Protein 5YJS (pdb70)

Structure (mmCIF, N/CA/C/O backbone):
data_5YJS
#
_entry.id   5YJS
#
_cell.length_a   148.030
_cell.length_b   148.030
_cell.length_c   148.030
_cell.angle_alpha   90.00
_cell.angle_beta   90.00
_cell.angle_gamma   90.00
#
_symmetry.space_group_name_H-M   'P 21 3'
#
loop_
_entity.id
_entity.type
_entity.pdbx_description
1 polymer 'vicilin-like antimicrobial peptides 2-2'
2 non-polymer 'CHLORIDE ION'
3 non-polymer 'SODIUM ION'
4 non-polymer '2-HYDROXYBENZOIC ACID'
5 non-polymer 'COPPER (I) ION'
6 non-polymer 'TETRAETHYLENE GLYCOL'
7 water water
#
loop_
_atom_site.group_PDB
_atom_site.id
_atom_site.type_symbol
_atom_site.label_atom_id
_atom_site.label_alt_id
_atom_site.label_comp_id
_atom_site.label_asym_id
_atom_site.label_entity_id
_atom_site.label_seq_id
_atom_site.pdbx_PDB_ins_code
_atom_site.Cartn_x
_atom_site.Cartn_y
_atom_site.Cartn_z
_atom_site.occupancy
_atom_site.B_iso_or_equiv
_atom_site.auth_seq_id
_atom_site.auth_comp_id
_atom_site.auth_asym_id
_atom_site.auth_atom_id
_atom_site.pdbx_PDB_model_num
ATOM 1 N N . ASN A 1 1 ? -43.543 -12.512 -38.823 1.00 49.40 146 ASN A N 1
ATOM 2 C CA . ASN A 1 1 ? -42.591 -11.840 -37.865 1.00 48.43 146 ASN A CA 1
ATOM 3 C C . ASN A 1 1 ? -42.319 -12.577 -36.547 1.00 40.41 146 ASN A C 1
ATOM 4 O O . ASN A 1 1 ? -42.986 -12.300 -35.537 1.00 39.55 146 ASN A O 1
ATOM 9 N N . PRO A 1 2 ? -41.287 -13.439 -36.506 1.00 37.78 147 PRO A N 1
ATOM 10 C CA . PRO A 1 2 ? -40.981 -14.189 -35.238 1.00 34.18 147 PRO A CA 1
ATOM 11 C C . PRO A 1 2 ? -40.457 -13.353 -34.074 1.00 29.76 147 PRO A C 1
ATOM 12 O O . PRO A 1 2 ? -40.445 -13.824 -32.950 1.00 27.69 147 PRO A O 1
ATOM 16 N N . TYR A 1 3 ? -40.096 -12.100 -34.327 1.00 27.30 148 TYR A N 1
ATOM 17 C CA . TYR A 1 3 ? -39.488 -11.276 -33.324 1.00 26.07 148 TYR A CA 1
ATOM 18 C C . TYR A 1 3 ? -40.462 -10.624 -32.337 1.00 25.14 148 TYR A C 1
ATOM 19 O O . TYR A 1 3 ? -40.085 -10.336 -31.217 1.00 21.91 148 TYR A O 1
ATOM 28 N N . LEU A 1 4 ? -41.705 -10.438 -32.757 1.00 24.30 149 LEU A N 1
ATOM 29 C CA . LEU A 1 4 ? -42.712 -9.721 -32.019 1.00 26.50 149 LEU A CA 1
ATOM 30 C C . LEU A 1 4 ? -43.608 -10.716 -31.282 1.00 27.52 149 LEU A C 1
ATOM 31 O O . LEU A 1 4 ? -44.136 -11.597 -31.923 1.00 24.51 149 LEU A O 1
ATOM 36 N N . PHE A 1 5 ? -43.722 -10.609 -29.955 1.00 26.76 150 PHE A N 1
ATOM 37 C CA . PHE A 1 5 ? -44.554 -11.516 -29.148 1.00 26.03 150 PHE A CA 1
ATOM 38 C C . PHE A 1 5 ? -45.623 -10.631 -28.510 1.00 29.13 150 PHE A C 1
ATOM 39 O O . PHE A 1 5 ? -45.391 -9.988 -27.484 1.00 26.88 150 PHE A O 1
ATOM 47 N N . GLU A 1 6 ? -46.785 -10.559 -29.126 1.00 28.30 151 GLU A N 1
ATOM 48 C CA . GLU A 1 6 ? -47.886 -9.741 -28.619 1.00 33.95 151 GLU A CA 1
ATOM 49 C C . GLU A 1 6 ? -48.299 -10.248 -27.271 1.00 32.52 151 GLU A C 1
ATOM 50 O O . GLU A 1 6 ? -48.188 -11.470 -27.008 1.00 29.47 151 GLU A O 1
ATOM 56 N N . SER A 1 7 ? -48.796 -9.325 -26.434 1.00 28.79 152 SER A N 1
ATOM 57 C CA . SER A 1 7 ? -49.205 -9.694 -25.062 1.00 36.55 152 SER A CA 1
ATOM 58 C C . SER A 1 7 ? -50.241 -10.829 -25.061 1.00 35.24 152 SER A C 1
ATOM 59 O O . SER A 1 7 ? -50.148 -11.714 -24.262 1.00 35.66 152 SER A O 1
ATOM 62 N N . ALA A 1 8 ? -51.167 -10.805 -26.004 1.00 39.37 153 ALA A N 1
ATOM 63 C CA . ALA A 1 8 ? -52.094 -11.919 -26.292 1.00 45.96 153 ALA A CA 1
ATOM 64 C C . ALA A 1 8 ? -51.416 -13.328 -26.506 1.00 50.85 153 ALA A C 1
ATOM 65 O O . ALA A 1 8 ? -51.933 -14.315 -26.064 1.00 52.03 153 ALA A O 1
ATOM 67 N N . GLY A 1 9 ? -50.253 -13.409 -27.145 1.00 58.67 154 GLY A N 1
ATOM 68 C CA . GLY A 1 9 ? -49.483 -14.672 -27.283 1.00 54.80 154 GLY A CA 1
ATOM 69 C C . GLY A 1 9 ? -48.809 -15.209 -26.010 1.00 53.30 154 GLY A C 1
ATOM 70 O O . GLY A 1 9 ? -48.217 -16.292 -26.035 1.00 48.20 154 GLY A O 1
ATOM 71 N N . PHE A 1 10 ? -48.853 -14.469 -24.901 1.00 45.41 155 PHE A N 1
ATOM 72 C CA . PHE A 1 10 ? -48.278 -14.967 -23.646 1.00 44.73 155 PHE A CA 1
ATOM 73 C C . PHE A 1 10 ? -49.173 -16.082 -23.010 1.00 45.48 155 PHE A C 1
ATOM 74 O O . PHE A 1 10 ? -50.386 -16.035 -23.089 1.00 43.88 155 PHE A O 1
ATOM 82 N N . ALA A 1 11 ? -48.568 -17.065 -22.358 1.00 46.72 156 ALA A N 1
ATOM 83 C CA . ALA A 1 11 ? -49.330 -18.149 -21.705 1.00 49.07 156 ALA A CA 1
ATOM 84 C C . ALA A 1 11 ? -49.610 -17.769 -20.241 1.00 44.47 156 ALA A C 1
ATOM 85 O O . ALA A 1 11 ? -48.844 -17.062 -19.667 1.00 46.58 156 ALA A O 1
ATOM 87 N N . SER A 1 12 ? -50.680 -18.261 -19.627 1.00 46.46 157 SER A N 1
ATOM 88 C CA . SER A 1 12 ? -51.090 -17.792 -18.292 1.00 49.27 157 SER A CA 1
ATOM 89 C C . SER A 1 12 ? -50.934 -18.940 -17.304 1.00 45.79 157 SER A C 1
ATOM 90 O O . SER A 1 12 ? -51.829 -19.753 -17.179 1.00 44.49 157 SER A O 1
ATOM 93 N N . ALA A 1 13 ? -49.782 -19.047 -16.636 1.00 43.78 158 ALA A N 1
ATOM 94 C CA . ALA A 1 13 ? -49.595 -20.157 -15.712 1.00 42.49 158 ALA A CA 1
ATOM 95 C C . ALA A 1 13 ? -50.665 -20.229 -14.553 1.00 49.56 158 ALA A C 1
ATOM 96 O O . ALA A 1 13 ? -51.078 -21.338 -14.136 1.00 50.00 158 ALA A O 1
ATOM 98 N N . PHE A 1 14 ? -51.097 -19.061 -14.040 1.00 42.71 159 PHE A N 1
ATOM 99 C CA . PHE A 1 14 ? -52.178 -18.979 -13.033 1.00 36.69 159 PHE A CA 1
ATOM 100 C C . PHE A 1 14 ? -52.938 -17.672 -13.180 1.00 38.14 159 PHE A C 1
ATOM 101 O O . PHE A 1 14 ? -52.415 -16.638 -13.677 1.00 31.75 159 PHE A O 1
ATOM 109 N N . ARG A 1 15 ? -54.193 -17.727 -12.770 1.00 35.88 160 ARG A N 1
ATOM 110 C CA . ARG A 1 15 ? -55.000 -16.553 -12.681 1.00 38.42 160 ARG A CA 1
ATOM 111 C C . ARG A 1 15 ? -56.000 -16.669 -11.494 1.00 37.61 160 ARG A C 1
ATOM 112 O O . ARG A 1 15 ? -56.656 -17.663 -11.351 1.00 32.90 160 ARG A O 1
ATOM 120 N N . THR A 1 16 ? -56.063 -15.661 -10.634 1.00 35.13 161 THR A N 1
ATOM 121 C CA . THR A 1 16 ? -57.056 -15.608 -9.558 1.00 33.22 161 THR A CA 1
ATOM 122 C C . THR A 1 16 ? -57.768 -14.289 -9.693 1.00 32.77 161 THR A C 1
ATOM 123 O O . THR A 1 16 ? -57.406 -13.467 -10.548 1.00 28.12 161 THR A O 1
ATOM 127 N N . GLY A 1 17 ? -58.794 -14.080 -8.867 1.00 32.00 162 GLY A N 1
ATOM 128 C CA . GLY A 1 17 ? -59.407 -12.771 -8.788 1.00 30.73 162 GLY A CA 1
ATOM 129 C C . GLY A 1 17 ? -58.466 -11.670 -8.276 1.00 29.42 162 GLY A C 1
ATOM 130 O O . GLY A 1 17 ? -58.790 -10.524 -8.443 1.00 31.09 162 GLY A O 1
ATOM 131 N N . GLU A 1 18 ? -57.340 -12.019 -7.632 1.00 25.71 163 GLU A N 1
ATOM 132 C CA . GLU A 1 18 ? -56.405 -11.072 -7.069 1.00 25.99 163 GLU A CA 1
ATOM 133 C C . GLU A 1 18 ? -55.075 -10.888 -7.807 1.00 27.17 163 GLU A C 1
ATOM 134 O O . GLU A 1 18 ? -54.290 -9.966 -7.482 1.00 25.73 163 GLU A O 1
ATOM 140 N N . GLY A 1 19 ? -54.827 -11.698 -8.826 1.00 28.48 164 GLY A N 1
ATOM 141 C CA . GLY A 1 19 ? -53.606 -11.563 -9.602 1.00 31.97 164 GLY A CA 1
ATOM 142 C C . GLY A 1 19 ? -53.431 -12.628 -10.688 1.00 29.90 164 GLY A C 1
ATOM 143 O O . GLY A 1 19 ? -54.263 -13.534 -10.815 1.00 25.62 164 GLY A O 1
ATOM 144 N N . HIS A 1 20 ? -52.397 -12.451 -11.505 1.00 25.26 165 HIS A N 1
ATOM 145 C CA . HIS A 1 20 ? -52.087 -13.415 -12.549 1.00 30.30 165 HIS A CA 1
ATOM 146 C C . HIS A 1 20 ? -50.671 -13.319 -13.067 1.00 28.48 165 HIS A C 1
ATOM 147 O O . HIS A 1 20 ? -50.007 -12.298 -12.964 1.00 29.69 165 HIS A O 1
ATOM 154 N N . LEU A 1 21 ? -50.217 -14.421 -13.614 1.00 26.03 166 LEU A N 1
ATOM 155 C CA . LEU A 1 21 ? -48.940 -14.513 -14.221 1.00 26.94 166 LEU A CA 1
ATOM 156 C C . LEU A 1 21 ? -49.130 -14.878 -15.673 1.00 26.88 166 LEU A C 1
ATOM 157 O O . LEU A 1 21 ? -49.902 -15.807 -16.009 1.00 26.55 166 LEU A O 1
ATOM 162 N N . LYS A 1 22 ? -48.441 -14.151 -16.542 1.00 27.12 167 LYS A N 1
ATOM 163 C CA . LYS A 1 22 ? -48.414 -14.436 -17.981 1.00 28.45 167 LYS A CA 1
ATOM 164 C C . LYS A 1 22 ? -46.902 -14.697 -18.274 1.00 29.38 167 LYS A C 1
ATOM 165 O O . LYS A 1 22 ? -46.012 -13.983 -17.772 1.00 23.64 167 LYS A O 1
ATOM 171 N N . ILE A 1 23 ? -46.595 -15.687 -19.080 1.00 25.86 168 ILE A N 1
ATOM 172 C CA . ILE A 1 23 ? -45.193 -15.959 -19.404 1.00 28.37 168 ILE A CA 1
ATOM 173 C C . ILE A 1 23 ? -45.065 -16.293 -20.885 1.00 28.98 168 ILE A C 1
ATOM 174 O O . ILE A 1 23 ? -45.952 -16.899 -21.463 1.00 29.70 168 ILE A O 1
ATOM 179 N N . LEU A 1 24 ? -43.998 -15.819 -21.499 1.00 28.12 169 LEU A N 1
ATOM 180 C CA . LEU A 1 24 ? -43.765 -16.143 -22.866 1.00 32.20 169 LEU A CA 1
ATOM 181 C C . LEU A 1 24 ? -43.344 -17.576 -23.074 1.00 27.12 169 LEU A C 1
ATOM 182 O O . LEU A 1 24 ? -42.582 -18.093 -22.288 1.00 26.15 169 LEU A O 1
ATOM 187 N N . GLU A 1 25 ? -43.778 -18.191 -24.171 1.00 28.40 170 GLU A N 1
ATOM 188 C CA . GLU A 1 25 ? -43.210 -19.493 -24.647 1.00 29.13 170 GLU A CA 1
ATOM 189 C C . GLU A 1 25 ? -41.690 -19.397 -24.721 1.00 25.45 170 GLU A C 1
ATOM 190 O O . GLU A 1 25 ? -41.150 -18.302 -24.997 1.00 26.64 170 GLU A O 1
ATOM 196 N N . LYS A 1 26 ? -41.029 -20.505 -24.429 1.00 25.43 171 LYS A N 1
ATOM 197 C CA . LYS A 1 26 ? -39.630 -20.710 -24.686 1.00 31.51 171 LYS A CA 1
ATOM 198 C C . LYS A 1 26 ? -39.353 -20.196 -26.096 1.00 30.97 171 LYS A C 1
ATOM 199 O O . LYS A 1 26 ? -40.069 -20.538 -27.015 1.00 28.27 171 LYS A O 1
ATOM 205 N N . PHE A 1 27 ? -38.329 -19.369 -26.254 1.00 28.23 172 PHE A N 1
ATOM 206 C CA . PHE A 1 27 ? -38.163 -18.676 -27.532 1.00 27.64 172 PHE A CA 1
ATOM 207 C C . PHE A 1 27 ? -37.855 -19.662 -28.670 1.00 26.43 172 PHE A C 1
ATOM 208 O O . PHE A 1 27 ? -38.313 -19.456 -29.782 1.00 29.66 172 PHE A O 1
ATOM 216 N N . THR A 1 28 ? -37.143 -20.750 -28.364 1.00 27.48 173 THR A N 1
ATOM 217 C CA . THR A 1 28 ? -36.866 -21.798 -29.349 1.00 30.98 173 THR A CA 1
ATOM 218 C C . THR A 1 28 ? -38.077 -22.556 -29.881 1.00 33.96 173 THR A C 1
ATOM 219 O O . THR A 1 28 ? -37.969 -23.184 -30.918 1.00 31.70 173 THR A O 1
ATOM 223 N N . GLN A 1 29 ? -39.227 -22.496 -29.205 1.00 37.52 174 GLN A N 1
ATOM 224 C CA . GLN A 1 29 ? -40.459 -23.056 -29.777 1.00 39.98 174 GLN A CA 1
ATOM 225 C C . GLN A 1 29 ? -40.991 -22.193 -30.914 1.00 41.72 174 GLN A C 1
ATOM 226 O O . GLN A 1 29 ? -41.551 -22.735 -31.843 1.00 39.53 174 GLN A O 1
ATOM 232 N N . ARG A 1 30 ? -40.824 -20.865 -30.837 1.00 42.06 175 ARG A N 1
ATOM 233 C CA . ARG A 1 30 ? -41.165 -19.970 -31.940 1.00 41.55 175 ARG A CA 1
ATOM 234 C C . ARG A 1 30 ? -40.239 -20.183 -33.154 1.00 44.35 175 ARG A C 1
ATOM 235 O O . ARG A 1 30 ? -40.692 -20.406 -34.249 1.00 46.49 175 ARG A O 1
ATOM 243 N N . SER A 1 31 ? -38.935 -20.123 -32.947 1.00 46.49 176 SER A N 1
ATOM 244 C CA . SER A 1 31 ? -37.982 -20.241 -34.052 1.00 47.94 176 SER A CA 1
ATOM 245 C C . SER A 1 31 ? -36.603 -20.709 -33.577 1.00 45.84 176 SER A C 1
ATOM 246 O O . SER A 1 31 ? -36.127 -20.333 -32.488 1.00 39.19 176 SER A O 1
ATOM 249 N N . GLU A 1 32 ? -35.946 -21.495 -34.430 1.00 44.98 177 GLU A N 1
ATOM 250 C CA . GLU A 1 32 ? -34.553 -21.885 -34.227 1.00 44.25 177 GLU A CA 1
ATOM 251 C C . GLU A 1 32 ? -33.598 -20.678 -34.321 1.00 37.81 177 GLU A C 1
ATOM 252 O O . GLU A 1 32 ? -32.451 -20.752 -33.827 1.00 34.55 177 GLU A O 1
ATOM 258 N N . LEU A 1 33 ? -34.072 -19.561 -34.881 1.00 33.38 178 LEU A N 1
ATOM 259 C CA . LEU A 1 33 ? -33.317 -18.292 -34.810 1.00 39.92 178 LEU A CA 1
ATOM 260 C C . LEU A 1 33 ? -33.004 -17.842 -33.375 1.00 35.56 178 LEU A C 1
ATOM 261 O O . LEU A 1 33 ? -32.058 -17.118 -33.168 1.00 32.26 178 LEU A O 1
ATOM 266 N N . PHE A 1 34 ? -33.822 -18.274 -32.412 1.00 28.96 179 PHE A N 1
ATOM 267 C CA . PHE A 1 34 ? -33.689 -17.859 -31.042 1.00 27.39 179 PHE A CA 1
ATOM 268 C C . PHE A 1 34 ? -32.870 -18.770 -30.165 1.00 26.12 179 PHE A C 1
ATOM 269 O O . PHE A 1 34 ? -32.839 -18.583 -28.935 1.00 25.14 179 PHE A O 1
ATOM 277 N N . ARG A 1 35 ? -32.090 -19.665 -30.757 1.00 27.11 180 ARG A N 1
ATOM 278 C CA . ARG A 1 35 ? -31.195 -20.493 -29.964 1.00 30.22 180 ARG A CA 1
ATOM 279 C C . ARG A 1 35 ? -30.296 -19.679 -29.041 1.00 30.56 180 ARG A C 1
ATOM 280 O O . ARG A 1 35 ? -29.991 -20.100 -27.934 1.00 28.19 180 ARG A O 1
ATOM 288 N N . GLY A 1 36 ? -29.890 -18.492 -29.473 1.00 28.52 181 GLY A N 1
ATOM 289 C CA . GLY A 1 36 ? -29.110 -17.612 -28.627 1.00 29.84 181 GLY A CA 1
ATOM 290 C C . GLY A 1 36 ? -29.744 -17.165 -27.312 1.00 28.84 181 GLY A C 1
ATOM 291 O O . GLY A 1 36 ? -29.012 -16.761 -26.400 1.00 29.05 181 GLY A O 1
ATOM 292 N N . ILE A 1 37 ? -31.077 -17.155 -27.241 1.00 25.46 182 ILE A N 1
ATOM 293 C CA . ILE A 1 37 ? -31.779 -16.656 -26.071 1.00 28.38 182 ILE A CA 1
ATOM 294 C C . ILE A 1 37 ? -32.517 -17.769 -25.355 1.00 28.44 182 ILE A C 1
ATOM 295 O O . ILE A 1 37 ? -33.444 -17.485 -24.586 1.00 26.89 182 ILE A O 1
ATOM 300 N N . GLU A 1 38 ? -32.161 -19.028 -25.650 1.00 24.26 183 GLU A N 1
ATOM 301 C CA . GLU A 1 38 ? -32.895 -20.159 -25.119 1.00 28.30 183 GLU A CA 1
ATOM 302 C C . GLU A 1 38 ? -32.957 -20.172 -23.567 1.00 25.88 183 GLU A C 1
ATOM 303 O O . GLU A 1 38 ? -33.949 -20.594 -23.018 1.00 27.33 183 GLU A O 1
ATOM 309 N N . LYS A 1 39 ? -31.942 -19.660 -22.905 1.00 25.02 184 LYS A N 1
ATOM 310 C CA . LYS A 1 39 ? -31.921 -19.668 -21.416 1.00 27.96 184 LYS A CA 1
ATOM 311 C C . LYS A 1 39 ? -32.882 -18.667 -20.748 1.00 24.77 184 LYS A C 1
ATOM 312 O O . LYS A 1 39 ? -32.942 -18.623 -19.530 1.00 22.74 184 LYS A O 1
ATOM 318 N N . TYR A 1 40 ? -33.572 -17.827 -21.532 1.00 21.83 185 TYR A N 1
ATOM 319 C CA . TYR A 1 40 ? -34.219 -16.649 -20.981 1.00 21.45 185 TYR A CA 1
ATOM 320 C C . TYR A 1 40 ? -35.681 -16.822 -21.131 1.00 20.88 185 TYR A C 1
ATOM 321 O O . TYR A 1 40 ? -36.122 -17.338 -22.193 1.00 20.65 185 TYR A O 1
ATOM 330 N N . ARG A 1 41 ? -36.439 -16.380 -20.118 1.00 18.85 186 ARG A N 1
ATOM 331 C CA . ARG A 1 41 ? -37.889 -16.208 -20.310 1.00 20.93 186 ARG A CA 1
ATOM 332 C C . ARG A 1 41 ? -38.279 -14.790 -19.841 1.00 22.59 186 ARG A C 1
ATOM 333 O O . ARG A 1 41 ? -37.559 -14.165 -19.036 1.00 20.37 186 ARG A O 1
ATOM 341 N N . VAL A 1 42 ? -39.446 -14.331 -20.317 1.00 22.22 187 VAL A N 1
ATOM 342 C CA . VAL A 1 42 ? -40.017 -13.059 -19.935 1.00 24.41 187 VAL A CA 1
ATOM 343 C C . VAL A 1 42 ? -41.427 -13.328 -19.456 1.00 22.98 187 VAL A C 1
ATOM 344 O O . VAL A 1 42 ? -42.141 -14.116 -20.033 1.00 19.72 187 VAL A O 1
ATOM 348 N N . ALA A 1 43 ? -41.774 -12.697 -18.337 1.00 23.45 188 ALA A N 1
ATOM 349 C CA . ALA A 1 43 ? -43.089 -12.827 -17.752 1.00 22.74 188 ALA A CA 1
ATOM 350 C C . ALA A 1 43 ? -43.610 -11.478 -17.291 1.00 21.68 188 ALA A C 1
ATOM 351 O O . ALA A 1 43 ? -42.857 -10.514 -17.125 1.00 20.54 188 ALA A O 1
ATOM 353 N N . VAL A 1 44 ? -44.909 -11.440 -17.060 1.00 20.90 189 VAL A N 1
ATOM 354 C CA . VAL A 1 44 ? -45.578 -10.314 -16.435 1.00 21.94 189 VAL A CA 1
ATOM 355 C C . VAL A 1 44 ? -46.367 -10.864 -15.267 1.00 21.98 189 VAL A C 1
ATOM 356 O O . VAL A 1 44 ? -47.193 -11.739 -15.447 1.00 23.22 189 VAL A O 1
ATOM 360 N N . LEU A 1 45 ? -46.168 -10.292 -14.082 1.00 24.75 190 LEU A N 1
ATOM 361 C CA . LEU A 1 45 ? -46.955 -10.552 -12.905 1.00 25.56 190 LEU A CA 1
ATOM 362 C C . LEU A 1 45 ? -47.779 -9.314 -12.572 1.00 25.41 190 LEU A C 1
ATOM 363 O O . LEU A 1 45 ? -47.212 -8.208 -12.448 1.00 23.27 190 LEU A O 1
ATOM 368 N N . GLU A 1 46 ? -49.093 -9.509 -12.370 1.00 24.16 191 GLU A N 1
ATOM 369 C CA . GLU A 1 46 ? -50.006 -8.437 -11.948 1.00 25.92 191 GLU A CA 1
ATOM 370 C C . GLU A 1 46 ? -50.687 -8.797 -10.590 1.00 24.40 191 GLU A C 1
ATOM 371 O O . GLU A 1 46 ? -51.188 -9.918 -10.428 1.00 22.40 191 GLU A O 1
ATOM 377 N N . PHE A 1 47 ? -50.718 -7.851 -9.675 1.00 20.37 192 PHE A N 1
ATOM 378 C CA . PHE A 1 47 ? -51.387 -7.987 -8.375 1.00 22.72 192 PHE A CA 1
ATOM 379 C C . PHE A 1 47 ? -52.484 -6.913 -8.230 1.00 22.62 192 PHE A C 1
ATOM 380 O O . PHE A 1 47 ? -52.205 -5.732 -8.395 1.00 23.77 192 PHE A O 1
ATOM 388 N N . GLU A 1 48 ? -53.701 -7.326 -7.933 1.00 22.17 193 GLU A N 1
ATOM 389 C CA . GLU A 1 48 ? -54.781 -6.393 -7.561 1.00 24.58 193 GLU A CA 1
ATOM 390 C C . GLU A 1 48 ? -54.464 -5.691 -6.250 1.00 22.93 193 GLU A C 1
ATOM 391 O O . GLU A 1 48 ? -53.611 -6.145 -5.509 1.00 19.39 193 GLU A O 1
ATOM 397 N N . PRO A 1 49 ? -55.144 -4.556 -5.970 1.00 23.88 194 PRO A N 1
ATOM 398 C CA . PRO A 1 49 ? -54.963 -3.825 -4.692 1.00 23.09 194 PRO A CA 1
ATOM 399 C C . PRO A 1 49 ? -55.109 -4.768 -3.532 1.00 22.40 194 PRO A C 1
ATOM 400 O O . PRO A 1 49 ? -55.932 -5.720 -3.604 1.00 20.16 194 PRO A O 1
ATOM 404 N N . GLN A 1 50 ? -54.324 -4.533 -2.491 1.00 20.07 195 GLN A N 1
ATOM 405 C CA . GLN A 1 50 ? -54.425 -5.300 -1.246 1.00 23.74 195 GLN A CA 1
ATOM 406 C C . GLN A 1 50 ? -54.358 -6.845 -1.414 1.00 23.26 195 GLN A C 1
ATOM 407 O O . GLN A 1 50 ? -55.282 -7.576 -1.085 1.00 23.08 195 GLN A O 1
ATOM 413 N N . SER A 1 51 ? -53.274 -7.287 -2.010 1.00 22.90 196 SER A N 1
ATOM 414 C CA . SER A 1 51 ? -53.059 -8.682 -2.416 1.00 23.18 196 SER A CA 1
ATOM 415 C C . SER A 1 51 ? -51.710 -9.171 -1.926 1.00 20.82 196 SER A C 1
ATOM 416 O O . SER A 1 51 ? -50.824 -8.376 -1.674 1.00 20.35 196 SER A O 1
ATOM 419 N N . PHE A 1 52 ? -51.541 -10.488 -1.864 1.00 19.32 197 PHE A N 1
ATOM 420 C CA . PHE A 1 52 ? -50.367 -11.094 -1.345 1.00 18.98 197 PHE A CA 1
ATOM 421 C C . PHE A 1 52 ? -50.161 -12.338 -2.191 1.00 19.86 197 PHE A C 1
ATOM 422 O O . PHE A 1 52 ? -51.109 -13.031 -2.487 1.00 19.07 197 PHE A O 1
ATOM 430 N N . MET A 1 53 ? -48.914 -12.610 -2.539 1.00 19.33 198 MET A N 1
ATOM 431 C CA . MET A 1 53 ? -48.537 -13.827 -3.199 1.00 19.58 198 MET A CA 1
ATOM 432 C C . MET A 1 53 ? -48.093 -14.886 -2.184 1.00 18.39 198 MET A C 1
ATOM 433 O O . MET A 1 53 ? -47.289 -14.662 -1.290 1.00 19.08 198 MET A O 1
ATOM 438 N N . VAL A 1 54 ? -48.575 -16.085 -2.379 1.00 18.19 199 VAL A N 1
ATOM 439 C CA . VAL A 1 54 ? -48.180 -17.185 -1.535 1.00 17.63 199 VAL A CA 1
ATOM 440 C C . VAL A 1 54 ? -46.640 -17.384 -1.704 1.00 19.11 199 VAL A C 1
ATOM 441 O O . VAL A 1 54 ? -46.149 -17.396 -2.818 1.00 20.07 199 VAL A O 1
ATOM 445 N N . PRO A 1 55 ? -45.892 -17.493 -0.625 1.00 18.07 200 PRO A N 1
ATOM 446 C CA . PRO A 1 55 ? -44.451 -17.702 -0.727 1.00 19.42 200 PRO A CA 1
ATOM 447 C C . PRO A 1 55 ? -44.062 -18.859 -1.649 1.00 20.68 200 PRO A C 1
ATOM 448 O O . PRO A 1 55 ? -44.607 -19.994 -1.555 1.00 19.58 200 PRO A O 1
ATOM 452 N N . ASN A 1 56 ? -43.088 -18.573 -2.505 1.00 20.35 201 ASN A N 1
ATOM 453 C CA . ASN A 1 56 ? -42.575 -19.563 -3.405 1.00 20.78 201 ASN A CA 1
ATOM 454 C C . ASN A 1 56 ? -41.163 -19.121 -3.821 1.00 20.49 201 ASN A C 1
ATOM 455 O O . ASN A 1 56 ? -40.790 -17.935 -3.665 1.00 18.83 201 ASN A O 1
ATOM 460 N N . HIS A 1 57 ? -40.419 -20.076 -4.368 1.00 17.66 202 HIS A N 1
ATOM 461 C CA . HIS A 1 57 ? -39.173 -19.780 -5.030 1.00 19.80 202 HIS A CA 1
ATOM 462 C C . HIS A 1 57 ? -39.238 -20.142 -6.513 1.00 20.06 202 HIS A C 1
ATOM 463 O O . HIS A 1 57 ? -39.940 -21.069 -6.916 1.00 18.48 202 HIS A O 1
ATOM 470 N N . CYS A 1 58 ? -38.436 -19.435 -7.293 1.00 22.02 203 CYS A N 1
ATOM 471 C CA . CYS A 1 58 ? -38.251 -19.725 -8.737 1.00 21.21 203 CYS A CA 1
ATOM 472 C C . CYS A 1 58 ? -36.892 -20.445 -8.878 1.00 20.96 203 CYS A C 1
ATOM 473 O O . CYS A 1 58 ? -35.935 -20.048 -8.240 1.00 21.88 203 CYS A O 1
ATOM 476 N N . ASP A 1 59 ? -36.810 -21.491 -9.686 1.00 17.61 204 ASP A N 1
ATOM 477 C CA . ASP A 1 59 ? -35.539 -22.151 -9.877 1.00 19.35 204 ASP A CA 1
ATOM 478 C C . ASP A 1 59 ? -34.534 -21.353 -10.735 1.00 19.67 204 ASP A C 1
ATOM 479 O O . ASP A 1 59 ? -33.336 -21.662 -10.686 1.00 23.81 204 ASP A O 1
ATOM 484 N N . GLY A 1 60 ? -35.014 -20.371 -11.491 1.00 18.88 205 GLY A N 1
ATOM 485 C CA . GLY A 1 60 ? -34.224 -19.465 -12.297 1.00 19.34 205 GLY A CA 1
ATOM 486 C C . GLY A 1 60 ? -33.797 -18.221 -11.570 1.00 21.34 205 GLY A C 1
ATOM 487 O O . GLY A 1 60 ? -34.376 -17.898 -10.529 1.00 20.36 205 GLY A O 1
ATOM 488 N N . GLU A 1 61 ? -32.766 -17.528 -12.091 1.00 20.63 206 GLU A N 1
ATOM 489 C CA . GLU A 1 61 ? -32.431 -16.186 -11.618 1.00 21.06 206 GLU A CA 1
ATOM 490 C C . GLU A 1 61 ? -33.512 -15.249 -12.140 1.00 19.51 206 GLU A C 1
ATOM 491 O O . GLU A 1 61 ? -33.923 -15.408 -13.293 1.00 17.16 206 GLU A O 1
ATOM 497 N N . VAL A 1 62 ? -33.904 -14.255 -11.343 1.00 15.81 207 VAL A N 1
ATOM 498 C CA . VAL A 1 62 ? -34.978 -13.377 -11.732 1.00 17.37 207 VAL A CA 1
ATOM 499 C C . VAL A 1 62 ? -34.579 -11.898 -11.579 1.00 17.26 207 VAL A C 1
ATOM 500 O O . VAL A 1 62 ? -33.877 -11.484 -10.606 1.00 17.03 207 VAL A O 1
ATOM 504 N N . ILE A 1 63 ? -35.049 -11.098 -12.521 1.00 18.72 208 ILE A N 1
ATOM 505 C CA . ILE A 1 63 ? -34.971 -9.634 -12.383 1.00 20.48 208 ILE A CA 1
ATOM 506 C C . ILE A 1 63 ? -36.388 -9.132 -12.555 1.00 18.66 208 ILE A C 1
ATOM 507 O O . ILE A 1 63 ? -36.967 -9.342 -13.632 1.00 16.62 208 ILE A O 1
ATOM 512 N N . TYR A 1 64 ? -36.873 -8.386 -11.567 1.00 17.91 209 TYR A N 1
ATOM 513 C CA . TYR A 1 64 ? -38.195 -7.762 -11.607 1.00 19.85 209 TYR A CA 1
ATOM 514 C C . TYR A 1 64 ? -38.047 -6.258 -11.948 1.00 20.39 209 TYR A C 1
ATOM 515 O O . TYR A 1 64 ? -37.212 -5.558 -11.371 1.00 22.98 209 TYR A O 1
ATOM 524 N N . VAL A 1 65 ? -38.928 -5.765 -12.795 1.00 20.77 210 VAL A N 1
ATOM 525 C CA . VAL A 1 65 ? -39.014 -4.324 -13.113 1.00 21.64 210 VAL A CA 1
ATOM 526 C C . VAL A 1 65 ? -40.428 -3.899 -12.849 1.00 19.81 210 VAL A C 1
ATOM 527 O O . VAL A 1 65 ? -41.348 -4.461 -13.400 1.00 19.14 210 VAL A O 1
ATOM 531 N N . VAL A 1 66 ? -40.606 -2.886 -12.015 1.00 23.56 211 VAL A N 1
ATOM 532 C CA . VAL A 1 66 ? -41.959 -2.446 -11.705 1.00 22.08 211 VAL A CA 1
ATOM 533 C C . VAL A 1 66 ? -42.423 -1.541 -12.826 1.00 22.53 211 VAL A C 1
ATOM 534 O O . VAL A 1 66 ? -41.915 -0.434 -12.982 1.00 22.76 211 VAL A O 1
ATOM 538 N N . ALA A 1 67 ? -43.440 -1.992 -13.529 1.00 23.41 212 ALA A N 1
ATOM 539 C CA . ALA A 1 67 ? -44.027 -1.295 -14.664 1.00 23.74 212 ALA A CA 1
ATOM 540 C C . ALA A 1 67 ? -45.095 -0.311 -14.209 1.00 28.05 212 ALA A C 1
ATOM 541 O O . ALA A 1 67 ? -45.214 0.705 -14.823 1.00 27.94 212 ALA A O 1
ATOM 543 N N . LYS A 1 68 ? -45.870 -0.667 -13.167 1.00 28.81 213 LYS A N 1
ATOM 544 C CA . LYS A 1 68 ? -47.022 0.110 -12.657 1.00 31.96 213 LYS A CA 1
ATOM 545 C C . LYS A 1 68 ? -47.211 -0.203 -11.161 1.00 26.13 213 LYS A C 1
ATOM 546 O O . LYS A 1 68 ? -47.077 -1.362 -10.723 1.00 22.34 213 LYS A O 1
ATOM 552 N N . GLY A 1 69 ? -47.525 0.817 -10.386 1.00 25.12 214 GLY A N 1
ATOM 553 C CA . GLY A 1 69 ? -47.860 0.696 -8.972 1.00 22.96 214 GLY A CA 1
ATOM 554 C C . GLY A 1 69 ? -46.687 0.690 -8.051 1.00 24.96 214 GLY A C 1
ATOM 555 O O . GLY A 1 69 ? -45.607 1.200 -8.389 1.00 30.24 214 GLY A O 1
ATOM 556 N N . ALA A 1 70 ? -46.916 0.101 -6.884 1.00 22.19 215 ALA A N 1
ATOM 557 C CA . ALA A 1 70 ? -46.103 0.237 -5.693 1.00 25.20 215 ALA A CA 1
ATOM 558 C C . ALA A 1 70 ? -46.301 -1.113 -4.866 1.00 22.36 215 ALA A C 1
ATOM 559 O O . ALA A 1 70 ? -47.362 -1.742 -4.907 1.00 27.08 215 ALA A O 1
ATOM 561 N N . GLY A 1 71 ? -45.348 -1.509 -4.067 1.00 22.23 216 GLY A N 1
ATOM 562 C CA . GLY A 1 71 ? -45.537 -2.671 -3.264 1.00 21.61 216 GLY A CA 1
ATOM 563 C C . GLY A 1 71 ? -44.381 -3.034 -2.429 1.00 22.34 216 GLY A C 1
ATOM 564 O O . GLY A 1 71 ? -43.528 -2.210 -2.170 1.00 22.10 216 GLY A O 1
ATOM 565 N N . ILE A 1 72 ? -44.374 -4.286 -1.963 1.00 20.11 217 ILE A N 1
ATOM 566 C CA . ILE A 1 72 ? -43.286 -4.771 -1.120 1.00 20.91 217 ILE A CA 1
ATOM 567 C C . ILE A 1 72 ? -42.903 -6.123 -1.634 1.00 20.05 217 ILE A C 1
ATOM 568 O O . ILE A 1 72 ? -43.768 -6.870 -2.149 1.00 20.69 217 ILE A O 1
ATOM 573 N N . ILE A 1 73 ? -41.618 -6.439 -1.526 1.00 19.57 218 ILE A N 1
ATOM 574 C CA . ILE A 1 73 ? -41.140 -7.804 -1.783 1.00 19.01 218 ILE A CA 1
ATOM 575 C C . ILE A 1 73 ? -40.437 -8.206 -0.490 1.00 18.83 218 ILE A C 1
ATOM 576 O O . ILE A 1 73 ? -39.732 -7.408 0.116 1.00 19.72 218 ILE A O 1
ATOM 581 N N . SER A 1 74 ? -40.607 -9.444 -0.109 1.00 17.63 219 SER A N 1
ATOM 582 C CA . SER A 1 74 ? -39.923 -10.017 1.012 1.00 18.63 219 SER A CA 1
ATOM 583 C C . SER A 1 74 ? -39.234 -11.233 0.525 1.00 17.62 219 SER A C 1
ATOM 584 O O . SER A 1 74 ? -39.738 -11.952 -0.361 1.00 18.36 219 SER A O 1
ATOM 587 N N . ILE A 1 75 ? -38.100 -11.482 1.149 1.00 18.34 220 ILE A N 1
ATOM 588 C CA . ILE A 1 75 ? -37.224 -12.604 0.851 1.00 19.60 220 ILE A CA 1
ATOM 589 C C . ILE A 1 75 ? -36.888 -13.359 2.101 1.00 18.97 220 ILE A C 1
ATOM 590 O O . ILE A 1 75 ? -36.485 -12.749 3.077 1.00 19.63 220 ILE A O 1
ATOM 595 N N . ALA A 1 76 ? -37.104 -14.672 2.080 1.00 18.92 221 ALA A N 1
ATOM 596 C CA . ALA A 1 76 ? -36.834 -15.530 3.250 1.00 21.06 221 ALA A CA 1
ATOM 597 C C . ALA A 1 76 ? -35.747 -16.551 2.888 1.00 22.97 221 ALA A C 1
ATOM 598 O O . ALA A 1 76 ? -35.954 -17.415 2.084 1.00 23.45 221 ALA A O 1
ATOM 600 N N . GLU A 1 77 ? -34.568 -16.421 3.484 1.00 23.43 222 GLU A N 1
ATOM 601 C CA . GLU A 1 77 ? -33.486 -17.315 3.272 1.00 22.36 222 GLU A CA 1
ATOM 602 C C . GLU A 1 77 ? -33.272 -18.055 4.573 1.00 23.96 222 GLU A C 1
ATOM 603 O O . GLU A 1 77 ? -33.901 -17.761 5.588 1.00 22.52 222 GLU A O 1
ATOM 609 N N . GLN A 1 78 ? -32.352 -19.026 4.520 1.00 23.78 223 GLN A N 1
ATOM 610 C CA . GLN A 1 78 ? -32.027 -19.867 5.602 1.00 24.58 223 GLN A CA 1
ATOM 611 C C . GLN A 1 78 ? -31.486 -18.982 6.714 1.00 25.95 223 GLN A C 1
ATOM 612 O O . GLN A 1 78 ? -31.777 -19.228 7.848 1.00 23.91 223 GLN A O 1
ATOM 618 N N . LYS A 1 79 ? -30.696 -17.981 6.370 1.00 26.06 224 LYS A N 1
ATOM 619 C CA . LYS A 1 79 ? -29.891 -17.220 7.357 1.00 30.55 224 LYS A CA 1
ATOM 620 C C . LYS A 1 79 ? -30.211 -15.687 7.247 1.00 27.15 224 LYS A C 1
ATOM 621 O O . LYS A 1 79 ? -29.427 -14.923 7.688 1.00 29.07 224 LYS A O 1
ATOM 627 N N . ALA A 1 80 ? -31.274 -15.248 6.556 1.00 24.05 225 ALA A N 1
ATOM 628 C CA . ALA A 1 80 ? -31.549 -13.828 6.465 1.00 22.84 225 ALA A CA 1
ATOM 629 C C . ALA A 1 80 ? -33.012 -13.573 6.043 1.00 22.02 225 ALA A C 1
ATOM 630 O O . ALA A 1 80 ? -33.658 -14.448 5.463 1.00 20.46 225 ALA A O 1
ATOM 632 N N . LYS A 1 81 ? -33.506 -12.401 6.396 1.00 20.19 226 LYS A N 1
ATOM 633 C CA . LYS A 1 81 ? -34.849 -11.925 6.020 1.00 20.24 226 LYS A CA 1
ATOM 634 C C . LYS A 1 81 ? -34.673 -10.561 5.474 1.00 20.27 226 LYS A C 1
ATOM 635 O O . LYS A 1 81 ? -33.869 -9.819 6.001 1.00 19.49 226 LYS A O 1
ATOM 641 N N . TYR A 1 82 ? -35.404 -10.237 4.414 1.00 20.57 227 TYR A N 1
ATOM 642 C CA . TYR A 1 82 ? -35.377 -8.949 3.802 1.00 20.71 227 TYR A CA 1
ATOM 643 C C . TYR A 1 82 ? -36.796 -8.494 3.497 1.00 21.22 227 TYR A C 1
ATOM 644 O O . TYR A 1 82 ? -37.663 -9.308 3.157 1.00 17.88 227 TYR A O 1
ATOM 653 N N . TYR A 1 83 ? -36.968 -7.171 3.534 1.00 19.75 228 TYR A N 1
ATOM 654 C CA . TYR A 1 83 ? -38.097 -6.500 2.965 1.00 20.95 228 TYR A CA 1
ATOM 655 C C . TYR A 1 83 ? -37.560 -5.361 2.144 1.00 21.20 228 TYR A C 1
ATOM 656 O O . TYR A 1 83 ? -36.698 -4.622 2.606 1.00 19.66 228 TYR A O 1
ATOM 665 N N . PHE A 1 84 ? -38.122 -5.167 0.961 1.00 21.58 229 PHE A N 1
ATOM 666 C CA . PHE A 1 84 ? -37.817 -3.983 0.193 1.00 22.26 229 PHE A CA 1
ATOM 667 C C . PHE A 1 84 ? -39.109 -3.390 -0.373 1.00 23.13 229 PHE A C 1
ATOM 668 O O . PHE A 1 84 ? -40.014 -4.098 -0.824 1.00 24.63 229 PHE A O 1
ATOM 676 N N . VAL A 1 85 ? -39.092 -2.083 -0.465 1.00 21.86 230 VAL A N 1
ATOM 677 C CA . VAL A 1 85 ? -40.154 -1.305 -1.051 1.00 25.60 230 VAL A CA 1
ATOM 678 C C . VAL A 1 85 ? -39.974 -1.234 -2.568 1.00 24.53 230 VAL A C 1
ATOM 679 O O . VAL A 1 85 ? -38.883 -1.078 -3.047 1.00 25.39 230 VAL A O 1
ATOM 683 N N . LEU A 1 86 ? -41.039 -1.358 -3.336 1.00 25.18 231 LEU A N 1
ATOM 684 C CA . LEU A 1 86 ? -40.948 -1.324 -4.819 1.00 28.26 231 LEU A CA 1
ATOM 685 C C . LEU A 1 86 ? -41.803 -0.204 -5.349 1.00 26.17 231 LEU A C 1
ATOM 686 O O . LEU A 1 86 ? -42.954 -0.042 -4.943 1.00 25.42 231 LEU A O 1
ATOM 691 N N . LYS A 1 87 ? -41.215 0.599 -6.207 1.00 27.60 232 LYS A N 1
ATOM 692 C CA . LYS A 1 87 ? -41.846 1.752 -6.778 1.00 29.68 232 LYS A CA 1
ATOM 693 C C . LYS A 1 87 ? -41.692 1.552 -8.268 1.00 27.30 232 LYS A C 1
ATOM 694 O O . LYS A 1 87 ? -40.836 0.781 -8.741 1.00 21.12 232 LYS A O 1
ATOM 700 N N . LYS A 1 88 ? -42.432 2.352 -9.007 1.00 25.97 233 LYS A N 1
ATOM 701 C CA . LYS A 1 88 ? -42.391 2.326 -10.447 1.00 28.33 233 LYS A CA 1
ATOM 702 C C . LYS A 1 88 ? -40.969 2.574 -10.981 1.00 26.89 233 LYS A C 1
ATOM 703 O O . LYS A 1 88 ? -40.268 3.409 -10.454 1.00 24.30 233 LYS A O 1
ATOM 709 N N . ALA A 1 89 ? -40.592 1.778 -11.984 1.00 26.19 234 ALA A N 1
ATOM 710 C CA . ALA A 1 89 ? -39.257 1.714 -12.577 1.00 24.33 234 ALA A CA 1
ATOM 711 C C . ALA A 1 89 ? -38.138 1.263 -11.676 1.00 26.13 234 ALA A C 1
ATOM 712 O O . ALA A 1 89 ? -37.000 1.421 -12.068 1.00 25.34 234 ALA A O 1
ATOM 714 N N . ASP A 1 90 ? -38.421 0.723 -10.482 1.00 24.48 235 ASP A N 1
ATOM 715 C CA . ASP A 1 90 ? -37.394 0.098 -9.632 1.00 26.45 235 ASP A CA 1
ATOM 716 C C . ASP A 1 90 ? -37.108 -1.302 -10.296 1.00 22.12 235 ASP A C 1
ATOM 717 O O . ASP A 1 90 ? -37.983 -1.939 -10.945 1.00 20.80 235 ASP A O 1
ATOM 722 N N . VAL A 1 91 ? -35.890 -1.776 -10.121 1.00 20.60 236 VAL A N 1
ATOM 723 C CA . VAL A 1 91 ? -35.432 -3.016 -10.650 1.00 20.75 236 VAL A CA 1
ATOM 724 C C . VAL A 1 91 ? -34.868 -3.790 -9.479 1.00 19.61 236 VAL A C 1
ATOM 725 O O . VAL A 1 91 ? -34.151 -3.246 -8.720 1.00 18.33 236 VAL A O 1
ATOM 729 N N . LYS A 1 92 ? -35.171 -5.075 -9.393 1.00 20.90 237 LYS A N 1
ATOM 730 C CA . LYS A 1 92 ? -34.763 -5.911 -8.254 1.00 20.94 237 LYS A CA 1
ATOM 731 C C . LYS A 1 92 ? -34.329 -7.295 -8.746 1.00 19.80 237 LYS A C 1
ATOM 732 O O . LYS A 1 92 ? -35.098 -7.994 -9.398 1.00 19.86 237 LYS A O 1
ATOM 738 N N . ARG A 1 93 ? -33.093 -7.653 -8.462 1.00 20.91 238 ARG A N 1
ATOM 739 C CA . ARG A 1 93 ? -32.570 -9.003 -8.720 1.00 21.14 238 ARG A CA 1
ATOM 740 C C . ARG A 1 93 ? -32.886 -9.921 -7.533 1.00 18.94 238 ARG A C 1
ATOM 741 O O . ARG A 1 93 ? -32.642 -9.562 -6.432 1.00 20.69 238 ARG A O 1
ATOM 749 N N . VAL A 1 94 ? -33.434 -11.089 -7.810 1.00 18.86 239 VAL A N 1
ATOM 750 C CA . VAL A 1 94 ? -33.662 -12.118 -6.833 1.00 19.56 239 VAL A CA 1
ATOM 751 C C . VAL A 1 94 ? -32.841 -13.326 -7.263 1.00 19.21 239 VAL A C 1
ATOM 752 O O . VAL A 1 94 ? -32.976 -13.817 -8.416 1.00 16.38 239 VAL A O 1
ATOM 756 N N . PRO A 1 95 ? -31.947 -13.767 -6.379 1.00 21.12 240 PRO A N 1
ATOM 757 C CA . PRO A 1 95 ? -31.136 -14.919 -6.622 1.00 21.72 240 PRO A CA 1
ATOM 758 C C . PRO A 1 95 ? -31.988 -16.170 -6.830 1.00 20.36 240 PRO A C 1
ATOM 759 O O . PRO A 1 95 ? -33.025 -16.345 -6.202 1.00 19.61 240 PRO A O 1
ATOM 763 N N . ALA A 1 96 ? -31.542 -17.025 -7.714 1.00 19.37 241 ALA A N 1
ATOM 764 C CA . ALA A 1 96 ? -32.191 -18.312 -7.939 1.00 20.72 241 ALA A CA 1
ATOM 765 C C . ALA A 1 96 ? -32.449 -19.033 -6.600 1.00 19.09 241 ALA A C 1
ATOM 766 O O . ALA A 1 96 ? -31.597 -19.049 -5.717 1.00 18.00 241 ALA A O 1
ATOM 768 N N . GLY A 1 97 ? -33.623 -19.621 -6.491 1.00 18.29 242 GLY A N 1
ATOM 769 C CA . GLY A 1 97 ? -33.988 -20.444 -5.351 1.00 18.53 242 GLY A CA 1
ATOM 770 C C . GLY A 1 97 ? -34.368 -19.680 -4.099 1.00 17.61 242 GLY A C 1
ATOM 771 O O . GLY A 1 97 ? -34.631 -20.277 -3.075 1.00 20.45 242 GLY A O 1
ATOM 772 N N . ALA A 1 98 ? -34.410 -18.361 -4.156 1.00 17.31 243 ALA A N 1
ATOM 773 C CA . ALA A 1 98 ? -34.758 -17.574 -2.990 1.00 18.28 243 ALA A CA 1
ATOM 774 C C . ALA A 1 98 ? -36.258 -17.603 -2.818 1.00 18.96 243 ALA A C 1
ATOM 775 O O . ALA A 1 98 ? -37.017 -17.313 -3.753 1.00 18.57 243 ALA A O 1
ATOM 777 N N . THR A 1 99 ? -36.690 -17.923 -1.604 1.00 19.01 244 THR A N 1
ATOM 778 C CA . THR A 1 99 ? -38.118 -17.885 -1.265 1.00 18.42 244 THR A CA 1
ATOM 779 C C . THR A 1 99 ? -38.571 -16.423 -1.151 1.00 18.68 244 THR A C 1
ATOM 780 O O . THR A 1 99 ? -37.964 -15.653 -0.405 1.00 18.31 244 THR A O 1
ATOM 784 N N . ILE A 1 100 ? -39.640 -16.046 -1.860 1.00 17.39 245 ILE A N 1
ATOM 785 C CA . ILE A 1 100 ? -40.084 -14.660 -1.839 1.00 18.07 245 ILE A CA 1
ATOM 786 C C . ILE A 1 100 ? -41.590 -14.613 -1.750 1.00 17.75 245 ILE A C 1
ATOM 787 O O . ILE A 1 100 ? -42.264 -15.618 -2.019 1.00 15.43 245 ILE A O 1
ATOM 792 N N . TYR A 1 101 ? -42.112 -13.432 -1.389 1.00 17.23 246 TYR A N 1
ATOM 793 C CA . TYR A 1 101 ? -43.494 -13.085 -1.691 1.00 18.02 246 TYR A CA 1
ATOM 794 C C . TYR A 1 101 ? -43.590 -11.629 -2.004 1.00 20.04 246 TYR A C 1
ATOM 795 O O . TYR A 1 101 ? -42.691 -10.904 -1.703 1.00 20.27 246 TYR A O 1
ATOM 804 N N . PHE A 1 102 ? -44.728 -11.209 -2.538 1.00 20.84 247 PHE A N 1
ATOM 805 C CA . PHE A 1 102 ? -45.006 -9.805 -2.779 1.00 20.70 247 PHE A CA 1
ATOM 806 C C . PHE A 1 102 ? -46.314 -9.425 -2.077 1.00 20.94 247 PHE A C 1
ATOM 807 O O . PHE A 1 102 ? -47.220 -10.259 -1.950 1.00 17.52 247 PHE A O 1
ATOM 815 N N . VAL A 1 103 ? -46.426 -8.140 -1.773 1.00 19.52 248 VAL A N 1
ATOM 816 C CA . VAL A 1 103 ? -47.635 -7.555 -1.295 1.00 20.47 248 VAL A CA 1
ATOM 817 C C . VAL A 1 103 ? -47.885 -6.301 -2.078 1.00 20.30 248 VAL A C 1
ATOM 818 O O . VAL A 1 103 ? -46.956 -5.476 -2.264 1.00 20.92 248 VAL A O 1
ATOM 822 N N . ASN A 1 104 ? -49.119 -6.168 -2.578 1.00 19.26 249 ASN A N 1
ATOM 823 C CA . ASN A 1 104 ? -49.555 -4.922 -3.183 1.00 19.87 249 ASN A CA 1
ATOM 824 C C . ASN A 1 104 ? -50.358 -4.242 -2.084 1.00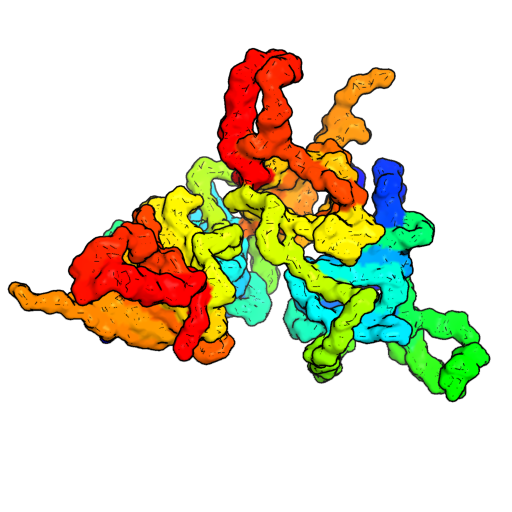 21.04 249 ASN A C 1
ATOM 825 O O . ASN A 1 104 ? -51.491 -4.630 -1.793 1.00 19.22 249 ASN A O 1
ATOM 830 N N . ARG A 1 105 ? -49.774 -3.237 -1.503 1.00 21.70 250 ARG A N 1
ATOM 831 C CA . ARG A 1 105 ? -50.415 -2.586 -0.374 1.00 26.77 250 ARG A CA 1
ATOM 832 C C . ARG A 1 105 ? -51.380 -1.431 -0.703 1.00 25.57 250 ARG A C 1
ATOM 833 O O . ARG A 1 105 ? -52.101 -0.967 0.189 1.00 26.66 250 ARG A O 1
ATOM 841 N N . ASP A 1 106 ? -51.453 -1.058 -1.975 1.00 23.66 251 ASP A N 1
ATOM 842 C CA . ASP A 1 106 ? -52.277 0.029 -2.424 1.00 25.19 251 ASP A CA 1
ATOM 843 C C . ASP A 1 106 ? -53.735 -0.395 -2.443 1.00 26.34 251 ASP A C 1
ATOM 844 O O . ASP A 1 106 ? -54.049 -1.544 -2.825 1.00 31.40 251 ASP A O 1
ATOM 849 N N . ALA A 1 107 ? -54.617 0.535 -2.133 1.00 24.34 252 ALA A N 1
ATOM 850 C CA . ALA A 1 107 ? -56.063 0.272 -2.152 1.00 27.02 252 ALA A CA 1
ATOM 851 C C . ALA A 1 107 ? -56.688 0.449 -3.519 1.00 25.85 252 ALA A C 1
ATOM 852 O O . ALA A 1 107 ? -57.712 -0.137 -3.807 1.00 33.04 252 ALA A O 1
ATOM 854 N N . ASN A 1 108 ? -56.041 1.173 -4.428 1.00 27.92 253 ASN A N 1
ATOM 855 C CA . ASN A 1 108 ? -56.619 1.443 -5.747 1.00 30.43 253 ASN A CA 1
ATOM 856 C C . ASN A 1 108 ? -55.891 0.944 -6.981 1.00 29.49 253 ASN A C 1
ATOM 857 O O . ASN A 1 108 ? -56.516 0.640 -7.969 1.00 31.47 253 ASN A O 1
ATOM 862 N N . GLN A 1 109 ? -54.574 0.921 -6.958 1.00 26.82 254 GLN A N 1
ATOM 863 C CA . GLN A 1 109 ? -53.800 0.672 -8.182 1.00 26.82 254 GLN A CA 1
ATOM 864 C C . GLN A 1 109 ? -53.210 -0.777 -8.180 1.00 25.72 254 GLN A C 1
ATOM 865 O O . GLN A 1 109 ? -52.720 -1.294 -7.140 1.00 24.74 254 GLN A O 1
ATOM 871 N N . LYS A 1 110 ? -53.260 -1.425 -9.324 1.00 25.78 255 LYS A N 1
ATOM 872 C CA . LYS A 1 110 ? -52.584 -2.689 -9.576 1.00 30.39 255 LYS A CA 1
ATOM 873 C C . LYS A 1 110 ? -51.090 -2.506 -9.510 1.00 27.09 255 LYS A C 1
ATOM 874 O O . LYS A 1 110 ? -50.574 -1.441 -9.811 1.00 28.63 255 LYS A O 1
ATOM 880 N N . LEU A 1 111 ? -50.397 -3.555 -9.100 1.00 24.81 256 LEU A N 1
ATOM 881 C CA . LEU A 1 111 ? -48.934 -3.621 -9.142 1.00 21.89 256 LEU A CA 1
ATOM 882 C C . LEU A 1 111 ? -48.623 -4.575 -10.278 1.00 22.65 256 LEU A C 1
ATOM 883 O O . LEU A 1 111 ? -49.087 -5.748 -10.266 1.00 20.64 256 LEU A O 1
ATOM 888 N N . VAL A 1 112 ? -47.851 -4.090 -11.243 1.00 20.26 257 VAL A N 1
ATOM 889 C CA . VAL A 1 112 ? -47.525 -4.870 -12.432 1.00 21.22 257 VAL A CA 1
ATOM 890 C C . VAL A 1 112 ? -45.986 -4.903 -12.525 1.00 22.06 257 VAL A C 1
ATOM 891 O O . VAL A 1 112 ? -45.328 -3.850 -12.536 1.00 17.74 257 VAL A O 1
ATOM 895 N N . VAL A 1 113 ? -45.421 -6.113 -12.543 1.00 21.77 258 VAL A N 1
ATOM 896 C CA . VAL A 1 113 ? -43.981 -6.269 -12.624 1.00 23.64 258 VAL A CA 1
ATOM 897 C C . VAL A 1 113 ? -43.680 -7.119 -13.860 1.00 24.55 258 VAL A C 1
ATOM 898 O O . VAL A 1 113 ? -44.373 -8.112 -14.172 1.00 23.92 258 VAL A O 1
ATOM 902 N N . TYR A 1 114 ? -42.692 -6.664 -14.583 1.00 21.28 259 TYR A N 1
ATOM 903 C CA . TYR A 1 114 ? -42.161 -7.391 -15.717 1.00 22.58 259 TYR A CA 1
ATOM 904 C C . TYR A 1 114 ? -40.960 -8.149 -15.203 1.00 21.34 259 TYR A C 1
ATOM 905 O O . TYR A 1 114 ? -40.236 -7.616 -14.397 1.00 20.94 259 TYR A O 1
ATOM 914 N N . VAL A 1 115 ? -40.753 -9.380 -15.693 1.00 22.12 260 VAL A N 1
ATOM 915 C CA . VAL A 1 115 ? -39.787 -10.289 -15.126 1.00 21.93 260 VAL A CA 1
ATOM 916 C C . VAL A 1 115 ? -38.905 -10.903 -16.215 1.00 19.57 260 VAL A C 1
ATOM 917 O O . VAL A 1 115 ? -39.414 -11.481 -17.149 1.00 18.08 260 VAL A O 1
ATOM 921 N N . LEU A 1 116 ? -37.597 -10.844 -16.018 1.00 18.53 261 LEU A N 1
ATOM 922 C CA . LEU A 1 116 ? -36.676 -11.660 -16.775 1.00 20.54 261 LEU A CA 1
ATOM 923 C C . LEU A 1 116 ? -36.312 -12.898 -15.944 1.00 20.56 261 LEU A C 1
ATOM 924 O O . LEU A 1 116 ? -35.926 -12.781 -14.789 1.00 21.24 261 LEU A O 1
ATOM 929 N N . VAL A 1 117 ? -36.342 -14.060 -16.562 1.00 21.91 262 VAL A N 1
ATOM 930 C CA . VAL A 1 117 ? -35.917 -15.311 -15.891 1.00 21.08 262 VAL A CA 1
ATOM 931 C C . VAL A 1 117 ? -34.733 -15.865 -16.672 1.00 22.29 262 VAL A C 1
ATOM 932 O O . VAL A 1 117 ? -34.790 -15.983 -17.922 1.00 19.73 262 VAL A O 1
ATOM 936 N N . LYS A 1 118 ? -33.642 -16.142 -15.980 1.00 20.25 263 LYS A N 1
ATOM 937 C CA . LYS A 1 118 ? -32.517 -16.853 -16.635 1.00 21.22 263 LYS A CA 1
ATOM 938 C C . LYS A 1 118 ? -32.335 -18.240 -15.981 1.00 21.31 263 LYS A C 1
ATOM 939 O O . LYS A 1 118 ? -32.088 -18.341 -14.782 1.00 19.27 263 LYS A O 1
ATOM 945 N N . SER A 1 119 ? -32.495 -19.299 -16.753 1.00 20.32 264 SER A N 1
ATOM 946 C CA . SER A 1 119 ? -32.316 -20.618 -16.257 1.00 23.72 264 SER A CA 1
ATOM 947 C C . SER A 1 119 ? -30.885 -20.900 -15.882 1.00 26.47 264 SER A C 1
ATOM 948 O O . SER A 1 119 ? -29.957 -20.255 -16.351 1.00 25.00 264 SER A O 1
ATOM 951 N N . THR A 1 120 ? -30.732 -21.835 -14.971 1.00 27.30 265 THR A N 1
ATOM 952 C CA . THR A 1 120 ? -29.444 -22.308 -14.517 1.00 28.89 265 THR A CA 1
ATOM 953 C C . THR A 1 120 ? -29.204 -23.795 -15.057 1.00 28.12 265 THR A C 1
ATOM 954 O O . THR A 1 120 ? -28.105 -24.175 -15.400 1.00 27.39 265 THR A O 1
ATOM 958 N N . ASN A 1 121 ? -30.247 -24.631 -15.045 1.00 25.84 266 ASN A N 1
ATOM 959 C CA . ASN A 1 121 ? -30.135 -25.996 -15.445 1.00 29.47 266 ASN A CA 1
ATOM 960 C C . ASN A 1 121 ? -30.515 -26.181 -16.940 1.00 28.90 266 ASN A C 1
ATOM 961 O O . ASN A 1 121 ? -29.793 -25.631 -17.797 1.00 30.51 266 ASN A O 1
ATOM 966 N N . ALA A 1 122 ? -31.582 -26.913 -17.236 1.00 27.47 267 ALA A N 1
ATOM 967 C CA . ALA A 1 122 ? -32.045 -27.066 -18.620 1.00 32.56 267 ALA A CA 1
ATOM 968 C C . ALA A 1 122 ? -32.410 -25.693 -19.234 1.00 31.13 267 ALA A C 1
ATOM 969 O O . ALA A 1 122 ? -33.204 -24.953 -18.673 1.00 26.08 267 ALA A O 1
ATOM 971 N N . PRO A 1 123 ? -31.896 -25.410 -20.418 1.00 32.02 268 PRO A N 1
ATOM 972 C CA . PRO A 1 123 ? -32.160 -24.087 -20.944 1.00 32.20 268 PRO A CA 1
ATOM 973 C C . PRO A 1 123 ? -33.654 -23.730 -21.072 1.00 29.71 268 PRO A C 1
ATOM 974 O O . PRO A 1 123 ? -34.447 -24.483 -21.621 1.00 27.38 268 PRO A O 1
ATOM 978 N N . GLY A 1 124 ? -34.002 -22.566 -20.511 1.00 28.83 269 GLY A N 1
ATOM 979 C CA . GLY A 1 124 ? -35.306 -21.969 -20.625 1.00 29.06 269 GLY A CA 1
ATOM 980 C C . GLY A 1 124 ? -36.422 -22.494 -19.752 1.00 31.00 269 GLY A C 1
ATOM 981 O O . GLY A 1 124 ? -37.543 -22.015 -19.855 1.00 35.30 269 GLY A O 1
ATOM 982 N N . GLU A 1 125 ? -36.153 -23.498 -18.946 1.00 33.50 270 GLU A N 1
ATOM 983 C CA . GLU A 1 125 ? -37.220 -24.090 -18.169 1.00 39.11 270 GLU A CA 1
ATOM 984 C C . GLU A 1 125 ? -37.234 -23.194 -16.940 1.00 35.07 270 GLU A C 1
ATOM 985 O O . GLU A 1 125 ? -36.167 -22.733 -16.518 1.00 35.38 270 GLU A O 1
ATOM 991 N N . ALA A 1 126 ? -38.441 -22.882 -16.465 1.00 29.34 271 ALA A N 1
ATOM 992 C CA . ALA A 1 126 ? -38.687 -21.995 -15.299 1.00 29.67 271 ALA A CA 1
ATOM 993 C C . ALA A 1 126 ? -39.892 -22.570 -14.527 1.00 31.50 271 ALA A C 1
ATOM 994 O O . ALA A 1 126 ? -40.869 -22.997 -15.131 1.00 33.07 271 ALA A O 1
ATOM 996 N N . GLN A 1 127 ? -39.761 -22.704 -13.211 1.00 30.02 272 GLN A N 1
ATOM 997 C CA . GLN A 1 127 ? -40.809 -23.267 -12.372 1.00 28.89 272 GLN A CA 1
ATOM 998 C C . GLN A 1 127 ? -40.858 -22.526 -11.054 1.00 25.34 272 GLN A C 1
ATOM 999 O O . GLN A 1 127 ? -39.846 -22.097 -10.549 1.00 24.33 272 GLN A O 1
ATOM 1005 N N . GLU A 1 128 ? -42.069 -22.322 -10.545 1.00 26.36 273 GLU A N 1
ATOM 1006 C CA . GLU A 1 128 ? -42.335 -21.878 -9.180 1.00 25.09 273 GLU A CA 1
ATOM 1007 C C . GLU A 1 128 ? -42.506 -23.075 -8.233 1.00 23.36 273 GLU A C 1
ATOM 1008 O O . GLU A 1 128 ? -43.197 -24.064 -8.592 1.00 24.32 273 GLU A O 1
ATOM 1014 N N . TYR A 1 129 ? -41.931 -22.969 -7.026 1.00 18.91 274 TYR A N 1
ATOM 1015 C CA . TYR A 1 129 ? -42.037 -23.988 -6.018 1.00 19.94 274 TYR A CA 1
ATOM 1016 C C . TYR A 1 129 ? -42.749 -23.373 -4.804 1.00 20.57 274 TYR A C 1
ATOM 1017 O O . TYR A 1 129 ? -42.173 -22.556 -4.134 1.00 17.37 274 TYR A O 1
ATOM 1026 N N . PHE A 1 130 ? -44.050 -23.680 -4.633 1.00 20.44 275 PHE A N 1
ATOM 1027 C CA . PHE A 1 130 ? -44.855 -23.090 -3.558 1.00 20.74 275 PHE A CA 1
ATOM 1028 C C . PHE A 1 130 ? -44.564 -23.789 -2.261 1.00 20.83 275 PHE A C 1
ATOM 1029 O O . PHE A 1 130 ? -44.904 -24.941 -2.103 1.00 18.64 275 PHE A O 1
ATOM 1037 N N . SER A 1 131 ? -43.808 -23.121 -1.392 1.00 22.67 276 SER A N 1
ATOM 1038 C CA . SER A 1 131 ? -43.613 -23.609 -0.022 1.00 22.67 276 SER A CA 1
ATOM 1039 C C . SER A 1 131 ? -44.907 -23.356 0.782 1.00 20.65 276 SER A C 1
ATOM 1040 O O . SER A 1 131 ? -45.381 -24.209 1.527 1.00 22.74 276 SER A O 1
ATOM 1043 N N . GLY A 1 132 ? -45.429 -22.170 0.629 1.00 19.69 277 GLY A N 1
ATOM 1044 C CA . GLY A 1 132 ? -46.779 -21.831 1.125 1.00 22.30 277 GLY A CA 1
ATOM 1045 C C . GLY A 1 132 ? -47.871 -22.582 0.417 1.00 22.88 277 GLY A C 1
ATOM 1046 O O . GLY A 1 132 ? -47.630 -23.322 -0.581 1.00 22.46 277 GLY A O 1
ATOM 1047 N N . GLY A 1 133 ? -49.087 -22.354 0.906 1.00 23.35 278 GLY A N 1
ATOM 1048 C CA . GLY A 1 133 ? -50.275 -22.838 0.240 1.00 22.05 278 GLY A CA 1
ATOM 1049 C C . GLY A 1 133 ? -50.750 -24.124 0.915 1.00 24.13 278 GLY A C 1
ATOM 1050 O O . GLY A 1 133 ? -50.551 -24.367 2.118 1.00 25.44 278 GLY A O 1
ATOM 1051 N N . GLY A 1 134 ? -51.408 -24.939 0.139 1.00 23.55 279 GLY A N 1
ATOM 1052 C CA . GLY A 1 134 ? -51.994 -26.122 0.656 1.00 26.39 279 GLY A CA 1
ATOM 1053 C C . GLY A 1 134 ? -52.580 -26.934 -0.476 1.00 28.32 279 GLY A C 1
ATOM 1054 O O . GLY A 1 134 ? -51.862 -27.717 -1.075 1.00 29.15 279 GLY A O 1
ATOM 1055 N N . GLN A 1 135 ? -53.857 -26.721 -0.783 1.00 29.24 280 GLN A N 1
ATOM 1056 C CA . GLN A 1 135 ? -54.511 -27.413 -1.900 1.00 31.86 280 GLN A CA 1
ATOM 1057 C C . GLN A 1 135 ? -54.326 -26.603 -3.146 1.00 27.95 280 GLN A C 1
ATOM 1058 O O . GLN A 1 135 ? -54.113 -27.135 -4.187 1.00 26.35 280 GLN A O 1
ATOM 1064 N N . ASN A 1 136 ? -54.486 -25.294 -3.046 1.00 27.36 281 ASN A N 1
ATOM 1065 C CA . ASN A 1 136 ? -54.318 -24.409 -4.187 1.00 26.05 281 ASN A CA 1
ATOM 1066 C C . ASN A 1 136 ? -53.817 -23.029 -3.714 1.00 25.82 281 ASN A C 1
ATOM 1067 O O . ASN A 1 136 ? -54.583 -22.294 -3.049 1.00 22.06 281 ASN A O 1
ATOM 1072 N N . PRO A 1 137 ? -52.553 -22.682 -4.026 1.00 23.94 282 PRO A N 1
ATOM 1073 C CA . PRO A 1 137 ? -51.661 -23.543 -4.802 1.00 23.70 282 PRO A CA 1
ATOM 1074 C C . PRO A 1 137 ? -51.283 -24.707 -3.981 1.00 23.56 282 PRO A C 1
ATOM 1075 O O . PRO A 1 137 ? -51.307 -24.678 -2.698 1.00 23.71 282 PRO A O 1
ATOM 1079 N N . GLU A 1 138 ? -50.993 -25.762 -4.693 1.00 22.54 283 GLU A N 1
ATOM 1080 C CA . GLU A 1 138 ? -50.530 -26.967 -4.057 1.00 23.30 283 GLU A CA 1
ATOM 1081 C C . GLU A 1 138 ? -49.194 -26.690 -3.378 1.00 24.76 283 GLU A C 1
ATOM 1082 O O . GLU A 1 138 ? -48.289 -26.290 -4.054 1.00 23.61 283 GLU A O 1
ATOM 1088 N N . SER A 1 139 ? -49.076 -26.863 -2.051 1.00 23.22 284 SER A N 1
ATOM 1089 C CA . SER A 1 139 ? -47.760 -26.779 -1.412 1.00 22.04 284 SER A CA 1
ATOM 1090 C C . SER A 1 139 ? -46.913 -28.017 -1.693 1.00 22.97 284 SER A C 1
ATOM 1091 O O . SER A 1 139 ? -47.394 -29.154 -1.577 1.00 19.44 284 SER A O 1
ATOM 1094 N N . PHE A 1 140 ? -45.614 -27.816 -1.951 1.00 22.30 285 PHE A N 1
ATOM 1095 C CA . PHE A 1 140 ? -44.745 -28.979 -2.162 1.00 19.71 285 PHE A CA 1
ATOM 1096 C C . PHE A 1 140 ? -44.544 -29.831 -0.918 1.00 20.94 285 PHE A C 1
ATOM 1097 O O . PHE A 1 140 ? -44.083 -30.961 -1.033 1.00 21.10 285 PHE A O 1
ATOM 1105 N N . TYR A 1 141 ? -44.850 -29.319 0.277 1.00 20.18 286 TYR A N 1
ATOM 1106 C CA . TYR A 1 141 ? -44.746 -30.150 1.463 1.00 19.29 286 TYR A CA 1
ATOM 1107 C C . TYR A 1 141 ? -45.656 -31.394 1.327 1.00 19.80 286 TYR A C 1
ATOM 1108 O O . TYR A 1 141 ? -45.341 -32.424 1.896 1.00 20.96 286 TYR A O 1
ATOM 1117 N N . ARG A 1 142 ? -46.733 -31.328 0.536 1.00 20.92 287 ARG A N 1
ATOM 1118 C CA . ARG A 1 142 ? -47.653 -32.472 0.395 1.00 22.77 287 ARG A CA 1
ATOM 1119 C C . ARG A 1 142 ? -47.067 -33.628 -0.402 1.00 25.92 287 ARG A C 1
ATOM 1120 O O . ARG A 1 142 ? -47.640 -34.707 -0.424 1.00 23.71 287 ARG A O 1
ATOM 1128 N N . ALA A 1 143 ? -45.912 -33.402 -1.022 1.00 23.09 288 ALA A N 1
ATOM 1129 C CA . ALA A 1 143 ? -45.177 -34.402 -1.722 1.00 23.26 288 ALA A CA 1
ATOM 1130 C C . ALA A 1 143 ? -44.487 -35.361 -0.833 1.00 23.54 288 ALA A C 1
ATOM 1131 O O . ALA A 1 143 ? -44.163 -36.423 -1.275 1.00 24.52 288 ALA A O 1
ATOM 1133 N N . PHE A 1 144 ? -44.221 -34.977 0.385 1.00 21.46 289 PHE A N 1
ATOM 1134 C CA . PHE A 1 144 ? -43.590 -35.811 1.360 1.00 22.57 289 PHE A CA 1
ATOM 1135 C C . PHE A 1 144 ? -44.615 -36.651 2.092 1.00 26.30 289 PHE A C 1
ATOM 1136 O O . PHE A 1 144 ? -45.721 -36.202 2.384 1.00 27.96 289 PHE A O 1
ATOM 1144 N N . SER A 1 145 ? -44.203 -37.861 2.428 1.00 25.74 290 SER A N 1
ATOM 1145 C CA . SER A 1 145 ? -44.995 -38.739 3.228 1.00 26.96 290 SER A CA 1
ATOM 1146 C C . SER A 1 145 ? -45.256 -38.227 4.635 1.00 24.56 290 SER A C 1
ATOM 1147 O O . SER A 1 145 ? -44.403 -37.600 5.284 1.00 23.25 290 SER A O 1
ATOM 1150 N N . SER A 1 146 ? -46.403 -38.638 5.145 1.00 24.80 291 SER A N 1
ATOM 1151 C CA . SER A 1 146 ? -46.863 -38.270 6.490 1.00 26.32 291 SER A CA 1
ATOM 1152 C C . SER A 1 146 ? -45.866 -38.681 7.550 1.00 25.64 291 SER A C 1
ATOM 1153 O O 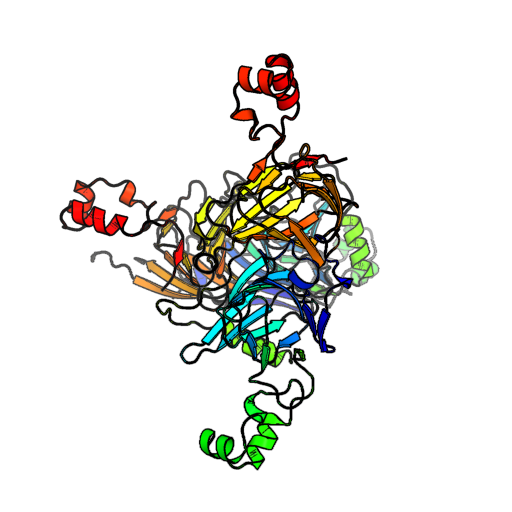. SER A 1 146 ? -45.506 -37.891 8.413 1.00 26.44 291 SER A O 1
ATOM 1156 N N . ASP A 1 147 ? -45.329 -39.885 7.466 1.00 23.51 292 ASP A N 1
ATOM 1157 C CA . ASP A 1 147 ? -44.323 -40.324 8.438 1.00 26.07 292 ASP A CA 1
ATOM 1158 C C . ASP A 1 147 ? -43.112 -39.387 8.434 1.00 25.00 292 ASP A C 1
ATOM 1159 O O . ASP A 1 147 ? -42.617 -39.003 9.474 1.00 22.74 292 ASP A O 1
ATOM 1164 N N . ILE A 1 148 ? -42.748 -38.885 7.277 1.00 25.17 293 ILE A N 1
ATOM 1165 C CA . ILE A 1 148 ? -41.640 -37.941 7.176 1.00 25.18 293 ILE A CA 1
ATOM 1166 C C . ILE A 1 148 ? -41.981 -36.597 7.732 1.00 22.09 293 ILE A C 1
ATOM 1167 O O . ILE A 1 148 ? -41.191 -35.991 8.499 1.00 21.18 293 ILE A O 1
ATOM 1172 N N . LEU A 1 149 ? -43.128 -36.087 7.348 1.00 22.50 294 LEU A N 1
ATOM 1173 C CA . LEU A 1 149 ? -43.516 -34.732 7.846 1.00 24.36 294 LEU A CA 1
ATOM 1174 C C . LEU A 1 149 ? -43.655 -34.720 9.379 1.00 23.68 294 LEU A C 1
ATOM 1175 O O . LEU A 1 149 ? -43.116 -33.813 10.077 1.00 22.60 294 LEU A O 1
ATOM 1180 N N . GLU A 1 150 ? -44.224 -35.801 9.911 1.00 23.64 295 GLU A N 1
ATOM 1181 C CA . GLU A 1 150 ? -44.396 -35.924 11.377 1.00 25.94 295 GLU A CA 1
ATOM 1182 C C . GLU A 1 150 ? -43.093 -35.883 12.139 1.00 26.82 295 GLU A C 1
ATOM 1183 O O . GLU A 1 150 ? -42.953 -35.212 13.205 1.00 24.69 295 GLU A O 1
ATOM 1189 N N . LYS A 1 151 ? -42.125 -36.628 11.641 1.00 27.25 296 LYS A N 1
ATOM 1190 C CA . LYS A 1 151 ? -40.796 -36.580 12.264 1.00 28.48 296 LYS A CA 1
ATOM 1191 C C . LYS A 1 151 ? -40.112 -35.240 12.033 1.00 24.16 296 LYS A C 1
ATOM 1192 O O . LYS A 1 151 ? -39.461 -34.711 12.897 1.00 24.62 296 LYS A O 1
ATOM 1198 N N . ALA A 1 152 ? -40.268 -34.695 10.847 1.00 21.89 297 ALA A N 1
ATOM 1199 C CA . ALA A 1 152 ? -39.603 -33.458 10.531 1.00 23.24 297 ALA A CA 1
ATOM 1200 C C . ALA A 1 152 ? -40.126 -32.342 11.414 1.00 23.69 297 ALA A C 1
ATOM 1201 O O . ALA A 1 152 ? -39.332 -31.526 11.968 1.00 23.48 297 ALA A O 1
ATOM 1203 N N . PHE A 1 153 ? -41.453 -32.323 11.582 1.00 24.15 298 PHE A N 1
ATOM 1204 C CA . PHE A 1 153 ? -42.093 -31.201 12.321 1.00 26.03 298 PHE A CA 1
ATOM 1205 C C . PHE A 1 153 ? -42.261 -31.489 13.774 1.00 26.03 298 PHE A C 1
ATOM 1206 O O . PHE A 1 153 ? -42.609 -30.579 14.532 1.00 22.33 298 PHE A O 1
ATOM 1214 N N . ASN A 1 154 ? -42.017 -32.749 14.162 1.00 28.26 299 ASN A N 1
ATOM 1215 C CA . ASN A 1 154 ? -42.247 -33.242 15.550 1.00 29.43 299 ASN A CA 1
ATOM 1216 C C . ASN A 1 154 ? -43.701 -32.981 16.014 1.00 29.48 299 ASN A C 1
ATOM 1217 O O . ASN A 1 154 ? -43.940 -32.403 17.082 1.00 29.56 299 ASN A O 1
ATOM 1222 N N . THR A 1 155 ? -44.633 -33.352 15.149 1.00 27.32 300 THR A N 1
ATOM 1223 C CA . THR A 1 155 ? -46.053 -33.012 15.311 1.00 33.83 300 THR A CA 1
ATOM 1224 C C . THR A 1 155 ? -46.862 -34.112 14.782 1.00 29.16 300 THR A C 1
ATOM 1225 O O . THR A 1 155 ? -46.438 -34.853 13.914 1.00 36.74 300 THR A O 1
ATOM 1229 N N . ALA A 1 156 ? -48.075 -34.197 15.236 1.00 30.49 301 ALA A N 1
ATOM 1230 C CA . ALA A 1 156 ? -48.950 -35.268 14.805 1.00 30.11 301 ALA A CA 1
ATOM 1231 C C . ALA A 1 156 ? -49.592 -34.942 13.435 1.00 27.30 301 ALA A C 1
ATOM 1232 O O . ALA A 1 156 ? -49.748 -33.761 13.043 1.00 26.07 301 ALA A O 1
ATOM 1234 N N . ALA A 1 157 ? -49.948 -35.975 12.691 1.00 27.49 302 ALA A N 1
ATOM 1235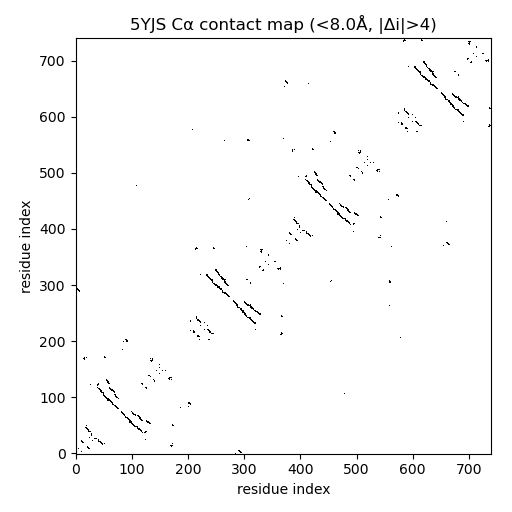 C CA . ALA A 1 157 ? -50.460 -35.891 11.330 1.00 32.48 302 ALA A CA 1
ATOM 1236 C C . ALA A 1 157 ? -51.665 -34.970 11.206 1.00 32.16 302 ALA A C 1
ATOM 1237 O O . ALA A 1 157 ? -51.831 -34.336 10.179 1.00 26.54 302 ALA A O 1
ATOM 1239 N N . ASP A 1 158 ? -52.521 -34.937 12.209 1.00 29.46 303 ASP A N 1
ATOM 1240 C CA . ASP A 1 158 ? -53.741 -34.130 12.102 1.00 32.14 303 ASP A CA 1
ATOM 1241 C C . ASP A 1 158 ? -53.469 -32.602 12.108 1.00 26.33 303 ASP A C 1
ATOM 1242 O O . ASP A 1 158 ? -54.207 -31.861 11.483 1.00 24.96 303 ASP A O 1
ATOM 1247 N N . ARG A 1 159 ? -52.425 -32.175 12.771 1.00 24.10 304 ARG A N 1
ATOM 1248 C CA . ARG A 1 159 ? -52.062 -30.759 12.735 1.00 26.07 304 ARG A CA 1
ATOM 1249 C C . ARG A 1 159 ? -51.513 -30.420 11.359 1.00 24.57 304 ARG A C 1
ATOM 1250 O O . ARG A 1 159 ? -51.810 -29.357 10.830 1.00 26.87 304 ARG A O 1
ATOM 1258 N N . LEU A 1 160 ? -50.783 -31.356 10.752 1.00 25.43 305 LEU A N 1
ATOM 1259 C CA . LEU A 1 160 ? -50.212 -31.127 9.427 1.00 28.38 305 LEU A CA 1
ATOM 1260 C C . LEU A 1 160 ? -51.243 -31.146 8.314 1.00 26.94 305 LEU A C 1
ATOM 1261 O O . LEU A 1 160 ? -51.199 -30.310 7.408 1.00 25.45 305 LEU A O 1
ATOM 1266 N N . GLU A 1 161 ? -52.214 -32.041 8.401 1.00 28.07 306 GLU A N 1
ATOM 1267 C CA . GLU A 1 161 ? -53.351 -32.049 7.461 1.00 33.04 306 GLU A CA 1
ATOM 1268 C C . GLU A 1 161 ? -54.130 -30.712 7.484 1.00 27.47 306 GLU A C 1
ATOM 1269 O O . GLU A 1 161 ? -54.549 -30.204 6.445 1.00 25.42 306 GLU A O 1
ATOM 1275 N N . ARG A 1 162 ? -54.283 -30.139 8.664 1.00 23.65 307 ARG A N 1
ATOM 1276 C CA . ARG A 1 162 ? -54.931 -28.849 8.782 1.00 24.19 307 ARG A CA 1
ATOM 1277 C C . ARG A 1 162 ? -54.010 -27.799 8.190 1.00 23.49 307 ARG A C 1
ATOM 1278 O O . ARG A 1 162 ? -54.469 -27.033 7.325 1.00 22.72 307 ARG A O 1
ATOM 1286 N N . LEU A 1 163 ? -52.727 -27.817 8.583 1.00 22.48 308 LEU A N 1
ATOM 1287 C CA . LEU A 1 163 ? -51.736 -26.801 8.101 1.00 23.26 308 LEU A CA 1
ATOM 1288 C C . LEU A 1 163 ? -51.686 -26.693 6.549 1.00 23.36 308 LEU A C 1
ATOM 1289 O O . LEU A 1 163 ? -51.797 -25.600 5.974 1.00 23.12 308 LEU A O 1
ATOM 1294 N N . PHE A 1 164 ? -51.615 -27.838 5.892 1.00 24.32 309 PHE A N 1
ATOM 1295 C CA . PHE A 1 164 ? -51.501 -27.900 4.433 1.00 24.83 309 PHE A CA 1
ATOM 1296 C C . PHE A 1 164 ? -52.782 -28.108 3.699 1.00 26.53 309 PHE A C 1
ATOM 1297 O O . PHE A 1 164 ? -52.739 -28.358 2.519 1.00 29.32 309 PHE A O 1
ATOM 1305 N N . GLY A 1 165 ? -53.932 -27.970 4.349 1.00 29.22 310 GLY A N 1
ATOM 1306 C CA . GLY A 1 165 ? -55.204 -28.332 3.729 1.00 26.24 310 GLY A CA 1
ATOM 1307 C C . GLY A 1 165 ? -56.237 -27.247 3.656 1.00 27.57 310 GLY A C 1
ATOM 1308 O O . GLY A 1 165 ? -57.324 -27.502 3.178 1.00 28.88 310 GLY A O 1
ATOM 1309 N N . GLN A 1 166 ? -55.939 -26.029 4.107 1.00 25.92 311 GLN A N 1
ATOM 1310 C CA . GLN A 1 166 ? -56.937 -24.980 4.085 1.00 24.37 311 GLN A CA 1
ATOM 1311 C C . GLN A 1 166 ? -56.784 -23.913 3.035 1.00 26.99 311 GLN A C 1
ATOM 1312 O O . GLN A 1 166 ? -57.762 -23.195 2.788 1.00 24.16 311 GLN A O 1
ATOM 1318 N N . GLN A 1 167 ? -55.578 -23.718 2.482 1.00 21.81 312 GLN A N 1
ATOM 1319 C CA . GLN A 1 167 ? -55.418 -22.738 1.434 1.00 21.50 312 GLN A CA 1
ATOM 1320 C C . GLN A 1 167 ? -55.942 -23.287 0.104 1.00 21.89 312 GLN A C 1
ATOM 1321 O O . GLN A 1 167 ? -55.428 -24.280 -0.405 1.00 23.45 312 GLN A O 1
ATOM 1327 N N . LYS A 1 168 ? -56.915 -22.586 -0.451 1.00 21.91 313 LYS A N 1
ATOM 1328 C CA . LYS A 1 168 ? -57.587 -22.965 -1.694 1.00 27.49 313 LYS A CA 1
ATOM 1329 C C . LYS A 1 168 ? -57.764 -21.780 -2.659 1.00 24.74 313 LYS A C 1
ATOM 1330 O O . LYS A 1 168 ? -58.288 -21.954 -3.719 1.00 27.01 313 LYS A O 1
ATOM 1336 N N . GLN A 1 169 ? -57.368 -20.581 -2.289 1.00 24.95 314 GLN A N 1
ATOM 1337 C CA . GLN A 1 169 ? -57.688 -19.387 -3.087 1.00 27.90 314 GLN A CA 1
ATOM 1338 C C . GLN 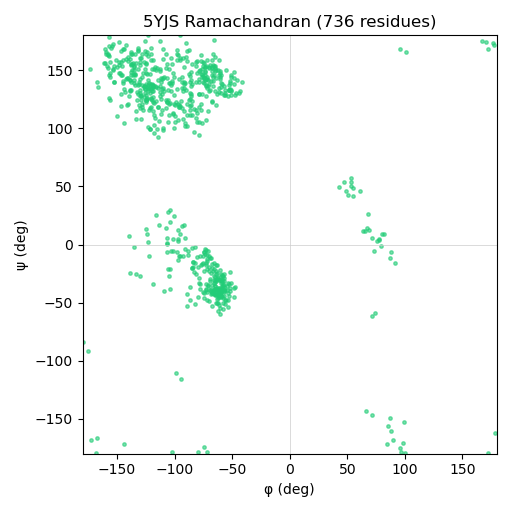A 1 169 ? -56.700 -19.107 -4.239 1.00 28.38 314 GLN A C 1
ATOM 1339 O O . GLN A 1 169 ? -56.864 -18.126 -4.947 1.00 25.94 314 GLN A O 1
ATOM 1345 N N . GLY A 1 170 ? -55.632 -19.896 -4.381 1.00 26.08 315 GLY A N 1
ATOM 1346 C CA . GLY A 1 170 ? -54.711 -19.735 -5.487 1.00 24.85 315 GLY A CA 1
ATOM 1347 C C . GLY A 1 170 ? -53.508 -18.906 -5.092 1.00 23.42 315 GLY A C 1
ATOM 1348 O O . GLY A 1 170 ? -53.402 -18.465 -3.953 1.00 22.08 315 GLY A O 1
ATOM 1349 N N . PRO A 1 171 ? -52.606 -18.668 -6.039 1.00 22.67 316 PRO A N 1
ATOM 1350 C CA . PRO A 1 171 ? -51.302 -18.079 -5.726 1.00 22.44 316 PRO A CA 1
ATOM 1351 C C . PRO A 1 171 ? -51.287 -16.638 -5.316 1.00 20.90 316 PRO A C 1
ATOM 1352 O O . PRO A 1 171 ? -50.324 -16.211 -4.706 1.00 19.59 316 PRO A O 1
ATOM 1356 N N . VAL A 1 172 ? -52.299 -15.873 -5.685 1.00 21.77 317 VAL A N 1
ATOM 1357 C CA . VAL A 1 172 ? -52.368 -14.481 -5.259 1.00 23.03 317 VAL A CA 1
ATOM 1358 C C . VAL A 1 172 ? -53.695 -14.326 -4.555 1.00 24.13 317 VAL A C 1
ATOM 1359 O O . VAL A 1 172 ? -54.741 -14.583 -5.160 1.00 24.67 317 VAL A O 1
ATOM 1363 N N . ILE A 1 173 ? -53.657 -13.837 -3.319 1.00 23.30 318 ILE A N 1
ATOM 1364 C CA . ILE A 1 173 ? -54.865 -13.773 -2.496 1.00 23.48 318 ILE A CA 1
ATOM 1365 C C . ILE A 1 173 ? -55.059 -12.414 -1.838 1.00 25.03 318 ILE A C 1
ATOM 1366 O O . ILE A 1 173 ? -54.121 -11.608 -1.793 1.00 20.95 318 ILE A O 1
ATOM 1371 N N . LYS A 1 174 ? -56.265 -12.169 -1.294 1.00 24.41 319 LYS A N 1
ATOM 1372 C CA . LYS A 1 174 ? -56.578 -10.941 -0.651 1.00 25.93 319 LYS A CA 1
ATOM 1373 C C . LYS A 1 174 ? -55.886 -10.936 0.669 1.00 25.42 319 LYS A C 1
ATOM 1374 O O . LYS A 1 174 ? -55.848 -11.964 1.328 1.00 26.92 319 LYS A O 1
ATOM 1380 N N . ALA A 1 175 ? -55.405 -9.773 1.065 1.00 21.67 320 ALA A N 1
ATOM 1381 C CA . ALA A 1 175 ? -54.962 -9.525 2.441 1.00 24.38 320 ALA A CA 1
ATOM 1382 C C . ALA A 1 175 ? -55.779 -8.360 3.009 1.00 26.15 320 ALA A C 1
ATOM 1383 O O . ALA A 1 175 ? -56.126 -7.397 2.298 1.00 25.73 320 ALA A O 1
ATOM 1385 N N . SER A 1 176 ? -56.044 -8.406 4.302 1.00 24.54 321 SER A N 1
ATOM 1386 C CA . SER A 1 176 ? -56.872 -7.350 4.902 1.00 26.00 321 SER A CA 1
ATOM 1387 C C . SER A 1 176 ? -55.965 -6.127 5.041 1.00 25.50 321 SER A C 1
ATOM 1388 O O . SER A 1 176 ? -54.709 -6.212 5.070 1.00 21.19 321 SER A O 1
ATOM 1391 N N . GLU A 1 177 ? -56.615 -5.006 5.236 1.00 25.55 322 GLU A N 1
ATOM 1392 C CA . GLU A 1 177 ? -55.921 -3.784 5.496 1.00 30.28 322 GLU A CA 1
ATOM 1393 C C . GLU A 1 177 ? -55.018 -3.889 6.721 1.00 28.88 322 GLU A C 1
ATOM 1394 O O . GLU A 1 177 ? -53.899 -3.299 6.762 1.00 28.38 322 GLU A O 1
ATOM 1400 N N . GLU A 1 178 ? -55.509 -4.582 7.726 1.00 26.24 323 GLU A N 1
ATOM 1401 C CA . GLU A 1 178 ? -54.755 -4.752 8.940 1.00 27.15 323 GLU A CA 1
ATOM 1402 C C . GLU A 1 178 ? -53.498 -5.648 8.765 1.00 27.46 323 GLU A C 1
ATOM 1403 O O . GLU A 1 178 ? -52.422 -5.361 9.352 1.00 23.97 323 GLU A O 1
ATOM 1409 N N . GLN A 1 179 ? -53.664 -6.752 8.017 1.00 26.08 324 GLN A N 1
ATOM 1410 C CA . GLN A 1 179 ? -52.535 -7.651 7.698 1.00 25.91 324 GLN A CA 1
ATOM 1411 C C . GLN A 1 179 ? -51.520 -6.865 6.977 1.00 22.73 324 GLN A C 1
ATOM 1412 O O . GLN A 1 179 ? -50.368 -6.952 7.308 1.00 21.78 324 GLN A O 1
ATOM 1418 N N . ILE A 1 180 ? -51.962 -5.999 6.075 1.00 23.68 325 ILE A N 1
ATOM 1419 C CA . ILE A 1 180 ? -51.034 -5.183 5.305 1.00 24.69 325 ILE A CA 1
ATOM 1420 C C . ILE A 1 180 ? -50.303 -4.163 6.148 1.00 27.12 325 ILE A C 1
ATOM 1421 O O . ILE A 1 180 ? -49.081 -3.941 6.012 1.00 26.12 325 ILE A O 1
ATOM 1426 N N . ARG A 1 181 ? -51.024 -3.540 7.054 1.00 27.08 326 ARG A N 1
ATOM 1427 C CA . ARG A 1 181 ? -50.416 -2.556 7.946 1.00 29.39 326 ARG A CA 1
ATOM 1428 C C . ARG A 1 181 ? -49.309 -3.235 8.769 1.00 28.27 326 ARG A C 1
ATOM 1429 O O . ARG A 1 181 ? -48.249 -2.654 8.981 1.00 26.23 326 ARG A O 1
ATOM 1437 N N . ALA A 1 182 ? -49.561 -4.457 9.247 1.00 26.09 327 ALA A N 1
ATOM 1438 C CA . ALA A 1 182 ? -48.570 -5.146 10.063 1.00 25.79 327 ALA A CA 1
ATOM 1439 C C . ALA A 1 182 ? -47.373 -5.522 9.201 1.00 26.95 327 ALA A C 1
ATOM 1440 O O . ALA A 1 182 ? -46.251 -5.377 9.634 1.00 29.10 327 ALA A O 1
ATOM 1442 N N . ILE A 1 183 ? -47.588 -5.966 7.970 1.00 24.51 328 ILE A N 1
ATOM 1443 C CA . ILE A 1 183 ? -46.435 -6.255 7.122 1.00 23.89 328 ILE A CA 1
ATOM 1444 C C . ILE A 1 183 ? -45.654 -4.962 6.809 1.00 26.60 328 ILE A C 1
ATOM 1445 O O . ILE A 1 183 ? -44.409 -4.949 6.776 1.00 24.97 328 ILE A O 1
ATOM 1450 N N . SER A 1 184 ? -46.380 -3.885 6.513 1.00 28.07 329 SER A N 1
ATOM 1451 C CA . SER A 1 184 ? -45.723 -2.560 6.350 1.00 30.92 329 SER A CA 1
ATOM 1452 C C . SER A 1 184 ? -44.872 -2.178 7.541 1.00 33.18 329 SER A C 1
ATOM 1453 O O . SER A 1 184 ? -43.733 -1.696 7.371 1.00 31.96 329 SER A O 1
ATOM 1456 N N . GLN A 1 185 ? -45.366 -2.437 8.752 1.00 31.14 330 GLN A N 1
ATOM 1457 C CA . GLN A 1 185 ? -44.527 -2.131 9.923 1.00 34.80 330 GLN A CA 1
ATOM 1458 C C . GLN A 1 185 ? -43.224 -2.986 9.936 1.00 36.44 330 GLN A C 1
ATOM 1459 O O . GLN A 1 185 ? -42.132 -2.448 10.198 1.00 32.17 330 GLN A O 1
ATOM 1465 N N . TYR A 1 186 ? -43.342 -4.309 9.702 1.00 31.70 331 TYR A N 1
ATOM 1466 C CA . TYR A 1 186 ? -42.146 -5.195 9.732 1.00 33.52 331 TYR A CA 1
ATOM 1467 C C . TYR A 1 186 ? -41.156 -4.695 8.658 1.00 29.69 331 TYR A C 1
ATOM 1468 O O . TYR A 1 186 ? -39.974 -4.573 8.910 1.00 30.87 331 TYR A O 1
ATOM 1477 N N . ALA A 1 187 ? -41.670 -4.317 7.505 1.00 29.28 332 ALA A N 1
ATOM 1478 C CA . ALA A 1 187 ? -40.858 -3.820 6.413 1.00 31.02 332 ALA A CA 1
ATOM 1479 C C . ALA A 1 187 ? -40.156 -2.521 6.682 1.00 35.84 332 ALA A C 1
ATOM 1480 O O . ALA A 1 187 ? -39.101 -2.296 6.118 1.00 32.80 332 ALA A O 1
ATOM 1482 N N . SER A 1 188 ? -40.736 -1.642 7.506 1.00 40.25 333 SER A N 1
ATOM 1483 C CA . SER A 1 188 ? -40.095 -0.325 7.809 1.00 43.03 333 SER A CA 1
ATOM 1484 C C . SER A 1 188 ? -39.029 -0.434 8.903 1.00 45.81 333 SER A C 1
ATOM 1485 O O . SER A 1 188 ? -38.411 0.542 9.231 1.00 46.03 333 SER A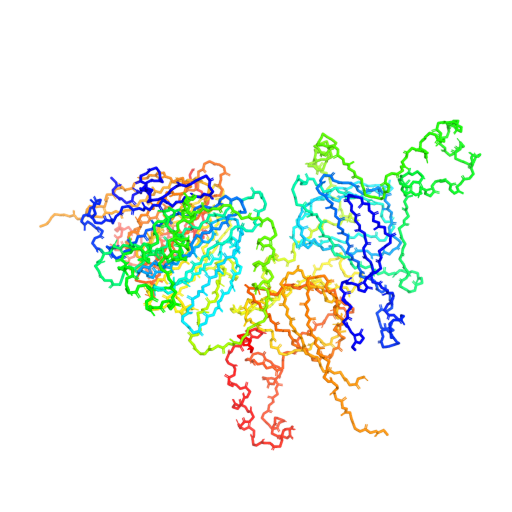 O 1
ATOM 1488 N N . GLU A 1 189 ? -38.828 -1.616 9.480 1.00 50.41 334 GLU A N 1
ATOM 1489 C CA . GLU A 1 189 ? -37.880 -1.800 10.571 1.00 56.30 334 GLU A CA 1
ATOM 1490 C C . GLU A 1 189 ? -36.428 -1.686 10.101 1.00 62.07 334 GLU A C 1
ATOM 1491 O O . GLU A 1 189 ? -36.098 -2.288 9.075 1.00 53.09 334 GLU A O 1
ATOM 1497 N N . PRO A 1 190 ? -35.553 -0.970 10.863 1.00 73.64 335 PRO A N 1
ATOM 1498 C CA . PRO A 1 190 ? -34.112 -0.975 10.511 1.00 72.45 335 PRO A CA 1
ATOM 1499 C C . PRO A 1 190 ? -33.460 -2.354 10.709 1.00 66.97 335 PRO A C 1
ATOM 1500 O O . PRO A 1 190 ? -33.804 -3.082 11.656 1.00 63.89 335 PRO A O 1
ATOM 1504 N N . THR A 1 191 ? -32.573 -2.704 9.775 1.00 69.86 336 THR A N 1
ATOM 1505 C CA . THR A 1 191 ? -31.753 -3.940 9.828 1.00 80.82 336 THR A CA 1
ATOM 1506 C C . THR A 1 191 ? -30.252 -3.579 9.750 1.00 78.57 336 THR A C 1
ATOM 1507 O O . THR A 1 191 ? -29.916 -2.457 9.346 1.00 69.15 336 THR A O 1
ATOM 1511 N N . ALA A 1 192 ? -29.375 -4.519 10.151 1.00 86.02 337 ALA A N 1
ATOM 1512 C CA . ALA A 1 192 ? -27.904 -4.419 9.923 1.00 89.75 337 ALA A CA 1
ATOM 1513 C C . ALA A 1 192 ? -27.566 -4.840 8.478 1.00 89.06 337 ALA A C 1
ATOM 1514 O O . ALA A 1 192 ? -27.746 -6.003 8.102 1.00 73.07 337 ALA A O 1
ATOM 1516 N N . ALA A 1 193 ? -27.109 -3.884 7.665 1.00 94.90 338 ALA A N 1
ATOM 1517 C CA . ALA A 1 193 ? -26.662 -4.181 6.304 1.00 91.68 338 ALA A CA 1
ATOM 1518 C C . ALA A 1 193 ? -25.222 -4.825 6.353 1.00 93.05 338 ALA A C 1
ATOM 1519 O O . ALA A 1 193 ? -24.277 -4.203 6.829 1.00 85.28 338 ALA A O 1
ATOM 1521 N N . THR A 1 194 ? -25.099 -6.089 5.917 1.00 92.30 339 THR A N 1
ATOM 1522 C CA . THR A 1 194 ? -23.817 -6.844 5.814 1.00 90.31 339 THR A CA 1
ATOM 1523 C C . THR A 1 194 ? -23.217 -6.822 4.379 1.00 90.01 339 THR A C 1
ATOM 1524 O O . THR A 1 194 ? -23.914 -6.487 3.413 1.00 86.31 339 THR A O 1
ATOM 1528 N N . GLY A 1 195 ? -21.926 -7.152 4.250 1.00 79.25 340 GLY A N 1
ATOM 1529 C CA . GLY A 1 195 ? -21.336 -7.544 2.956 1.00 65.99 340 GLY A CA 1
ATOM 1530 C C . GLY A 1 195 ? -21.770 -8.980 2.624 1.00 58.33 340 GLY A C 1
ATOM 1531 O O . GLY A 1 195 ? -21.911 -9.822 3.531 1.00 57.37 340 GLY A O 1
ATOM 1532 N N . GLY A 1 196 ? -21.999 -9.252 1.331 1.00 45.50 341 GLY A N 1
ATOM 1533 C CA . GLY A 1 196 ? -22.580 -10.539 0.838 1.00 46.58 341 GLY A CA 1
ATOM 1534 C C . GLY A 1 196 ? -24.129 -10.561 0.803 1.00 39.06 341 GLY A C 1
ATOM 1535 O O . GLY A 1 196 ? -24.756 -11.547 0.362 1.00 35.78 341 GLY A O 1
ATOM 1536 N N . GLU A 1 197 ? -24.763 -9.512 1.328 1.00 31.59 342 GLU A N 1
ATOM 1537 C CA . GLU A 1 197 ? -26.260 -9.552 1.481 1.00 36.33 342 GLU A CA 1
ATOM 1538 C C . GLU A 1 197 ? -26.971 -9.374 0.129 1.00 31.87 342 GLU A C 1
ATOM 1539 O O . GLU A 1 197 ? -26.380 -8.875 -0.789 1.00 29.73 342 GLU A O 1
ATOM 1545 N N . ILE A 1 198 ? -28.206 -9.837 -0.020 1.00 30.20 343 ILE A N 1
ATOM 1546 C CA . ILE A 1 198 ? -28.947 -9.491 -1.224 1.00 28.23 343 ILE A CA 1
ATOM 1547 C C . ILE A 1 198 ? -29.121 -7.960 -1.276 1.00 25.98 343 ILE A C 1
ATOM 1548 O O . ILE A 1 198 ? -29.423 -7.324 -0.297 1.00 25.96 343 ILE A O 1
ATOM 1553 N N . ARG A 1 199 ? -28.881 -7.374 -2.418 1.00 25.08 344 ARG A N 1
ATOM 1554 C CA . ARG A 1 199 ? -29.002 -5.938 -2.552 1.00 27.29 344 ARG A CA 1
ATOM 1555 C C . ARG A 1 199 ? -30.425 -5.542 -2.895 1.00 27.31 344 ARG A C 1
ATOM 1556 O O . ARG A 1 199 ? -31.123 -6.257 -3.654 1.00 27.36 344 ARG A O 1
ATOM 1564 N N . GLY A 1 200 ? -30.836 -4.376 -2.400 1.00 25.98 345 GLY A N 1
ATOM 1565 C CA . GLY A 1 200 ? -32.157 -3.824 -2.721 1.00 25.98 345 GLY A CA 1
ATOM 1566 C C . GLY A 1 200 ? -32.311 -3.299 -4.172 1.00 27.01 345 GLY A C 1
ATOM 1567 O O . GLY A 1 200 ? -31.411 -3.443 -5.033 1.00 26.11 345 GLY A O 1
ATOM 1568 N N . PRO A 1 201 ? -33.484 -2.782 -4.463 1.00 24.06 346 PRO A N 1
ATOM 1569 C CA . PRO A 1 201 ? -33.841 -2.304 -5.745 1.00 25.93 346 PRO A CA 1
ATOM 1570 C C . PRO A 1 201 ? -33.169 -0.987 -6.067 1.00 26.06 346 PRO A C 1
ATOM 1571 O O . PRO A 1 201 ? -32.899 -0.229 -5.175 1.00 24.45 346 PRO A O 1
ATOM 1575 N N . PHE A 1 202 ? -32.967 -0.732 -7.348 1.00 23.84 347 PHE A N 1
ATOM 1576 C CA . PHE A 1 202 ? -32.431 0.540 -7.842 1.00 25.54 347 PHE A CA 1
ATOM 1577 C C . PHE A 1 202 ? -33.427 1.069 -8.836 1.00 23.67 347 PHE A C 1
ATOM 1578 O O . PHE A 1 202 ? -34.114 0.317 -9.528 1.00 21.73 347 PHE A O 1
ATOM 1586 N N . ASN A 1 203 ? -33.535 2.373 -8.877 1.00 26.21 348 ASN A N 1
ATOM 1587 C CA . ASN A 1 203 ? -34.440 3.057 -9.791 1.00 27.11 348 ASN A CA 1
ATOM 1588 C C . ASN A 1 203 ? -33.672 3.214 -11.154 1.00 26.70 348 ASN A C 1
ATOM 1589 O O . ASN A 1 203 ? -32.607 3.804 -11.249 1.00 24.73 348 ASN A O 1
ATOM 1594 N N . LEU A 1 204 ? -34.257 2.705 -12.188 1.00 24.13 349 LEU A N 1
ATOM 1595 C CA . LEU A 1 204 ? -33.689 2.825 -13.522 1.00 29.61 349 LEU A CA 1
ATOM 1596 C C . LEU A 1 204 ? -33.651 4.284 -14.055 1.00 29.82 349 LEU A C 1
ATOM 1597 O O . LEU A 1 204 ? -32.758 4.618 -14.835 1.00 29.94 349 LEU A O 1
ATOM 1602 N N . LEU A 1 205 ? -34.559 5.145 -13.583 1.00 29.47 350 LEU A N 1
ATOM 1603 C CA . LEU A 1 205 ? -34.602 6.567 -13.996 1.00 33.54 350 LEU A CA 1
ATOM 1604 C C . LEU A 1 205 ? -33.803 7.494 -13.082 1.00 37.80 350 LEU A C 1
ATOM 1605 O O . LEU A 1 205 ? -33.984 8.701 -13.137 1.00 40.65 350 LEU A O 1
ATOM 1610 N N . LYS A 1 206 ? -32.917 6.930 -12.267 1.00 40.61 351 LYS A N 1
ATOM 1611 C CA . LYS A 1 206 ? -32.058 7.690 -11.374 1.00 44.42 351 LYS A CA 1
ATOM 1612 C C . LYS A 1 206 ? -30.964 8.347 -12.176 1.00 43.00 351 LYS A C 1
ATOM 1613 O O . LYS A 1 206 ? -30.427 7.747 -13.109 1.00 40.77 351 LYS A O 1
ATOM 1619 N N . GLY A 1 207 ? -30.589 9.561 -11.779 1.00 41.90 352 GLY A N 1
ATOM 1620 C CA . GLY A 1 207 ? -29.393 10.217 -12.335 1.00 36.70 352 GLY A CA 1
ATOM 1621 C C . GLY A 1 207 ? -29.565 10.544 -13.810 1.00 34.41 352 GLY A C 1
ATOM 1622 O O . GLY A 1 207 ? -30.631 10.863 -14.251 1.00 34.91 352 GLY A O 1
ATOM 1623 N N . ALA A 1 208 ? -28.506 10.416 -14.570 1.00 32.41 353 ALA A N 1
ATOM 1624 C CA . ALA A 1 208 ? -28.432 10.986 -15.870 1.00 31.74 353 ALA A CA 1
ATOM 1625 C C . ALA A 1 208 ? -28.622 9.850 -16.846 1.00 30.16 353 ALA A C 1
ATOM 1626 O O . ALA A 1 208 ? -28.105 8.752 -16.645 1.00 28.53 353 ALA A O 1
ATOM 1628 N N . PRO A 1 209 ? -29.388 10.081 -17.916 1.00 26.59 354 PRO A N 1
ATOM 1629 C CA . PRO A 1 209 ? -29.495 9.019 -18.899 1.00 24.30 354 PRO A CA 1
ATOM 1630 C C . PRO A 1 209 ? -28.160 8.855 -19.559 1.00 25.53 354 PRO A C 1
ATOM 1631 O O . PRO A 1 209 ? -27.373 9.740 -19.507 1.00 23.66 354 PRO A O 1
ATOM 1635 N N . LEU A 1 210 ? -27.912 7.703 -20.147 1.00 27.27 355 LEU A N 1
ATOM 1636 C CA . LEU A 1 210 ? -26.688 7.490 -20.882 1.00 28.94 355 LEU A CA 1
ATOM 1637 C C . LEU A 1 210 ? -26.640 8.476 -22.097 1.00 30.85 355 LEU A C 1
ATOM 1638 O O . LEU A 1 210 ? -25.587 8.997 -22.434 1.00 27.76 355 LEU A O 1
ATOM 1643 N N . PHE A 1 211 ? -27.773 8.662 -22.793 1.00 30.04 356 PHE A N 1
ATOM 1644 C CA . PHE A 1 211 ? -27.873 9.767 -23.747 1.00 30.65 356 PHE A CA 1
ATOM 1645 C C . PHE A 1 211 ? -29.324 10.243 -23.882 1.00 28.77 356 PHE A C 1
ATOM 1646 O O . PHE A 1 211 ? -30.290 9.510 -23.584 1.00 27.10 356 PHE A O 1
ATOM 1654 N N . GLU A 1 212 ? -29.445 11.467 -24.357 1.00 24.14 357 GLU A N 1
ATOM 1655 C CA . GLU A 1 212 ? -30.737 12.100 -24.580 1.00 24.03 357 GLU A CA 1
ATOM 1656 C C . GLU A 1 212 ? -30.667 13.280 -25.558 1.00 22.96 357 GLU A C 1
ATOM 1657 O O . GLU A 1 212 ? -29.584 13.784 -25.865 1.00 21.12 357 GLU A O 1
ATOM 1663 N N . SER A 1 213 ? -31.854 13.718 -25.974 1.00 24.14 358 SER A N 1
ATOM 1664 C CA . SER A 1 213 ? -32.090 14.990 -26.650 1.00 25.71 358 SER A CA 1
ATOM 1665 C C . SER A 1 213 ? -33.451 15.496 -26.152 1.00 28.75 358 SER A C 1
ATOM 1666 O O . SER A 1 213 ? -34.029 14.915 -25.191 1.00 25.46 358 SER A O 1
ATOM 1669 N N . ARG A 1 214 ? -33.959 16.559 -26.766 1.00 29.16 359 ARG A N 1
ATOM 1670 C CA . ARG A 1 214 ? -35.322 17.027 -26.471 1.00 35.25 359 ARG A CA 1
ATOM 1671 C C . ARG A 1 214 ? -36.404 16.018 -26.775 1.00 31.05 359 ARG A C 1
ATOM 1672 O O . ARG A 1 214 ? -37.481 16.101 -26.214 1.00 33.59 359 ARG A O 1
ATOM 1680 N N . PHE A 1 215 ? -36.130 15.063 -27.638 1.00 30.69 360 PHE A N 1
ATOM 1681 C CA . PHE A 1 215 ? -37.145 14.090 -28.067 1.00 29.01 360 PHE A CA 1
ATOM 1682 C C . PHE A 1 215 ? -37.082 12.710 -27.409 1.00 26.74 360 PHE A C 1
ATOM 1683 O O . PHE A 1 215 ? -37.871 11.830 -27.783 1.00 25.26 360 PHE A O 1
ATOM 1691 N N . GLY A 1 216 ? -36.180 12.530 -26.431 1.00 26.28 361 GLY A N 1
ATOM 1692 C CA . GLY A 1 216 ? -36.079 11.270 -25.716 1.00 24.46 361 GLY A CA 1
ATOM 1693 C C . GLY A 1 216 ? -34.879 11.052 -24.869 1.00 23.30 361 GLY A C 1
ATOM 1694 O O . GLY A 1 216 ? -33.958 11.884 -24.818 1.00 22.36 361 GLY A O 1
ATOM 1695 N N . GLN A 1 217 ? -34.902 9.913 -24.165 1.00 22.00 362 GLN A N 1
ATOM 1696 C CA . GLN A 1 217 ? -33.857 9.543 -23.249 1.00 21.67 362 GLN A CA 1
ATOM 1697 C C . GLN A 1 217 ? -33.676 8.041 -23.271 1.00 22.24 362 GLN A C 1
ATOM 1698 O O . GLN A 1 217 ? -34.634 7.298 -23.454 1.00 20.77 362 GLN A O 1
ATOM 1704 N N . PHE A 1 218 ? -32.425 7.631 -23.089 1.00 22.73 363 PHE A N 1
ATOM 1705 C CA . PHE A 1 218 ? -32.062 6.276 -22.849 1.00 21.52 363 PHE A CA 1
ATOM 1706 C C . PHE A 1 218 ? -31.325 6.213 -21.537 1.00 20.70 363 PHE A C 1
ATOM 1707 O O . PHE A 1 218 ? -30.205 6.760 -21.383 1.00 22.67 363 PHE A O 1
ATOM 1715 N N . PHE A 1 219 ? -31.939 5.518 -20.588 1.00 19.82 364 PHE A N 1
ATOM 1716 C CA . PHE A 1 219 ? -31.253 5.165 -19.359 1.00 21.81 364 PHE A CA 1
ATOM 1717 C C . PHE A 1 219 ? -30.823 3.709 -19.392 1.00 20.55 364 PHE A C 1
ATOM 1718 O O . PHE A 1 219 ? -31.447 2.873 -20.036 1.00 19.31 364 PHE A O 1
ATOM 1726 N N . GLU A 1 220 ? -29.796 3.395 -18.618 1.00 23.46 365 GLU A N 1
ATOM 1727 C CA . GLU A 1 220 ? -29.341 1.998 -18.514 1.00 22.07 365 GLU A CA 1
ATOM 1728 C C . GLU A 1 220 ? -28.596 1.728 -17.210 1.00 22.51 365 GLU A C 1
ATOM 1729 O O . GLU A 1 220 ? -27.911 2.583 -16.692 1.00 23.22 365 GLU A O 1
ATOM 1735 N N . ALA A 1 221 ? -28.803 0.520 -16.689 1.00 23.04 366 ALA A N 1
ATOM 1736 C CA . ALA A 1 221 ? -28.059 -0.034 -15.561 1.00 20.73 366 ALA A CA 1
ATOM 1737 C C . ALA A 1 221 ? -27.258 -1.172 -16.233 1.00 19.94 366 ALA A C 1
ATOM 1738 O O . ALA A 1 221 ? -27.839 -2.154 -16.697 1.00 17.18 366 ALA A O 1
ATOM 1740 N N . SER A 1 222 ? -25.943 -1.001 -16.289 1.00 19.85 367 SER A N 1
ATOM 1741 C CA . SER A 1 222 ? -25.069 -1.949 -16.934 1.00 23.22 367 SER A CA 1
ATOM 1742 C C . SER A 1 222 ? -24.486 -2.953 -15.911 1.00 23.56 367 SER A C 1
ATOM 1743 O O . SER A 1 222 ? -24.392 -2.656 -14.744 1.00 20.56 367 SER A O 1
ATOM 1746 N N . PRO A 1 223 ? -24.034 -4.098 -16.368 1.00 23.52 368 PRO A N 1
ATOM 1747 C CA . PRO A 1 223 ? -23.366 -5.046 -15.467 1.00 25.83 368 PRO A CA 1
ATOM 1748 C C . PRO A 1 223 ? -22.013 -4.570 -14.948 1.00 28.12 368 PRO A C 1
ATOM 1749 O O . PRO A 1 223 ? -21.635 -4.960 -13.866 1.00 26.79 368 PRO A O 1
ATOM 1753 N N . GLU A 1 224 ? -21.335 -3.681 -15.664 1.00 25.77 369 GLU A N 1
ATOM 1754 C CA . GLU A 1 224 ? -20.145 -3.098 -15.134 1.00 27.00 369 GLU A CA 1
ATOM 1755 C C . GLU A 1 224 ? -20.510 -2.299 -13.868 1.00 25.94 369 GLU A C 1
ATOM 1756 O O . GLU A 1 224 ? -19.784 -2.303 -12.918 1.00 24.56 369 GLU A O 1
ATOM 1762 N N . LEU A 1 225 ? -21.638 -1.620 -13.834 1.00 24.54 370 LEU A N 1
ATOM 1763 C CA . LEU A 1 225 ? -21.886 -0.710 -12.707 1.00 25.19 370 LEU A CA 1
ATOM 1764 C C . LEU A 1 225 ? -22.741 -1.329 -11.600 1.00 24.05 370 LEU A C 1
ATOM 1765 O O . LEU A 1 225 ? -22.757 -0.789 -10.541 1.00 26.18 370 LEU A O 1
ATOM 1770 N N . PHE A 1 226 ? -23.395 -2.468 -11.828 1.00 21.95 371 PHE A N 1
ATOM 1771 C CA . PHE A 1 226 ? -24.375 -3.032 -10.881 1.00 22.82 371 PHE A CA 1
ATOM 1772 C C . PHE A 1 226 ? -24.021 -4.479 -10.634 1.00 23.00 371 PHE A C 1
ATOM 1773 O O . PHE A 1 226 ? -24.232 -5.339 -11.486 1.00 22.91 371 PHE A O 1
ATOM 1781 N N . ALA A 1 227 ? -23.508 -4.774 -9.450 1.00 22.77 372 ALA A N 1
ATOM 1782 C CA . ALA A 1 227 ? -23.084 -6.125 -9.105 1.00 22.71 372 ALA A CA 1
ATOM 1783 C C . ALA A 1 227 ? -24.203 -7.117 -9.216 1.00 22.19 372 ALA A C 1
ATOM 1784 O O . ALA A 1 227 ? -23.979 -8.289 -9.512 1.00 27.71 372 ALA A O 1
ATOM 1786 N N . GLN A 1 228 ? -25.436 -6.692 -8.951 1.00 24.08 373 GLN A N 1
ATOM 1787 C CA . GLN A 1 228 ? -26.566 -7.634 -9.019 1.00 23.58 373 GLN A CA 1
ATOM 1788 C C . GLN A 1 228 ? -26.989 -8.010 -10.441 1.00 22.37 373 GLN A C 1
ATOM 1789 O O . GLN A 1 228 ? -27.932 -8.833 -10.629 1.00 23.40 373 GLN A O 1
ATOM 1795 N N . LEU A 1 229 ? -26.395 -7.347 -11.439 1.00 19.44 374 LEU A N 1
ATOM 1796 C CA . LEU A 1 229 ? -26.556 -7.699 -12.845 1.00 19.36 374 LEU A CA 1
ATOM 1797 C C . LEU A 1 229 ? -25.340 -8.403 -13.429 1.00 20.21 374 LEU A C 1
ATOM 1798 O O . LEU A 1 229 ? -25.459 -9.157 -14.437 1.00 19.55 374 LEU A O 1
ATOM 1803 N N . ARG A 1 230 ? -24.168 -8.112 -12.842 1.00 23.20 375 ARG A N 1
ATOM 1804 C CA . ARG A 1 230 ? -22.859 -8.526 -13.391 1.00 23.76 375 ARG A CA 1
ATOM 1805 C C . ARG A 1 230 ? -22.700 -10.030 -13.631 1.00 22.69 375 ARG A C 1
ATOM 1806 O O . ARG A 1 230 ? -22.289 -10.453 -14.710 1.00 22.07 375 ARG A O 1
ATOM 1814 N N . ASP A 1 231 ? -23.003 -10.835 -12.632 1.00 22.38 376 ASP A N 1
ATOM 1815 C CA . ASP A 1 231 ? -22.906 -12.296 -12.801 1.00 23.62 376 ASP A CA 1
ATOM 1816 C C . ASP A 1 231 ? -23.878 -12.819 -13.839 1.00 23.95 376 ASP A C 1
ATOM 1817 O O . ASP A 1 231 ? -23.615 -13.875 -14.372 1.00 27.48 376 ASP A O 1
ATOM 1822 N N . LEU A 1 232 ? -24.986 -12.134 -14.179 1.00 21.35 377 LEU A N 1
ATOM 1823 C CA . LEU A 1 232 ? -25.856 -12.631 -15.262 1.00 20.47 377 LEU A CA 1
ATOM 1824 C C . LEU A 1 232 ? -25.433 -12.040 -16.618 1.00 21.12 377 LEU A C 1
ATOM 1825 O O . LEU A 1 232 ? -25.975 -12.418 -17.629 1.00 18.99 377 LEU A O 1
ATOM 1830 N N . ASP A 1 233 ? -24.455 -11.143 -16.626 1.00 21.63 378 ASP A N 1
ATOM 1831 C CA . ASP A 1 233 ? -24.082 -10.376 -17.822 1.00 24.59 378 ASP A CA 1
ATOM 1832 C C . ASP A 1 233 ? -25.323 -9.714 -18.482 1.00 22.60 378 ASP A C 1
ATOM 1833 O O . ASP A 1 233 ? -25.505 -9.745 -19.704 1.00 23.40 378 ASP A O 1
ATOM 1838 N N . VAL A 1 234 ? -26.180 -9.153 -17.652 1.00 20.39 379 VAL A N 1
ATOM 1839 C CA . VAL A 1 234 ? -27.417 -8.496 -18.099 1.00 19.08 379 VAL A CA 1
ATOM 1840 C C . VAL A 1 234 ? -27.323 -6.998 -17.882 1.00 18.92 379 VAL A C 1
ATOM 1841 O O . VAL A 1 234 ? -26.705 -6.540 -16.923 1.00 20.02 379 VAL A O 1
ATOM 1845 N N . ALA A 1 235 ? -27.882 -6.242 -18.820 1.00 17.39 380 ALA A N 1
ATOM 1846 C CA . ALA A 1 235 ? -28.157 -4.858 -18.611 1.00 18.21 380 ALA A CA 1
ATOM 1847 C C . ALA A 1 235 ? -29.656 -4.656 -18.676 1.00 16.94 380 ALA A C 1
ATOM 1848 O O . ALA A 1 235 ? -30.368 -5.393 -19.353 1.00 19.03 380 ALA A O 1
ATOM 1850 N N . VAL A 1 236 ? -30.105 -3.647 -17.930 1.00 16.82 381 VAL A N 1
ATOM 1851 C CA . VAL A 1 236 ? -31.478 -3.181 -17.997 1.00 18.78 381 VAL A CA 1
ATOM 1852 C C . VAL A 1 236 ? -31.556 -1.739 -18.555 1.00 18.40 381 VAL A C 1
ATOM 1853 O O . VAL A 1 236 ? -31.067 -0.815 -17.983 1.00 19.34 381 VAL A O 1
ATOM 1857 N N . GLY A 1 237 ? -32.231 -1.591 -19.672 1.00 20.71 382 GLY A N 1
ATOM 1858 C CA . GLY A 1 237 ? -32.315 -0.326 -20.373 1.00 19.10 382 GLY A CA 1
ATOM 1859 C C . GLY A 1 237 ? -33.742 0.218 -20.323 1.00 20.71 382 GLY A C 1
ATOM 1860 O O . GLY A 1 237 ? -34.712 -0.543 -20.372 1.00 20.46 382 GLY A O 1
ATOM 1861 N N . TYR A 1 238 ? -33.863 1.552 -20.331 1.00 21.13 383 TYR A N 1
ATOM 1862 C CA . TYR A 1 238 ? -35.137 2.225 -20.345 1.00 21.68 383 TYR A CA 1
ATOM 1863 C C . TYR A 1 238 ? -35.119 3.270 -21.452 1.00 22.84 383 TYR A C 1
ATOM 1864 O O . TYR A 1 238 ? -34.358 4.258 -21.367 1.00 21.68 383 TYR A O 1
ATOM 1873 N N . MET A 1 239 ? -35.994 3.085 -22.423 1.00 20.57 384 MET A N 1
ATOM 1874 C CA . MET A 1 239 ? -36.118 3.990 -23.508 1.00 20.88 384 MET A CA 1
ATOM 1875 C C . MET A 1 239 ? -37.385 4.849 -23.359 1.00 21.58 384 MET A C 1
ATOM 1876 O O . MET A 1 239 ? -38.493 4.312 -23.299 1.00 23.48 384 MET A O 1
ATOM 1881 N N . ASN A 1 240 ? -37.238 6.171 -23.302 1.00 21.18 385 ASN A N 1
ATOM 1882 C CA . ASN A 1 240 ? -38.375 7.084 -23.167 1.00 23.44 385 ASN A CA 1
ATOM 1883 C C . ASN A 1 240 ? -38.340 8.008 -24.373 1.00 23.17 385 ASN A C 1
ATOM 1884 O O . ASN A 1 240 ? -37.535 8.927 -24.399 1.00 22.71 385 ASN A O 1
ATOM 1889 N N . ILE A 1 241 ? -39.168 7.686 -25.365 1.00 22.25 386 ILE A N 1
ATOM 1890 C CA . ILE A 1 241 ? -39.320 8.453 -26.592 1.00 23.01 386 ILE A CA 1
ATOM 1891 C C . ILE A 1 241 ? -40.507 9.392 -26.411 1.00 26.13 386 ILE A C 1
ATOM 1892 O O . ILE A 1 241 ? -41.644 8.953 -26.171 1.00 25.26 386 ILE A O 1
ATOM 1897 N N . ASN A 1 242 ? -40.235 10.679 -26.509 1.00 24.35 387 ASN A N 1
ATOM 1898 C CA . ASN A 1 242 ? -41.267 11.710 -26.396 1.00 24.95 387 ASN A CA 1
ATOM 1899 C C . ASN A 1 242 ? -42.300 11.562 -27.437 1.00 24.81 387 ASN A C 1
ATOM 1900 O O . ASN A 1 242 ? -42.017 11.069 -28.519 1.00 21.62 387 ASN A O 1
ATOM 1905 N N . GLN A 1 243 ? -43.538 11.934 -27.056 1.00 26.69 388 GLN A N 1
ATOM 1906 C CA . GLN A 1 243 ? -44.706 11.915 -27.948 1.00 25.62 388 GLN A CA 1
ATOM 1907 C C . GLN A 1 243 ? -44.329 12.470 -29.303 1.00 26.49 388 GLN A C 1
ATOM 1908 O O . GLN A 1 243 ? -43.653 13.521 -29.381 1.00 24.75 388 GLN A O 1
ATOM 1914 N N . GLY A 1 244 ? -44.707 11.773 -30.368 1.00 24.73 389 GLY A N 1
ATOM 1915 C CA . GLY A 1 244 ? -44.338 12.240 -31.720 1.00 30.66 389 GLY A CA 1
ATOM 1916 C C . GLY A 1 244 ? -42.811 12.150 -32.047 1.00 34.63 389 GLY A C 1
ATOM 1917 O O . GLY A 1 244 ? -42.371 12.702 -33.049 1.00 33.62 389 GLY A O 1
ATOM 1918 N N . GLY A 1 245 ? -41.997 11.453 -31.225 1.00 29.87 390 GLY A N 1
ATOM 1919 C CA . GLY A 1 245 ? -40.560 11.376 -31.475 1.00 25.64 390 GLY A CA 1
ATOM 1920 C C . GLY A 1 245 ? -40.187 10.053 -32.091 1.00 25.48 390 GLY A C 1
ATOM 1921 O O . GLY A 1 245 ? -41.039 9.161 -32.298 1.00 21.80 390 GLY A O 1
ATOM 1922 N N . MET A 1 246 ? -38.888 9.902 -32.323 1.00 23.95 391 MET A N 1
ATOM 1923 C CA . MET A 1 246 ? -38.323 8.632 -32.727 1.00 23.25 391 MET A CA 1
ATOM 1924 C C . MET A 1 246 ? -36.924 8.561 -32.172 1.00 21.81 391 MET A C 1
ATOM 1925 O O . MET A 1 246 ? -36.285 9.582 -31.973 1.00 18.68 391 MET A O 1
ATOM 1930 N N . VAL A 1 247 ? -36.452 7.333 -31.982 1.00 19.80 392 VAL A N 1
ATOM 1931 C CA . VAL A 1 247 ? -35.053 7.095 -31.808 1.00 19.25 392 VAL A CA 1
ATOM 1932 C C . VAL A 1 247 ? -34.445 6.950 -33.231 1.00 16.41 392 VAL A C 1
ATOM 1933 O O . VAL A 1 247 ? -34.977 6.211 -34.086 1.00 17.68 392 VAL A O 1
ATOM 1937 N N . LEU A 1 248 ? -33.288 7.582 -33.450 1.00 15.64 393 LEU A N 1
ATOM 1938 C CA . LEU A 1 248 ? -32.575 7.505 -34.762 1.00 16.65 393 LEU A CA 1
ATOM 1939 C C . LEU A 1 248 ? -32.132 6.063 -34.932 1.00 19.50 393 LEU A C 1
ATOM 1940 O O . LEU A 1 248 ? -31.847 5.378 -33.935 1.00 19.52 393 LEU A O 1
ATOM 1945 N N . PRO A 1 249 ? -32.129 5.562 -36.150 1.00 16.98 394 PRO A N 1
ATOM 1946 C CA . PRO A 1 249 ? -31.653 4.198 -36.310 1.00 16.56 394 PRO A CA 1
ATOM 1947 C C . PRO A 1 249 ? -30.268 3.907 -35.690 1.00 16.67 394 PRO A C 1
ATOM 1948 O O . PRO A 1 249 ? -29.368 4.734 -35.774 1.00 15.41 394 PRO A O 1
ATOM 1952 N N . TYR A 1 250 ? -30.119 2.728 -35.093 1.00 16.77 395 TYR A N 1
ATOM 1953 C CA . TYR A 1 250 ? -28.946 2.331 -34.329 1.00 16.54 395 TYR A CA 1
ATOM 1954 C C . TYR A 1 250 ? -28.855 0.805 -34.285 1.00 17.65 395 TYR A C 1
ATOM 1955 O O . TYR A 1 250 ? -29.784 0.177 -34.674 1.00 18.02 395 TYR A O 1
ATOM 1964 N N . TYR A 1 251 ? -27.685 0.226 -33.946 1.00 18.60 396 TYR A N 1
ATOM 1965 C CA . TYR A 1 251 ? -27.617 -1.153 -33.559 1.00 19.16 396 TYR A CA 1
ATOM 1966 C C . TYR A 1 251 ? -26.849 -1.260 -32.271 1.00 19.85 396 TYR A C 1
ATOM 1967 O O . TYR A 1 251 ? -26.063 -0.393 -31.956 1.00 20.97 396 TYR A O 1
ATOM 1976 N N . ASN A 1 252 ? -27.128 -2.329 -31.528 1.00 19.66 397 ASN A N 1
ATOM 1977 C CA . ASN A 1 252 ? -26.325 -2.733 -30.383 1.00 19.60 397 ASN A CA 1
ATOM 1978 C C . ASN A 1 252 ? -25.168 -3.595 -30.883 1.00 18.32 397 ASN A C 1
ATOM 1979 O O . ASN A 1 252 ? -25.367 -4.568 -31.614 1.00 19.68 397 ASN A O 1
ATOM 1984 N N . THR A 1 253 ? -23.949 -3.249 -30.502 1.00 17.81 398 THR A N 1
ATOM 1985 C CA . THR A 1 253 ? -22.828 -4.031 -31.036 1.00 20.50 398 THR A CA 1
ATOM 1986 C C . THR A 1 253 ? -22.874 -5.504 -30.655 1.00 20.60 398 THR A C 1
ATOM 1987 O O . THR A 1 253 ? -22.504 -6.351 -31.453 1.00 23.36 398 THR A O 1
ATOM 1991 N N . LYS A 1 254 ? -23.313 -5.802 -29.441 1.00 20.65 399 LYS A N 1
ATOM 1992 C CA . LYS A 1 254 ? -23.037 -7.150 -28.784 1.00 23.52 399 LYS A CA 1
ATOM 1993 C C . LYS A 1 254 ? -24.253 -7.813 -28.121 1.00 23.03 399 LYS A C 1
ATOM 1994 O O . LYS A 1 254 ? -24.290 -9.057 -27.950 1.00 24.19 399 LYS A O 1
ATOM 2000 N N . SER A 1 255 ? -25.225 -6.977 -27.715 1.00 19.32 400 SER A N 1
ATOM 2001 C CA . SER A 1 255 ? -26.253 -7.341 -26.771 1.00 19.52 400 SER A CA 1
ATOM 2002 C C . SER A 1 255 ? -27.650 -7.371 -27.381 1.00 20.02 400 SER A C 1
ATOM 2003 O O . SER A 1 255 ? -28.226 -6.331 -27.649 1.00 22.25 400 SER A O 1
ATOM 2006 N N . THR A 1 256 ? -28.173 -8.582 -27.586 1.00 17.45 401 THR A N 1
ATOM 2007 C CA . THR A 1 256 ? -29.544 -8.807 -27.908 1.00 18.58 401 THR A CA 1
ATOM 2008 C C . THR A 1 256 ? -30.434 -8.278 -26.819 1.00 17.64 401 THR A C 1
ATOM 2009 O O . THR A 1 256 ? -30.121 -8.434 -25.617 1.00 19.31 401 THR A O 1
ATOM 2013 N N . ARG A 1 257 ? -31.504 -7.590 -27.224 1.00 17.60 402 ARG A N 1
ATOM 2014 C CA . ARG A 1 257 ? -32.388 -6.930 -26.249 1.00 20.63 402 ARG A CA 1
ATOM 2015 C C . ARG A 1 257 ? -33.801 -7.540 -26.294 1.00 20.85 402 ARG A C 1
ATOM 2016 O O . ARG A 1 257 ? -34.353 -7.750 -27.398 1.00 20.68 402 ARG A O 1
ATOM 2024 N N . LEU A 1 258 ? -34.365 -7.799 -25.110 1.00 19.50 403 LEU A N 1
ATOM 2025 C CA . LEU A 1 258 ? -35.721 -8.294 -24.985 1.00 19.38 403 LEU A CA 1
ATOM 2026 C C . LEU A 1 258 ? -36.519 -7.118 -24.496 1.00 18.01 403 LEU A C 1
ATOM 2027 O O . LEU A 1 258 ? -36.377 -6.720 -23.342 1.00 17.29 403 LEU A O 1
ATOM 2032 N N . VAL A 1 259 ? -37.310 -6.533 -25.396 1.00 19.10 404 VAL A N 1
ATOM 2033 C CA . VAL A 1 259 ? -37.856 -5.212 -25.206 1.00 20.03 404 VAL A CA 1
ATOM 2034 C C . VAL A 1 259 ? -39.334 -5.277 -24.870 1.00 19.39 404 VAL A C 1
ATOM 2035 O O . VAL A 1 259 ? -40.081 -5.865 -25.628 1.00 20.78 404 VAL A O 1
ATOM 2039 N N . MET A 1 260 ? -39.755 -4.691 -23.739 1.00 19.12 405 MET A N 1
ATOM 2040 C CA . MET A 1 260 ? -41.171 -4.753 -23.351 1.00 21.11 405 MET A CA 1
ATOM 2041 C C . MET A 1 260 ? -41.724 -3.345 -23.287 1.00 21.49 405 MET A C 1
ATOM 2042 O O . MET A 1 260 ? -41.091 -2.495 -22.735 1.00 21.38 405 MET A O 1
ATOM 2047 N N . VAL A 1 261 ? -42.915 -3.135 -23.826 1.00 21.07 406 VAL A N 1
ATOM 2048 C CA . VAL A 1 261 ? -43.587 -1.842 -23.764 1.00 22.45 406 VAL A CA 1
ATOM 2049 C C . VAL A 1 261 ? -44.246 -1.596 -22.382 1.00 24.33 406 VAL A C 1
ATOM 2050 O O . VAL A 1 261 ? -45.128 -2.321 -21.988 1.00 24.92 406 VAL A O 1
ATOM 2054 N N . ILE A 1 262 ? -43.810 -0.560 -21.693 1.00 25.18 407 ILE A N 1
ATOM 2055 C CA . ILE A 1 262 ? -44.320 -0.109 -20.411 1.00 27.14 407 ILE A CA 1
ATOM 2056 C C . ILE A 1 262 ? -45.573 0.761 -20.629 1.00 31.40 407 ILE A C 1
ATOM 2057 O O . ILE A 1 262 ? -46.599 0.528 -20.005 1.00 33.58 407 ILE A O 1
ATOM 2062 N N . GLU A 1 263 ? -45.470 1.770 -21.501 1.00 31.03 408 GLU A N 1
ATOM 2063 C CA . GLU A 1 263 ? -46.537 2.742 -21.725 1.00 30.28 408 GLU A CA 1
ATOM 2064 C C . GLU A 1 263 ? -46.525 3.202 -23.136 1.00 27.07 408 GLU A C 1
ATOM 2065 O O . GLU A 1 263 ? -45.483 3.282 -23.754 1.00 25.72 408 GLU A O 1
ATOM 2071 N N . GLY A 1 264 ? -47.702 3.510 -23.655 1.00 26.06 409 GLY A N 1
ATOM 2072 C CA . GLY A 1 264 ? -47.828 4.192 -24.924 1.00 25.13 409 GLY A CA 1
ATOM 2073 C C . GLY A 1 264 ? -47.896 3.205 -26.015 1.00 24.86 409 GLY A C 1
ATOM 2074 O O . GLY A 1 264 ? -48.108 2.010 -25.760 1.00 26.06 409 GLY A O 1
ATOM 2075 N N . ASN A 1 265 ? -47.763 3.722 -27.232 1.00 24.84 410 ASN A N 1
ATOM 2076 C CA . ASN A 1 265 ? -47.869 2.947 -28.466 1.00 28.25 410 ASN A CA 1
ATOM 2077 C C . ASN A 1 265 ? -46.771 3.406 -29.409 1.00 28.04 410 ASN A C 1
ATOM 2078 O O . ASN A 1 265 ? -46.286 4.521 -29.311 1.00 27.73 410 ASN A O 1
ATOM 2083 N N . GLY A 1 266 ? -46.400 2.516 -30.312 1.00 27.83 411 GLY A N 1
ATOM 2084 C CA . GLY A 1 266 ? -45.484 2.841 -31.353 1.00 28.83 411 GLY A CA 1
ATOM 2085 C C . GLY A 1 266 ? -45.405 1.806 -32.450 1.00 27.16 411 GLY A C 1
ATOM 2086 O O . GLY A 1 266 ? -46.261 0.907 -32.593 1.00 23.92 411 GLY A O 1
ATOM 2087 N N . ARG A 1 267 ? -44.364 1.974 -33.246 1.00 22.85 412 ARG A N 1
ATOM 2088 C CA . ARG A 1 267 ? -44.032 1.036 -34.245 1.00 26.64 412 ARG A CA 1
ATOM 2089 C C . ARG A 1 267 ? -42.494 0.967 -34.444 1.00 25.16 412 ARG A C 1
ATOM 2090 O O . ARG A 1 267 ? -41.772 1.796 -33.892 1.00 22.47 412 ARG A O 1
ATOM 2098 N N . PHE A 1 268 ? -42.027 -0.074 -35.150 1.00 22.09 413 PHE A N 1
ATOM 2099 C CA . PHE A 1 268 ? -40.613 -0.264 -35.313 1.00 21.93 413 PHE A CA 1
ATOM 2100 C C . PHE A 1 268 ? -40.318 -0.759 -36.689 1.00 20.63 413 PHE A C 1
ATOM 2101 O O . PHE A 1 268 ? -41.165 -1.354 -37.373 1.00 19.37 413 PHE A O 1
ATOM 2109 N N . GLU A 1 269 ? -39.060 -0.559 -37.055 1.00 20.78 414 GLU A N 1
ATOM 2110 C CA . GLU A 1 269 ? -38.500 -1.192 -38.222 1.00 20.71 414 GLU A CA 1
ATOM 2111 C C . GLU A 1 269 ? -37.110 -1.673 -37.895 1.00 19.15 414 GLU A C 1
ATOM 2112 O O . GLU A 1 269 ? -36.357 -0.993 -37.240 1.00 18.75 414 GLU A O 1
ATOM 2118 N N . MET A 1 270 ? -36.782 -2.853 -38.394 1.00 20.89 415 MET A N 1
ATOM 2119 C CA . MET A 1 270 ? -35.558 -3.508 -38.101 1.00 22.40 415 MET A CA 1
ATOM 2120 C C . MET A 1 270 ? -35.042 -4.103 -39.382 1.00 21.70 415 MET A C 1
ATOM 2121 O O . MET A 1 270 ? -35.821 -4.510 -40.247 1.00 22.27 415 MET A O 1
ATOM 2126 N N . ALA A 1 271 ? -33.723 -4.126 -39.537 1.00 22.23 416 ALA A N 1
ATOM 2127 C CA . ALA A 1 271 ? -33.127 -4.834 -40.704 1.00 23.49 416 ALA A CA 1
ATOM 2128 C C . ALA A 1 271 ? -32.536 -6.181 -40.276 1.00 24.38 416 ALA A C 1
ATOM 2129 O O . ALA A 1 271 ? -31.771 -6.248 -39.296 1.00 23.53 416 ALA A O 1
ATOM 2131 N N . CYS A 1 272 ? -32.848 -7.254 -41.018 1.00 23.71 417 CYS A N 1
ATOM 2132 C CA . CYS A 1 272 ? -32.461 -8.614 -40.604 1.00 24.66 417 CYS A CA 1
ATOM 2133 C C . CYS A 1 272 ? -32.028 -9.434 -41.840 1.00 25.94 417 CYS A C 1
ATOM 2134 O O . CYS A 1 272 ? -32.847 -9.655 -42.749 1.00 27.61 417 CYS A O 1
ATOM 2137 N N . PRO A 1 273 ? -30.777 -9.920 -41.841 1.00 25.32 418 PRO A N 1
ATOM 2138 C CA . PRO A 1 273 ? -30.260 -10.679 -42.971 1.00 28.89 418 PRO A CA 1
ATOM 2139 C C . PRO A 1 273 ? -30.670 -12.187 -42.893 1.00 29.95 418 PRO A C 1
ATOM 2140 O O . PRO A 1 273 ? -30.491 -12.919 -43.868 1.00 32.81 418 PRO A O 1
ATOM 2144 N N . HIS A 1 274 ? -31.131 -12.621 -41.722 1.00 32.21 419 HIS A N 1
ATOM 2145 C CA . HIS A 1 274 ? -31.735 -13.972 -41.484 1.00 35.96 419 HIS A CA 1
ATOM 2146 C C . HIS A 1 274 ? -33.197 -14.032 -41.971 1.00 37.12 419 HIS A C 1
ATOM 2147 O O . HIS A 1 274 ? -33.481 -14.874 -42.779 1.00 46.29 419 HIS A O 1
ATOM 2154 N N . ALA A 1 295 ? -23.267 -19.177 -52.656 1.00 93.75 440 ALA A N 1
ATOM 2155 C CA . ALA A 1 295 ? -24.176 -18.363 -51.859 1.00 99.84 440 ALA A CA 1
ATOM 2156 C C . ALA A 1 295 ? -24.574 -17.067 -52.606 1.00 96.03 440 ALA A C 1
ATOM 2157 O O . ALA A 1 295 ? -23.718 -16.426 -53.220 1.00 95.25 440 ALA A O 1
ATOM 2159 N N . GLY A 1 296 ? -25.869 -16.715 -52.575 1.00 83.41 441 GLY A N 1
ATOM 2160 C CA . GLY A 1 296 ? -26.364 -15.426 -53.094 1.00 80.61 441 GLY A CA 1
ATOM 2161 C C . GLY A 1 296 ? -25.970 -14.263 -52.186 1.00 77.05 441 GLY A C 1
ATOM 2162 O O . GLY A 1 296 ? -25.679 -14.458 -51.000 1.00 74.22 441 GLY A O 1
ATOM 2163 N N . ASP A 1 297 ? -25.969 -13.046 -52.722 1.00 71.98 442 ASP A N 1
ATOM 2164 C CA . ASP A 1 297 ? -25.508 -11.861 -51.950 1.00 66.20 442 ASP A CA 1
ATOM 2165 C C . ASP A 1 297 ? -26.496 -11.391 -50.864 1.00 63.30 442 ASP A C 1
ATOM 2166 O O . ASP A 1 297 ? -27.733 -11.438 -51.057 1.00 57.51 442 ASP A O 1
ATOM 2171 N N . VAL A 1 298 ? -25.930 -10.979 -49.718 1.00 52.13 443 VAL A N 1
ATOM 2172 C CA . VAL A 1 298 ? -26.723 -10.677 -48.511 1.00 47.97 443 VAL A CA 1
ATOM 2173 C C . VAL A 1 298 ? -27.903 -9.702 -48.787 1.00 39.41 443 VAL A C 1
ATOM 2174 O O . VAL A 1 298 ? -27.743 -8.737 -49.482 1.00 41.88 443 VAL A O 1
ATOM 2178 N N . HIS A 1 299 ? -29.087 -10.027 -48.305 1.00 33.12 444 HIS A N 1
ATOM 2179 C CA . HIS A 1 299 ? -30.259 -9.177 -48.394 1.00 35.90 444 HIS A CA 1
ATOM 2180 C C . HIS A 1 299 ? -30.799 -8.988 -46.951 1.00 28.96 444 HIS A C 1
ATOM 2181 O O . HIS A 1 299 ? -30.830 -9.924 -46.146 1.00 27.17 444 HIS A O 1
ATOM 2188 N N . TYR A 1 300 ? -31.196 -7.766 -46.657 1.00 26.40 445 TYR A N 1
ATOM 2189 C CA . TYR A 1 300 ? -31.710 -7.350 -45.374 1.00 28.93 445 TYR A CA 1
ATOM 2190 C C . TYR A 1 300 ? -33.230 -7.274 -45.514 1.00 30.01 445 TYR A C 1
ATOM 2191 O O . TYR A 1 300 ? -33.741 -6.530 -46.309 1.00 32.34 445 TYR A O 1
ATOM 2200 N N . GLN A 1 301 ? -33.917 -8.175 -44.825 1.00 35.16 446 GLN A N 1
ATOM 2201 C CA . GLN A 1 301 ? -35.379 -8.128 -44.723 1.00 37.57 446 GLN A CA 1
ATOM 2202 C C . GLN A 1 301 ? -35.804 -6.936 -43.828 1.00 33.90 446 GLN A C 1
ATOM 2203 O O . GLN A 1 301 ? -35.214 -6.675 -42.770 1.00 28.18 446 GLN A O 1
ATOM 2209 N N . LYS A 1 302 ? -36.888 -6.300 -44.228 1.00 32.90 447 LYS A N 1
ATOM 2210 C CA . LYS A 1 302 ? -37.592 -5.310 -43.431 1.00 36.11 447 LYS A CA 1
ATOM 2211 C C . LYS A 1 302 ? -38.473 -6.018 -42.429 1.00 33.17 447 LYS A C 1
ATOM 2212 O O . LYS A 1 302 ? -39.457 -6.561 -42.799 1.00 30.15 447 LYS A O 1
ATOM 2218 N N . VAL A 1 303 ? -38.091 -6.026 -41.167 1.00 32.69 448 VAL A N 1
ATOM 2219 C CA . VAL A 1 303 ? -38.935 -6.486 -40.098 1.00 28.94 448 VAL A CA 1
ATOM 2220 C C . VAL A 1 303 ? -39.607 -5.263 -39.493 1.00 30.76 448 VAL A C 1
ATOM 2221 O O . VAL A 1 303 ? -38.925 -4.373 -38.942 1.00 28.46 448 VAL A O 1
ATOM 2225 N N . ARG A 1 304 ? -40.944 -5.256 -39.539 1.00 29.15 449 ARG A N 1
ATOM 2226 C CA . ARG A 1 304 ? -41.772 -4.087 -39.161 1.00 31.71 449 ARG A CA 1
ATOM 2227 C C . ARG A 1 304 ? -42.956 -4.504 -38.277 1.00 30.97 449 ARG A C 1
ATOM 2228 O O . ARG A 1 304 ? -43.451 -5.639 -38.372 1.00 27.28 449 ARG A O 1
ATOM 2236 N N . GLY A 1 305 ? -43.436 -3.592 -37.443 1.00 28.17 450 GLY A N 1
ATOM 2237 C CA . GLY A 1 305 ? -44.631 -3.880 -36.659 1.00 26.51 450 GLY A CA 1
ATOM 2238 C C . GLY A 1 305 ? -45.007 -2.790 -35.739 1.00 24.19 450 GLY A C 1
ATOM 2239 O O . GLY A 1 305 ? -44.290 -1.795 -35.608 1.00 24.24 450 GLY A O 1
ATOM 2240 N N . ASN A 1 306 ? -46.177 -2.949 -35.146 1.00 24.95 451 ASN A N 1
ATOM 2241 C CA . ASN A 1 306 ? -46.652 -2.040 -34.109 1.00 25.93 451 ASN A CA 1
ATOM 2242 C C . ASN A 1 306 ? -46.420 -2.547 -32.719 1.00 24.94 451 ASN A C 1
ATOM 2243 O O . ASN A 1 306 ? -46.305 -3.731 -32.529 1.00 26.22 451 ASN A O 1
ATOM 2248 N N . LEU A 1 307 ? -46.415 -1.640 -31.738 1.00 25.31 452 LEU A N 1
ATOM 2249 C CA . LEU A 1 307 ? -46.100 -2.000 -30.388 1.00 25.57 452 LEU A CA 1
ATOM 2250 C C . LEU A 1 307 ? -47.160 -1.448 -29.455 1.00 27.90 452 LEU A C 1
ATOM 2251 O O . LEU A 1 307 ? -47.466 -0.254 -29.519 1.00 28.17 452 LEU A O 1
ATOM 2256 N N . ASN A 1 308 ? -47.731 -2.311 -28.617 1.00 26.13 453 ASN A N 1
ATOM 2257 C CA . ASN A 1 308 ? -48.648 -1.893 -27.520 1.00 25.72 453 ASN A CA 1
ATOM 2258 C C . ASN A 1 308 ? -48.160 -2.296 -26.165 1.00 25.04 453 ASN A C 1
ATOM 2259 O O . ASN A 1 308 ? -47.267 -3.106 -26.060 1.00 22.97 453 ASN A O 1
ATOM 2264 N N . VAL A 1 309 ? -48.790 -1.774 -25.115 1.00 24.72 454 VAL A N 1
ATOM 2265 C CA . VAL A 1 309 ? -48.387 -2.046 -23.756 1.00 23.49 454 VAL A CA 1
ATOM 2266 C C . VAL A 1 309 ? -48.389 -3.563 -23.525 1.00 23.94 454 VAL A C 1
ATOM 2267 O O . VAL A 1 309 ? -49.275 -4.293 -23.966 1.00 23.67 454 VAL A O 1
ATOM 2271 N N . GLY A 1 310 ? -47.310 -4.058 -22.928 1.00 24.81 455 GLY A N 1
ATOM 2272 C CA . GLY A 1 310 ? -47.173 -5.460 -22.677 1.00 24.03 455 GLY A CA 1
ATOM 2273 C C . GLY A 1 310 ? -46.569 -6.322 -23.783 1.00 24.55 455 GLY A C 1
ATOM 2274 O O . GLY A 1 310 ? -46.277 -7.524 -23.552 1.00 21.31 455 GLY A O 1
ATOM 2275 N N . ASP A 1 311 ? -46.428 -5.765 -24.987 1.00 22.54 456 ASP A N 1
ATOM 2276 C CA . ASP A 1 311 ? -45.792 -6.523 -26.066 1.00 24.72 456 ASP A CA 1
ATOM 2277 C C . ASP A 1 311 ? -44.301 -6.732 -25.728 1.00 23.41 456 ASP A C 1
ATOM 2278 O O . ASP A 1 311 ? -43.665 -5.929 -25.074 1.00 21.36 456 ASP A O 1
ATOM 2283 N N . LEU A 1 312 ? -43.750 -7.814 -26.238 1.00 25.11 457 LEU A N 1
ATOM 2284 C CA . LEU A 1 312 ? -42.320 -8.070 -26.252 1.00 23.62 457 LEU A CA 1
ATOM 2285 C C . LEU A 1 312 ? -41.775 -8.082 -27.667 1.00 23.33 457 LEU A C 1
ATOM 2286 O O . LEU A 1 312 ? -42.330 -8.736 -28.550 1.00 19.46 457 LEU A O 1
ATOM 2291 N N . LEU A 1 313 ? -40.633 -7.405 -27.868 1.00 20.87 458 LEU A N 1
ATOM 2292 C CA . LEU A 1 313 ? -39.919 -7.548 -29.111 1.00 21.27 458 LEU A CA 1
ATOM 2293 C C . LEU A 1 313 ? -38.479 -7.951 -28.863 1.00 20.67 458 LEU A C 1
ATOM 2294 O O . LEU A 1 313 ? -37.747 -7.267 -28.111 1.00 19.71 458 LEU A O 1
ATOM 2299 N N . VAL A 1 314 ? -38.043 -8.990 -29.566 1.00 18.70 459 VAL A N 1
ATOM 2300 C CA . VAL A 1 314 ? -36.667 -9.419 -29.508 1.00 20.62 459 VAL A CA 1
ATOM 2301 C C . VAL A 1 314 ? -35.900 -8.572 -30.540 1.00 20.18 459 VAL A C 1
ATOM 2302 O O . VAL A 1 314 ? -36.226 -8.595 -31.745 1.00 21.32 459 VAL A O 1
ATOM 2306 N N . VAL A 1 315 ? -34.901 -7.822 -30.071 1.00 21.04 460 VAL A N 1
ATOM 2307 C CA . VAL A 1 315 ? -34.010 -7.043 -30.967 1.00 20.48 460 VAL A CA 1
ATOM 2308 C C . VAL A 1 315 ? -32.650 -7.716 -30.934 1.00 19.17 460 VAL A C 1
ATOM 2309 O O . VAL A 1 315 ? -31.847 -7.470 -30.029 1.00 20.40 460 VAL A O 1
ATOM 2313 N N . PRO A 1 316 ? -32.349 -8.554 -31.939 1.00 19.01 461 PRO A N 1
ATOM 2314 C CA . PRO A 1 316 ? -31.059 -9.234 -31.894 1.00 19.62 461 PRO A CA 1
ATOM 2315 C C . PRO A 1 316 ? -29.870 -8.305 -32.046 1.00 20.92 461 PRO A C 1
ATOM 2316 O O . PRO A 1 316 ? -29.921 -7.251 -32.749 1.00 18.61 461 PRO A O 1
ATOM 2320 N N . ALA A 1 317 ? -28.800 -8.640 -31.330 1.00 19.37 462 ALA A N 1
ATOM 2321 C CA . ALA A 1 317 ? -27.584 -7.871 -31.489 1.00 19.94 462 ALA A CA 1
ATOM 2322 C C . ALA A 1 317 ? -27.182 -7.651 -32.984 1.00 19.15 462 ALA A C 1
ATOM 2323 O O . ALA A 1 317 ? -27.423 -8.514 -33.858 1.00 17.92 462 ALA A O 1
ATOM 2325 N N . ALA A 1 318 ? -26.549 -6.505 -33.234 1.00 17.99 463 ALA A N 1
ATOM 2326 C CA . ALA A 1 318 ? -26.029 -6.122 -34.539 1.00 19.52 463 ALA A CA 1
ATOM 2327 C C . ALA A 1 318 ? -27.120 -5.726 -35.549 1.00 21.82 463 ALA A C 1
ATOM 2328 O O . ALA A 1 318 ? -26.767 -5.272 -36.621 1.00 21.95 463 ALA A O 1
ATOM 2330 N N . HIS A 1 319 ? -28.441 -5.863 -35.201 1.00 18.52 464 HIS A N 1
ATOM 2331 C CA . HIS A 1 319 ? -29.513 -5.592 -36.109 1.00 19.05 464 HIS A CA 1
ATOM 2332 C C . HIS A 1 319 ? -29.889 -4.122 -35.994 1.00 18.14 464 HIS A C 1
ATOM 2333 O O . HIS A 1 319 ? -30.201 -3.644 -34.923 1.00 15.86 464 HIS A O 1
ATOM 2340 N N . PRO A 1 320 ? -29.788 -3.393 -37.093 1.00 17.83 465 PRO A N 1
ATOM 2341 C CA . PRO A 1 320 ? -30.306 -1.999 -37.108 1.00 19.66 465 PRO A CA 1
ATOM 2342 C C . PRO A 1 320 ? -31.787 -1.913 -36.819 1.00 18.72 465 PRO A C 1
ATOM 2343 O O . PRO A 1 320 ? -32.562 -2.709 -37.370 1.00 20.51 465 PRO A O 1
ATOM 2347 N N . ILE A 1 321 ? -32.174 -0.914 -36.030 1.00 19.92 466 ILE A N 1
ATOM 2348 C CA . ILE A 1 321 ? -33.511 -0.766 -35.543 1.00 18.94 466 ILE A CA 1
ATOM 2349 C C . ILE A 1 321 ? -33.812 0.702 -35.251 1.00 19.46 466 ILE A C 1
ATOM 2350 O O . ILE A 1 321 ? -32.915 1.495 -34.937 1.00 17.37 466 ILE A O 1
ATOM 2355 N N . THR A 1 322 ? -35.097 1.030 -35.407 1.00 18.21 467 THR A N 1
ATOM 2356 C CA . THR A 1 322 ? -35.687 2.297 -35.035 1.00 19.10 467 THR A CA 1
ATOM 2357 C C . THR A 1 322 ? -37.073 2.066 -34.453 1.00 17.53 467 THR A C 1
ATOM 2358 O O . THR A 1 322 ? -37.774 1.157 -34.862 1.00 19.61 467 THR A O 1
ATOM 2362 N N . PHE A 1 323 ? -37.418 2.853 -33.451 1.00 20.15 468 PHE A N 1
ATOM 2363 C CA . PHE A 1 323 ? -38.706 2.853 -32.826 1.00 19.70 468 PHE A CA 1
ATOM 2364 C C . PHE A 1 323 ? -39.245 4.263 -33.039 1.00 22.27 468 PHE A C 1
ATOM 2365 O O . PHE A 1 323 ? -38.507 5.253 -32.808 1.00 22.31 468 PHE A O 1
ATOM 2373 N N . THR A 1 324 ? -40.534 4.320 -33.393 1.00 23.21 469 THR A N 1
ATOM 2374 C CA . THR A 1 324 ? -41.306 5.512 -33.598 1.00 24.12 469 THR A CA 1
ATOM 2375 C C . THR A 1 324 ? -42.509 5.586 -32.603 1.00 24.86 469 THR A C 1
ATOM 2376 O O . THR A 1 324 ? -43.334 4.676 -32.545 1.00 22.30 469 THR A O 1
ATOM 2380 N N . ALA A 1 325 ? -42.606 6.648 -31.813 1.00 23.01 470 ALA A N 1
ATOM 2381 C CA . ALA A 1 325 ? -43.789 6.841 -30.961 1.00 24.81 470 ALA A CA 1
ATOM 2382 C C . ALA A 1 325 ? -44.997 7.236 -31.790 1.00 24.82 470 ALA A C 1
ATOM 2383 O O . ALA A 1 325 ? -44.890 8.070 -32.689 1.00 27.40 470 ALA A O 1
ATOM 2385 N N . THR A 1 326 ? -46.139 6.661 -31.521 1.00 25.75 471 THR A N 1
ATOM 2386 C CA . THR A 1 326 ? -47.340 7.003 -32.288 1.00 27.90 471 THR A CA 1
ATOM 2387 C C . THR A 1 326 ? -48.416 7.299 -31.267 1.00 28.49 471 THR A C 1
ATOM 2388 O O . THR A 1 326 ? -48.339 6.834 -30.162 1.00 26.56 471 THR A O 1
ATOM 2392 N N . GLY A 1 327 ? -49.445 8.055 -31.622 1.00 30.48 472 GLY A N 1
ATOM 2393 C CA . GLY A 1 327 ? -50.456 8.388 -30.621 1.00 29.24 472 GLY A CA 1
ATOM 2394 C C . GLY A 1 327 ? -50.076 9.605 -29.771 1.00 28.12 472 GLY A C 1
ATOM 2395 O O . GLY A 1 327 ? -49.149 10.292 -30.062 1.00 27.45 472 GLY A O 1
ATOM 2396 N N . GLY A 1 328 ? -50.849 9.873 -28.723 1.00 27.98 473 GLY A N 1
ATOM 2397 C CA . GLY A 1 328 ? -50.749 11.067 -27.930 1.00 26.09 473 GLY A CA 1
ATOM 2398 C C . GLY A 1 328 ? -49.918 10.977 -26.700 1.00 26.37 473 GLY A C 1
ATOM 2399 O O . GLY A 1 328 ? -49.912 11.921 -25.918 1.00 27.36 473 GLY A O 1
ATOM 2400 N N . SER A 1 329 ? -49.202 9.877 -26.526 1.00 28.07 474 SER A N 1
ATOM 2401 C CA . SER A 1 329 ? -48.277 9.701 -25.405 1.00 28.74 474 SER A CA 1
ATOM 2402 C C . SER A 1 329 ? -46.838 9.345 -25.828 1.00 25.62 474 SER A C 1
ATOM 2403 O O . SER A 1 329 ? -46.569 8.951 -26.956 1.00 29.83 474 SER A O 1
ATOM 2406 N N . ASN A 1 330 ? -45.942 9.513 -24.883 1.00 24.77 475 ASN A N 1
ATOM 2407 C CA . ASN A 1 330 ? -44.584 8.952 -24.928 1.00 26.28 475 ASN A CA 1
ATOM 2408 C C . ASN A 1 330 ? -44.635 7.444 -25.127 1.00 26.20 475 ASN A C 1
ATOM 2409 O O . ASN A 1 330 ? -45.605 6.816 -24.756 1.00 27.26 475 ASN A O 1
ATOM 2414 N N . LEU A 1 331 ? -43.607 6.891 -25.772 1.00 24.43 476 LEU A N 1
ATOM 2415 C CA . LEU A 1 331 ? -43.402 5.483 -25.907 1.00 23.08 476 LEU A CA 1
ATOM 2416 C C . LEU A 1 331 ? -42.279 5.178 -24.944 1.00 23.31 476 LEU A C 1
ATOM 2417 O O . LEU A 1 331 ? -41.153 5.722 -25.087 1.00 23.65 476 LEU A O 1
ATOM 2422 N N . ARG A 1 332 ? -42.651 4.444 -23.879 1.00 21.32 477 ARG A N 1
ATOM 2423 C CA . ARG A 1 332 ? -41.752 3.996 -22.827 1.00 22.08 477 ARG A CA 1
ATOM 2424 C C . ARG A 1 332 ? -41.566 2.483 -22.850 1.00 22.33 477 ARG A C 1
ATOM 2425 O O . ARG A 1 332 ? -42.555 1.693 -22.894 1.00 22.71 477 ARG A O 1
ATOM 2433 N N . MET A 1 333 ? -40.302 2.075 -22.915 1.00 21.63 478 MET A N 1
ATOM 2434 C CA . MET A 1 333 ? -39.919 0.660 -23.088 1.00 22.18 478 MET A CA 1
ATOM 2435 C C . MET A 1 333 ? -38.779 0.274 -22.134 1.00 21.20 478 MET A C 1
ATOM 2436 O O . MET A 1 333 ? -37.948 1.085 -21.828 1.00 22.64 478 MET A O 1
ATOM 2441 N N . VAL A 1 334 ? -38.824 -0.937 -21.585 1.00 20.71 479 VAL A N 1
ATOM 2442 C CA . VAL A 1 334 ? -37.706 -1.487 -20.816 1.00 22.87 479 VAL A CA 1
ATOM 2443 C C . VAL A 1 334 ? -37.132 -2.627 -21.631 1.00 20.65 479 VAL A C 1
ATOM 2444 O O . VAL A 1 334 ? -37.863 -3.343 -22.284 1.00 22.41 479 VAL A O 1
ATOM 2448 N N . GLY A 1 335 ? -35.818 -2.751 -21.669 1.00 19.57 480 GLY A N 1
ATOM 2449 C CA . GLY A 1 335 ? -35.226 -3.864 -22.369 1.00 18.84 480 GLY A CA 1
ATOM 2450 C C . GLY A 1 335 ? -34.225 -4.609 -21.516 1.00 18.95 480 GLY A C 1
ATOM 2451 O O . GLY A 1 335 ? -33.429 -4.009 -20.801 1.00 19.04 480 GLY A O 1
ATOM 2452 N N . PHE A 1 336 ? -34.289 -5.919 -21.590 1.00 19.16 481 PHE A N 1
ATOM 2453 C CA . PHE A 1 336 ? -33.365 -6.757 -20.899 1.00 19.03 481 PHE A CA 1
ATOM 2454 C C . PHE A 1 336 ? -32.302 -7.079 -21.954 1.00 19.19 481 PHE A C 1
ATOM 2455 O O . PHE A 1 336 ? -32.583 -7.628 -23.012 1.00 20.59 481 PHE A O 1
ATOM 2463 N N . GLY A 1 337 ? -31.091 -6.673 -21.663 1.00 20.82 482 GLY A N 1
ATOM 2464 C CA . GLY A 1 337 ? -29.953 -6.837 -22.546 1.00 19.40 482 GLY A CA 1
ATOM 2465 C C . GLY A 1 337 ? -29.146 -8.028 -22.091 1.00 18.19 482 GLY A C 1
ATOM 2466 O O . GLY A 1 337 ? -28.678 -8.049 -20.971 1.00 19.90 482 GLY A O 1
ATOM 2467 N N . ILE A 1 338 ? -28.994 -9.010 -22.952 1.00 18.01 483 ILE A N 1
ATOM 2468 C CA . ILE A 1 338 ? -28.131 -10.147 -22.692 1.00 20.47 483 ILE A CA 1
ATOM 2469 C C . ILE A 1 338 ? -26.763 -9.996 -23.269 1.00 20.10 483 ILE A C 1
ATOM 2470 O O . ILE A 1 338 ? -26.533 -9.144 -24.133 1.00 19.82 483 ILE A O 1
ATOM 2475 N N . ASN A 1 339 ? -25.816 -10.778 -22.749 1.00 20.92 484 ASN A N 1
ATOM 2476 C CA . ASN A 1 339 ? -24.418 -10.705 -23.208 1.00 21.36 484 ASN A CA 1
ATOM 2477 C C . ASN A 1 339 ? -23.963 -9.214 -23.228 1.00 23.50 484 ASN A C 1
ATOM 2478 O O . ASN A 1 339 ? -23.368 -8.721 -24.189 1.00 21.99 484 ASN A O 1
ATOM 2483 N N . ALA A 1 340 ? -24.267 -8.497 -22.162 1.00 21.35 485 ALA A N 1
ATOM 2484 C CA . ALA A 1 340 ? -24.276 -7.032 -22.210 1.00 22.13 485 ALA A CA 1
ATOM 2485 C C . ALA A 1 340 ? -22.943 -6.345 -21.980 1.00 21.63 485 ALA A C 1
ATOM 2486 O O . ALA A 1 340 ? -22.801 -5.179 -22.301 1.00 19.63 485 ALA A O 1
ATOM 2488 N N . GLN A 1 341 ? -21.988 -7.025 -21.371 1.00 22.38 486 GLN A N 1
ATOM 2489 C CA . GLN A 1 341 ? -20.702 -6.414 -21.066 1.00 26.45 486 GLN A CA 1
ATOM 2490 C C . GLN A 1 341 ? -20.100 -5.729 -22.318 1.00 23.57 486 GLN A C 1
ATOM 2491 O O . GLN A 1 341 ? -20.089 -6.341 -23.374 1.00 17.29 486 GLN A O 1
ATOM 2497 N N . ASN A 1 342 ? -19.691 -4.456 -22.204 1.00 24.61 487 ASN A N 1
ATOM 2498 C CA . ASN A 1 342 ? -19.095 -3.731 -23.299 1.00 26.84 487 ASN A CA 1
ATOM 2499 C C . ASN A 1 342 ? -20.014 -3.475 -24.457 1.00 22.95 487 ASN A C 1
ATOM 2500 O O . ASN A 1 342 ? -19.545 -2.957 -25.460 1.00 22.24 487 ASN A O 1
ATOM 2505 N N . ASN A 1 343 ? -21.318 -3.694 -24.313 1.00 20.07 488 ASN A N 1
ATOM 2506 C CA . ASN A 1 343 ? -22.200 -3.348 -25.410 1.00 19.74 488 ASN A CA 1
ATOM 2507 C C . ASN A 1 343 ? -22.144 -1.855 -25.705 1.00 19.34 488 ASN A C 1
ATOM 2508 O O . ASN A 1 343 ? -22.065 -1.070 -24.808 1.00 16.79 488 ASN A O 1
ATOM 2513 N N . LYS A 1 344 ? -22.278 -1.483 -26.982 1.00 19.33 489 LYS A N 1
ATOM 2514 C CA . LYS A 1 344 ? -22.455 -0.073 -27.339 1.00 21.09 489 LYS A CA 1
ATOM 2515 C C . LYS A 1 344 ? -23.538 0.074 -28.379 1.00 18.79 489 LYS A C 1
ATOM 2516 O O . LYS A 1 344 ? -23.848 -0.882 -29.092 1.00 16.90 489 LYS A O 1
ATOM 2522 N N . LYS A 1 345 ? -24.127 1.267 -28.422 1.00 17.15 490 LYS A N 1
ATOM 2523 C CA . LYS A 1 345 ? -25.049 1.637 -29.490 1.00 20.68 490 LYS A CA 1
ATOM 2524 C C . LYS A 1 345 ? -24.317 2.419 -30.583 1.00 22.92 490 LYS A C 1
ATOM 2525 O O . LYS A 1 345 ? -23.769 3.511 -30.342 1.00 23.09 490 LYS A O 1
ATOM 2531 N N . LYS A 1 346 ? -24.307 1.864 -31.773 1.00 20.42 491 LYS A N 1
ATOM 2532 C CA . LYS A 1 346 ? -23.790 2.567 -32.932 1.00 21.39 491 LYS A CA 1
ATOM 2533 C C . LYS A 1 346 ? -24.899 3.257 -33.612 1.00 19.92 491 LYS A C 1
ATOM 2534 O O . LYS A 1 346 ? -25.725 2.592 -34.219 1.00 20.83 491 LYS A O 1
ATOM 2540 N N . PHE A 1 347 ? -24.959 4.566 -33.517 1.00 18.55 492 PHE A N 1
ATOM 2541 C CA . PHE A 1 347 ? -26.024 5.291 -34.190 1.00 18.61 492 PHE A CA 1
ATOM 2542 C C . PHE A 1 347 ? -25.692 5.427 -35.697 1.00 18.46 492 PHE A C 1
ATOM 2543 O O . PHE A 1 347 ? -24.508 5.498 -36.091 1.00 19.04 492 PHE A O 1
ATOM 2551 N N . LEU A 1 348 ? -26.716 5.325 -36.523 1.00 17.85 493 LEU A N 1
ATOM 2552 C CA . LEU A 1 348 ? -26.549 5.271 -37.961 1.00 19.71 493 LEU A CA 1
ATOM 2553 C C . LEU A 1 348 ? -26.894 6.611 -38.674 1.00 19.14 493 LEU A C 1
ATOM 2554 O O . LEU A 1 348 ? -26.680 6.750 -39.859 1.00 17.12 493 LEU A O 1
ATOM 2559 N N . ALA A 1 349 ? -27.404 7.567 -37.906 1.00 20.12 494 ALA A N 1
ATOM 2560 C CA . ALA A 1 349 ? -27.707 8.970 -38.386 1.00 20.55 494 ALA A CA 1
ATOM 2561 C C . ALA A 1 349 ? -27.654 9.840 -37.163 1.00 20.64 494 ALA A C 1
ATOM 2562 O O . ALA A 1 349 ? -27.619 9.355 -35.976 1.00 20.52 494 ALA A O 1
ATOM 2564 N N . GLY A 1 350 ? -27.665 11.145 -37.413 1.00 20.44 495 GLY A N 1
ATOM 2565 C CA . GLY A 1 350 ? -27.577 12.116 -36.365 1.00 19.31 495 GLY A CA 1
ATOM 2566 C C . GLY A 1 350 ? -26.170 12.638 -36.299 1.00 22.20 495 GLY A C 1
ATOM 2567 O O . GLY A 1 350 ? -25.249 12.080 -36.879 1.00 21.22 495 GLY A O 1
ATOM 2568 N N . LYS A 1 351 ? -26.002 13.738 -35.592 1.00 25.94 496 LYS A N 1
ATOM 2569 C CA . LYS A 1 351 ? -24.689 14.377 -35.481 1.00 27.32 496 LYS A CA 1
ATOM 2570 C C . LYS A 1 351 ? -23.659 13.448 -34.919 1.00 26.71 496 LYS A C 1
ATOM 2571 O O . LYS A 1 351 ? -22.565 13.313 -35.492 1.00 31.01 496 LYS A O 1
ATOM 2577 N N . GLN A 1 352 ? -23.985 12.810 -33.796 1.00 23.80 497 GLN A N 1
ATOM 2578 C CA . GLN A 1 352 ? -23.160 11.766 -33.208 1.00 25.57 497 GLN A CA 1
ATOM 2579 C C . GLN A 1 352 ? -23.617 10.416 -33.785 1.00 24.46 497 GLN A C 1
ATOM 2580 O O . GLN A 1 352 ? -24.703 9.869 -33.426 1.00 21.96 497 GLN A O 1
ATOM 2586 N N . ASN A 1 353 ? -22.801 9.902 -34.702 1.00 24.21 498 ASN A N 1
ATOM 2587 C CA . ASN A 1 353 ? -23.034 8.627 -35.342 1.00 24.92 498 ASN A CA 1
ATOM 2588 C C . ASN A 1 353 ? -21.7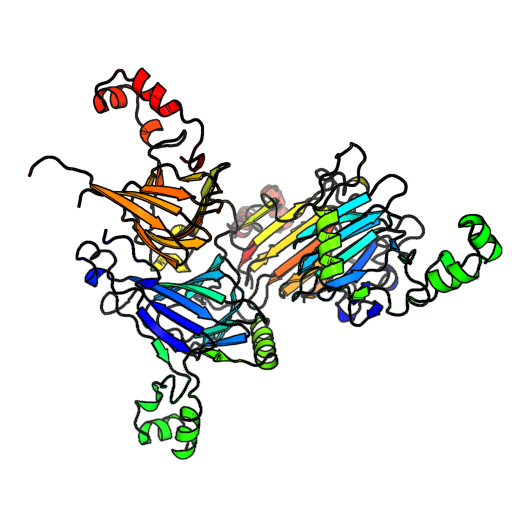20 8.031 -35.821 1.00 22.52 498 ASN A C 1
ATOM 2589 O O . ASN A 1 353 ? -20.712 8.727 -35.844 1.00 23.68 498 ASN A O 1
ATOM 2594 N N . ILE A 1 354 ? -21.746 6.776 -36.256 1.00 19.47 499 ILE A N 1
ATOM 2595 C CA . ILE A 1 354 ? -20.545 6.122 -36.638 1.00 20.61 499 ILE A CA 1
ATOM 2596 C C . ILE A 1 354 ? -19.818 6.806 -37.803 1.00 20.33 499 ILE A C 1
ATOM 2597 O O . ILE A 1 354 ? -18.617 6.734 -37.876 1.00 18.12 499 ILE A O 1
ATOM 2602 N N . TRP A 1 355 ? -20.548 7.455 -38.697 1.00 20.85 500 TRP A N 1
ATOM 2603 C CA . TRP A 1 355 ? -19.938 8.025 -39.881 1.00 21.43 500 TRP A CA 1
ATOM 2604 C C . TRP A 1 355 ? -19.104 9.271 -39.534 1.00 23.10 500 TRP A C 1
ATOM 2605 O O . TRP A 1 355 ? -18.218 9.681 -40.326 1.00 20.53 500 TRP A O 1
ATOM 2616 N N . ARG A 1 356 ? -19.309 9.815 -38.343 1.00 21.38 501 ARG A N 1
ATOM 2617 C CA . ARG A 1 356 ? -18.431 10.868 -37.857 1.00 25.32 501 ARG A CA 1
ATOM 2618 C C . ARG A 1 356 ? -17.012 10.319 -37.691 1.00 23.78 501 ARG A C 1
ATOM 2619 O O . ARG A 1 356 ? -16.077 11.073 -37.693 1.00 20.32 501 ARG A O 1
ATOM 2627 N N . ASN A 1 357 ? -16.869 9.004 -37.495 1.00 21.85 502 ASN A N 1
ATOM 2628 C CA . ASN A 1 357 ? -15.561 8.356 -37.322 1.00 21.27 502 ASN A CA 1
ATOM 2629 C C . ASN A 1 357 ? -15.089 7.576 -38.513 1.00 21.19 502 ASN A C 1
ATOM 2630 O O . ASN A 1 357 ? -14.322 6.598 -38.406 1.00 23.56 502 ASN A O 1
ATOM 2635 N N . VAL A 1 358 ? -15.544 8.024 -39.672 1.00 22.84 503 VAL A N 1
ATOM 2636 C CA . VAL A 1 358 ? -15.120 7.564 -40.953 1.00 19.40 503 VAL A CA 1
ATOM 2637 C C . VAL A 1 358 ? -14.670 8.796 -41.765 1.00 21.47 503 VAL A C 1
ATOM 2638 O O . VAL A 1 358 ? -15.316 9.855 -41.685 1.00 20.08 503 VAL A O 1
ATOM 2642 N N . ASP A 1 359 ? -13.510 8.694 -42.425 1.00 18.31 504 ASP A N 1
ATOM 2643 C CA . ASP A 1 359 ? -12.942 9.780 -43.171 1.00 19.51 504 ASP A CA 1
ATOM 2644 C C . ASP A 1 359 ? -13.464 9.835 -44.631 1.00 18.76 504 ASP A C 1
ATOM 2645 O O . ASP A 1 359 ? -14.117 8.906 -45.126 1.00 19.02 504 ASP A O 1
ATOM 2650 N N . ARG A 1 360 ? -13.187 10.939 -45.300 1.00 17.42 505 ARG A N 1
ATOM 2651 C CA . ARG A 1 360 ? -13.830 11.258 -46.547 1.00 18.32 505 ARG A CA 1
ATOM 2652 C C . ARG A 1 360 ? -13.709 10.197 -47.611 1.00 17.83 505 ARG A C 1
ATOM 2653 O O . ARG A 1 360 ? -14.702 9.857 -48.290 1.00 15.69 505 ARG A O 1
ATOM 2661 N N . GLU A 1 361 ? -12.496 9.708 -47.802 1.00 17.36 506 GLU A N 1
ATOM 2662 C CA . GLU A 1 361 ? -12.247 8.795 -48.884 1.00 19.56 506 GLU A CA 1
ATOM 2663 C C . GLU A 1 361 ? -13.076 7.532 -48.733 1.00 19.79 506 GLU A C 1
ATOM 2664 O O . GLU A 1 361 ? -13.555 6.974 -49.725 1.00 16.71 506 GLU A O 1
ATOM 2670 N N . ALA A 1 362 ? -13.208 7.064 -47.498 1.00 18.73 507 ALA A N 1
ATOM 2671 C CA . ALA A 1 362 ? -13.964 5.825 -47.244 1.00 19.16 507 ALA A CA 1
ATOM 2672 C C . ALA A 1 362 ? -15.471 6.085 -47.464 1.00 19.36 507 ALA A C 1
ATOM 2673 O O . ALA A 1 362 ? -16.138 5.232 -47.957 1.00 17.24 507 ALA A O 1
ATOM 2675 N N . LYS A 1 363 ? -15.958 7.282 -47.141 1.00 18.57 508 LYS A N 1
ATOM 2676 C CA . LYS A 1 363 ? -17.374 7.652 -47.444 1.00 19.68 508 LYS A CA 1
ATOM 2677 C C . LYS A 1 363 ? -17.640 7.627 -48.955 1.00 21.62 508 LYS A C 1
ATOM 2678 O O . LYS A 1 363 ? -18.651 7.103 -49.419 1.00 17.94 508 LYS A O 1
ATOM 2684 N N . GLU A 1 364 ? -16.699 8.222 -49.689 1.00 21.31 509 GLU A N 1
ATOM 2685 C CA . GLU A 1 364 ? -16.728 8.312 -51.127 1.00 20.60 509 GLU A CA 1
ATOM 2686 C C . GLU A 1 364 ? -16.727 6.947 -51.760 1.00 20.17 509 GLU A C 1
ATOM 2687 O O . GLU A 1 364 ? -17.582 6.617 -52.613 1.00 20.76 509 GLU A O 1
ATOM 2693 N N . LEU A 1 365 ? -15.744 6.136 -51.393 1.00 18.82 510 LEU A N 1
ATOM 2694 C CA . LEU A 1 365 ? -15.687 4.773 -51.912 1.00 18.56 510 LEU A CA 1
ATOM 2695 C C . LEU A 1 365 ? -16.941 3.969 -51.584 1.00 18.93 510 LEU A C 1
ATOM 2696 O O . LEU A 1 365 ? -17.465 3.246 -52.431 1.00 19.39 510 LEU A O 1
ATOM 2701 N N . SER A 1 366 ? -17.369 4.070 -50.335 1.00 17.32 511 SER A N 1
ATOM 2702 C CA . SER A 1 366 ? -18.470 3.346 -49.857 1.00 20.00 511 SER A CA 1
ATOM 2703 C C . SER A 1 366 ? -19.732 3.568 -50.657 1.00 20.41 511 SER A C 1
ATOM 2704 O O . SER A 1 366 ? -20.407 2.607 -51.042 1.00 18.92 511 SER A O 1
ATOM 2707 N N . PHE A 1 367 ? -20.067 4.823 -50.943 1.00 19.12 512 PHE A N 1
ATOM 2708 C CA . PHE A 1 367 ? -21.372 5.097 -51.583 1.00 18.54 512 PHE A CA 1
ATOM 2709 C C . PHE A 1 367 ? -21.268 5.484 -53.084 1.00 17.64 512 PHE A C 1
ATOM 2710 O O . PHE A 1 367 ? -22.284 5.760 -53.725 1.00 19.78 512 PHE A O 1
ATOM 2718 N N . ASN A 1 368 ? -20.054 5.491 -53.615 1.00 18.92 513 ASN A N 1
ATOM 2719 C CA . ASN A 1 368 ? -19.750 5.926 -55.005 1.00 18.46 513 ASN A CA 1
ATOM 2720 C C . ASN A 1 368 ? -20.321 7.302 -55.232 1.00 19.49 513 ASN A C 1
ATOM 2721 O O . ASN A 1 368 ? -21.106 7.521 -56.152 1.00 20.39 513 ASN A O 1
ATOM 2726 N N . MET A 1 369 ? -20.010 8.218 -54.317 1.00 17.91 514 MET A N 1
ATOM 2727 C CA . MET A 1 369 ? -20.480 9.596 -54.414 1.00 19.31 514 MET A CA 1
ATOM 2728 C C . MET A 1 369 ? -19.304 10.445 -54.000 1.00 20.45 514 MET A C 1
ATOM 2729 O O . MET A 1 369 ? -18.575 10.037 -53.048 1.00 22.25 514 MET A O 1
ATOM 2734 N N . PRO A 1 370 ? -19.107 11.608 -54.675 1.00 19.44 515 PRO A N 1
ATOM 2735 C CA . PRO A 1 370 ? -18.008 12.474 -54.231 1.00 18.74 515 PRO A CA 1
ATOM 2736 C C . PRO A 1 370 ? -18.107 12.739 -52.705 1.00 19.36 515 PRO A C 1
ATOM 2737 O O . PRO A 1 370 ? -19.161 13.058 -52.168 1.00 19.65 515 PRO A O 1
ATOM 2741 N N . GLY A 1 371 ? -16.983 12.610 -52.033 1.00 16.93 516 GLY A N 1
ATOM 2742 C CA . GLY A 1 371 ? -16.944 12.605 -50.586 1.00 17.85 516 GLY A CA 1
ATOM 2743 C C . GLY A 1 371 ? -17.496 13.791 -49.848 1.00 18.74 516 GLY A C 1
ATOM 2744 O O . GLY A 1 371 ? -18.091 13.668 -48.756 1.00 19.09 516 GLY A O 1
ATOM 2745 N N . ARG A 1 372 ? -17.329 14.970 -50.412 1.00 17.60 517 ARG A N 1
ATOM 2746 C CA . ARG A 1 372 ? -17.903 16.114 -49.762 1.00 18.02 517 ARG A CA 1
ATOM 2747 C C . ARG A 1 372 ? -19.426 16.040 -49.743 1.00 19.11 517 ARG A C 1
ATOM 2748 O O . ARG A 1 372 ? -20.050 16.514 -48.808 1.00 19.69 517 ARG A O 1
ATOM 2756 N N . GLU A 1 373 ? -20.023 15.497 -50.793 1.00 18.26 518 GLU A N 1
ATOM 2757 C CA . GLU A 1 373 ? -21.451 15.380 -50.814 1.00 18.13 518 GLU A CA 1
ATOM 2758 C C . GLU A 1 373 ? -21.973 14.330 -49.757 1.00 17.26 518 GLU A C 1
ATOM 2759 O O . GLU A 1 373 ? -23.042 14.534 -49.172 1.00 17.13 518 GLU A O 1
ATOM 2765 N N . VAL A 1 374 ? -21.280 13.225 -49.568 1.00 18.74 519 VAL A N 1
ATOM 2766 C CA . VAL A 1 374 ? -21.627 12.275 -48.496 1.00 20.17 519 VAL A CA 1
ATOM 2767 C C . VAL A 1 374 ? -21.564 12.988 -47.142 1.00 19.70 519 VAL A C 1
ATOM 2768 O O . VAL A 1 374 ? -22.496 12.888 -46.322 1.00 18.34 519 VAL A O 1
ATOM 2772 N N . GLU A 1 375 ? -20.521 13.770 -46.923 1.00 20.50 520 GLU A N 1
ATOM 2773 C CA . GLU A 1 375 ? -20.432 14.529 -45.699 1.00 21.82 520 GLU A CA 1
ATOM 2774 C C . GLU A 1 375 ? -21.594 15.484 -45.547 1.00 26.34 520 GLU A C 1
ATOM 2775 O O . GLU A 1 375 ? -22.114 15.679 -44.435 1.00 21.98 520 GLU A O 1
ATOM 2781 N N . GLU A 1 376 ? -22.008 16.096 -46.653 1.00 24.40 521 GLU A N 1
ATOM 2782 C CA . GLU A 1 376 ? -23.093 17.076 -46.582 1.00 28.38 521 GLU A CA 1
ATOM 2783 C C . GLU A 1 376 ? -24.377 16.384 -46.139 1.00 25.46 521 GLU A C 1
ATOM 2784 O O . GLU A 1 376 ? -25.093 16.873 -45.299 1.00 25.83 521 GLU A O 1
ATOM 2790 N N . ILE A 1 377 ? -24.707 15.305 -46.790 1.00 22.70 522 ILE A N 1
ATOM 2791 C CA . ILE A 1 377 ? -25.939 14.592 -46.461 1.00 23.96 522 ILE A CA 1
ATOM 2792 C C . ILE A 1 377 ? -25.843 14.131 -44.988 1.00 23.13 522 ILE A C 1
ATOM 2793 O O . ILE A 1 377 ? -26.768 14.317 -44.245 1.00 24.04 522 ILE A O 1
ATOM 2798 N N . PHE A 1 378 ? -24.698 13.613 -44.562 1.00 24.85 523 PHE A N 1
ATOM 2799 C CA . PHE A 1 378 ? -24.575 13.029 -43.186 1.00 25.72 523 PHE A CA 1
ATOM 2800 C C . PHE A 1 378 ? -24.577 14.095 -42.105 1.00 29.70 523 PHE A C 1
ATOM 2801 O O . PHE A 1 378 ? -24.870 13.801 -41.007 1.00 30.42 523 PHE A O 1
ATOM 2809 N N . GLN A 1 379 ? -24.392 15.363 -42.452 1.00 29.73 524 GLN A N 1
ATOM 2810 C CA . GLN A 1 379 ? -24.363 16.412 -41.489 1.00 29.54 524 GLN A CA 1
ATOM 2811 C C . GLN A 1 379 ? -25.609 17.232 -41.547 1.00 27.67 524 GLN A C 1
ATOM 2812 O O . GLN A 1 379 ? -25.783 18.103 -40.708 1.00 27.40 524 GLN A O 1
ATOM 2818 N N . LYS A 1 380 ? -26.561 16.926 -42.421 1.00 27.50 525 LYS A N 1
ATOM 2819 C CA . LYS A 1 380 ? -27.795 17.710 -42.365 1.00 31.01 525 LYS A CA 1
ATOM 2820 C C . LYS A 1 380 ? -28.530 17.556 -41.005 1.00 31.30 525 LYS A C 1
ATOM 2821 O O . LYS A 1 380 ? -29.280 18.430 -40.636 1.00 28.67 525 LYS A O 1
ATOM 2827 N N . GLN A 1 381 ? -28.384 16.416 -40.325 1.00 28.18 526 GLN A N 1
ATOM 2828 C CA . GLN A 1 381 ? -29.123 16.182 -39.087 1.00 26.29 526 GLN A CA 1
ATOM 2829 C C . GLN A 1 381 ? -28.243 16.719 -38.008 1.00 24.60 526 GLN A C 1
ATOM 2830 O O . GLN A 1 381 ? -27.301 16.118 -37.616 1.00 24.97 526 GLN A O 1
ATOM 2836 N N . ASP A 1 382 ? -28.571 17.898 -37.526 1.00 29.02 527 ASP A N 1
ATOM 2837 C CA . ASP A 1 382 ? -27.835 18.551 -36.406 1.00 33.20 527 ASP A CA 1
ATOM 2838 C C . ASP A 1 382 ? -28.164 17.963 -34.990 1.00 29.16 527 ASP A C 1
ATOM 2839 O O . ASP A 1 382 ? -27.445 18.211 -34.014 1.00 29.28 527 ASP A O 1
ATOM 2844 N N . GLU A 1 383 ? -29.254 17.233 -34.873 1.00 27.28 528 GLU A N 1
ATOM 2845 C CA . GLU A 1 383 ? -29.643 16.603 -33.604 1.00 28.02 528 GLU A CA 1
ATOM 2846 C C . GLU A 1 383 ? -29.010 15.201 -33.498 1.00 23.79 528 GLU A C 1
ATOM 2847 O O . GLU A 1 383 ? -28.729 14.584 -34.526 1.00 23.01 528 GLU A O 1
ATOM 2853 N N . SER A 1 384 ? -28.873 14.702 -32.273 1.00 22.76 529 SER A N 1
ATOM 2854 C CA . SER A 1 384 ? -28.482 13.303 -31.967 1.00 21.76 529 SER A CA 1
ATOM 2855 C C . SER A 1 384 ? -29.507 12.525 -31.231 1.00 22.25 529 SER A C 1
ATOM 2856 O O . SER A 1 384 ? -30.331 13.102 -30.512 1.00 21.88 529 SER A O 1
ATOM 2859 N N . TYR A 1 385 ? -29.482 11.197 -31.468 1.00 22.41 530 TYR A N 1
ATOM 2860 C CA . TYR A 1 385 ? -30.188 10.142 -30.700 1.00 22.06 530 TYR A CA 1
ATOM 2861 C C . TYR A 1 385 ? -31.707 10.052 -30.916 1.00 21.15 530 TYR A C 1
ATOM 2862 O O . TYR A 1 385 ? -32.221 9.006 -31.278 1.00 20.75 530 TYR A O 1
ATOM 2871 N N . PHE A 1 386 ? -32.420 11.132 -30.643 1.00 19.33 531 PHE A N 1
ATOM 2872 C CA . PHE A 1 386 ? -33.882 11.169 -30.770 1.00 21.31 531 PHE A CA 1
ATOM 2873 C C . PHE A 1 386 ? -34.305 12.439 -31.494 1.00 21.54 531 PHE A C 1
ATOM 2874 O O . PHE A 1 386 ? -33.741 13.501 -31.222 1.00 21.71 531 PHE A O 1
ATOM 2882 N N . VAL A 1 387 ? -35.247 12.338 -32.414 1.00 21.73 532 VAL A N 1
ATOM 2883 C CA . VAL A 1 387 ? -35.699 13.494 -33.180 1.00 25.23 532 VAL A CA 1
ATOM 2884 C C . VAL A 1 387 ? -37.209 13.338 -33.371 1.00 27.84 532 VAL A C 1
ATOM 2885 O O . VAL A 1 387 ? -37.727 12.282 -33.063 1.00 23.82 532 VAL A O 1
ATOM 2889 N N . ALA A 1 388 ? -37.852 14.386 -33.903 1.00 26.12 533 ALA A N 1
ATOM 2890 C CA . ALA A 1 388 ? -39.239 14.403 -34.393 1.00 28.62 533 ALA A CA 1
ATOM 2891 C C . ALA A 1 388 ? -39.405 13.280 -35.354 1.00 25.74 533 ALA A C 1
ATOM 2892 O O . ALA A 1 388 ? -38.567 13.070 -36.189 1.00 31.35 533 ALA A O 1
ATOM 2894 N N . GLY A 1 389 ? -40.481 12.538 -35.189 1.00 25.89 534 GLY A N 1
ATOM 2895 C CA . GLY A 1 389 ? -40.747 11.296 -35.954 1.00 31.08 534 GLY A CA 1
ATOM 2896 C C . GLY A 1 389 ? -41.520 11.618 -37.230 1.00 31.08 534 GLY A C 1
ATOM 2897 O O . GLY A 1 389 ? -41.873 12.789 -37.443 1.00 32.90 534 GLY A O 1
ATOM 2898 N N . PRO A 1 390 ? -41.714 10.621 -38.103 1.00 34.64 535 PRO A N 1
ATOM 2899 C CA . PRO A 1 390 ? -42.586 10.779 -39.249 1.00 42.73 535 PRO A CA 1
ATOM 2900 C C . PRO A 1 390 ? -44.047 10.481 -38.838 1.00 46.52 535 PRO A C 1
ATOM 2901 O O . PRO A 1 390 ? -44.908 11.197 -39.289 1.00 64.20 535 PRO A O 1
ATOM 2905 N N . ASN B 1 1 ? -48.678 44.877 1.049 1.00 75.41 146 ASN B N 1
ATOM 2906 C CA . ASN B 1 1 ? -48.035 43.823 0.156 1.00 72.93 146 ASN B CA 1
ATOM 2907 C C . ASN B 1 1 ? -48.876 43.386 -1.101 1.00 58.37 146 ASN B C 1
ATOM 2908 O O . ASN B 1 1 ? -49.448 42.291 -1.161 1.00 48.69 146 ASN B O 1
ATOM 2913 N N . PRO B 1 2 ? -48.868 44.207 -2.145 1.00 55.07 147 PRO B N 1
ATOM 2914 C CA . PRO B 1 2 ? -49.624 43.870 -3.366 1.00 53.97 147 PRO B CA 1
ATOM 2915 C C . PRO B 1 2 ? -49.104 42.678 -4.221 1.00 46.00 147 PRO B C 1
ATOM 2916 O O . PRO B 1 2 ? -49.823 42.248 -5.111 1.00 44.41 147 PRO B O 1
ATOM 2920 N N . TYR B 1 3 ? -47.901 42.171 -3.958 1.00 40.78 148 TYR B N 1
ATOM 2921 C CA . TYR B 1 3 ? -47.274 41.104 -4.775 1.00 43.73 148 TYR B CA 1
ATOM 2922 C C . TYR B 1 3 ? -47.824 39.690 -4.446 1.00 48.31 148 TYR B C 1
ATOM 2923 O O . TYR B 1 3 ? -47.817 38.805 -5.323 1.00 38.37 148 TYR B O 1
ATOM 2932 N N . LEU B 1 4 ? -48.271 39.470 -3.190 1.00 46.82 149 LEU B N 1
ATOM 2933 C CA . LEU B 1 4 ? -48.861 38.175 -2.770 1.00 47.92 149 LEU B CA 1
ATOM 2934 C C . LEU B 1 4 ? -50.371 38.120 -3.056 1.00 47.23 149 LEU B C 1
ATOM 2935 O O . LEU B 1 4 ? -51.105 39.003 -2.670 1.00 48.53 149 LEU B O 1
ATOM 2940 N N . PHE B 1 5 ? -50.815 37.101 -3.777 1.00 44.08 150 PHE B N 1
ATOM 2941 C CA . PHE B 1 5 ? -52.237 36.906 -4.096 1.00 43.14 150 PHE B CA 1
ATOM 2942 C C . PHE B 1 5 ? -52.563 35.536 -3.558 1.00 47.25 150 PHE B C 1
ATOM 2943 O O . PHE B 1 5 ? -52.185 34.515 -4.184 1.00 42.87 150 PHE B O 1
ATOM 2951 N N . GLU B 1 6 ? -53.214 35.492 -2.389 1.00 48.47 151 GLU B N 1
ATOM 2952 C CA . GLU B 1 6 ? -53.447 34.214 -1.719 1.00 53.16 151 GLU B CA 1
ATOM 2953 C C . GLU B 1 6 ? -54.521 33.474 -2.460 1.00 45.57 151 GLU B C 1
ATOM 2954 O O . GLU B 1 6 ? -55.392 34.094 -3.058 1.00 45.77 151 GLU B O 1
ATOM 2960 N N . SER B 1 7 ? -54.449 32.149 -2.432 1.00 49.52 152 SER B N 1
ATOM 2961 C CA . SER B 1 7 ? -55.412 31.263 -3.149 1.00 54.06 152 SER B CA 1
ATOM 2962 C C . SER B 1 7 ? -56.860 31.583 -2.805 1.00 60.08 152 SER B C 1
ATOM 2963 O O . SER B 1 7 ? -57.721 31.614 -3.694 1.00 58.69 152 SER B O 1
ATOM 2966 N N . ALA B 1 8 ? -57.111 31.786 -1.502 1.00 63.19 153 ALA B N 1
ATOM 2967 C CA . ALA B 1 8 ? -58.392 32.330 -0.998 1.00 69.90 153 ALA B CA 1
ATOM 2968 C C . ALA B 1 8 ? -58.864 33.626 -1.773 1.00 67.47 153 ALA B C 1
ATOM 2969 O O . ALA B 1 8 ? -60.030 33.761 -2.063 1.00 66.85 153 ALA B O 1
ATOM 2971 N N . GLY B 1 9 ? -57.945 34.521 -2.162 1.00 75.11 154 GLY B N 1
ATOM 2972 C CA . GLY B 1 9 ? -58.251 35.762 -2.937 1.00 67.76 154 GLY B CA 1
ATOM 2973 C C . GLY B 1 9 ? -58.596 35.632 -4.425 1.00 68.88 154 GLY B C 1
ATOM 2974 O O . GLY B 1 9 ? -58.947 36.619 -5.058 1.00 63.68 154 GLY B O 1
ATOM 2975 N N . PHE B 1 10 ? -58.530 34.428 -4.991 1.00 58.75 155 PHE B N 1
ATOM 2976 C CA . PHE B 1 10 ? -58.931 34.189 -6.398 1.00 61.32 155 PHE B CA 1
ATOM 2977 C C . PHE B 1 10 ? -60.492 34.176 -6.571 1.00 61.12 155 PHE B C 1
ATOM 2978 O O . PHE B 1 10 ? -61.204 33.618 -5.748 1.00 59.34 155 PHE B O 1
ATOM 2986 N N . ALA B 1 11 ? -61.022 34.759 -7.645 1.00 59.93 156 ALA B N 1
ATOM 2987 C CA . ALA B 1 11 ? -62.468 34.624 -7.976 1.00 62.82 156 ALA B CA 1
ATOM 2988 C C . ALA B 1 11 ? -62.774 33.282 -8.690 1.00 59.98 156 ALA B C 1
ATOM 2989 O O . ALA B 1 11 ? -61.892 32.681 -9.279 1.00 59.07 156 ALA B O 1
ATOM 2991 N N . SER B 1 12 ? -64.024 32.828 -8.647 1.00 59.18 157 SER B N 1
ATOM 2992 C CA . SER B 1 12 ? -64.437 31.557 -9.245 1.00 61.17 157 SER B CA 1
ATOM 2993 C C . SER B 1 12 ? -65.404 31.785 -10.384 1.00 61.25 157 SER B C 1
ATOM 2994 O O . SER B 1 12 ? -66.585 31.982 -10.157 1.00 61.32 157 SER B O 1
ATOM 2997 N N . ALA B 1 13 ? -64.926 31.746 -11.619 1.00 61.17 158 ALA B N 1
ATOM 2998 C CA . ALA B 1 13 ? -65.853 31.929 -12.733 1.00 61.03 158 ALA B CA 1
ATOM 2999 C C . ALA B 1 13 ? -66.921 30.810 -12.781 1.00 61.50 158 ALA B C 1
ATOM 3000 O O . ALA B 1 13 ? -68.076 31.084 -13.106 1.00 64.47 158 ALA B O 1
ATOM 3002 N N . PHE B 1 14 ? -66.538 29.565 -12.457 1.00 54.58 159 PHE B N 1
ATOM 3003 C CA . PHE B 1 14 ? -67.480 28.427 -12.396 1.00 51.47 159 PHE B CA 1
ATOM 3004 C C . PHE B 1 14 ? -67.093 27.366 -11.345 1.00 50.99 159 PHE B C 1
ATOM 3005 O O . PHE B 1 14 ? -65.926 27.276 -10.957 1.00 42.39 159 PHE B O 1
ATOM 3013 N N . ARG B 1 15 ? -68.090 26.590 -10.896 1.00 50.49 160 ARG B N 1
ATOM 3014 C CA . ARG B 1 15 ? -67.909 25.472 -9.943 1.00 54.97 160 ARG B CA 1
ATOM 3015 C C . ARG B 1 15 ? -69.065 24.486 -10.088 1.00 50.90 160 ARG B C 1
ATOM 3016 O O . ARG B 1 15 ? -70.216 24.898 -10.009 1.00 47.40 160 ARG B O 1
ATOM 3024 N N . THR B 1 16 ? -68.751 23.209 -10.310 1.00 46.33 161 THR B N 1
ATOM 3025 C CA . THR B 1 16 ? -69.726 22.095 -10.291 1.00 44.25 161 THR B CA 1
ATOM 3026 C C . THR B 1 16 ? -69.275 21.045 -9.274 1.00 46.96 161 THR B C 1
ATOM 3027 O O . THR B 1 16 ? -68.243 21.215 -8.616 1.00 47.57 161 THR B O 1
ATOM 3031 N N . GLY B 1 17 ? -70.050 19.963 -9.129 1.00 47.31 162 GLY B N 1
ATOM 3032 C CA . GLY B 1 17 ? -69.626 18.834 -8.295 1.00 43.84 162 GLY B CA 1
ATOM 3033 C C . GLY B 1 17 ? -68.349 18.173 -8.833 1.00 44.02 162 GLY B C 1
ATOM 3034 O O . GLY B 1 17 ? -67.563 17.622 -8.067 1.00 47.68 162 GLY B O 1
ATOM 3035 N N . GLU B 1 18 ? -68.151 18.260 -10.151 1.00 42.31 163 GLU B N 1
ATOM 3036 C CA . GLU B 1 18 ? -67.064 17.593 -10.877 1.00 48.91 163 GLU B CA 1
ATOM 3037 C C . GLU B 1 18 ? -65.810 18.428 -11.195 1.00 46.39 163 GLU B C 1
ATOM 3038 O O . GLU B 1 18 ? -64.807 17.889 -11.658 1.00 43.67 163 GLU B O 1
ATOM 3044 N N . GLY B 1 19 ? -65.850 19.721 -10.903 1.00 47.34 164 GLY B N 1
ATOM 3045 C CA . GLY B 1 19 ? -64.714 20.574 -11.146 1.00 47.35 164 GLY B CA 1
ATOM 3046 C C . GLY B 1 19 ? -64.975 22.053 -10.944 1.00 48.74 164 GLY B C 1
ATOM 3047 O O . GLY B 1 19 ? -66.132 22.505 -10.822 1.00 41.89 164 GLY B O 1
ATOM 3048 N N . HIS B 1 20 ? -63.882 22.809 -10.927 1.00 45.40 165 HIS B N 1
ATOM 3049 C CA . HIS B 1 20 ? -63.978 24.241 -10.828 1.00 51.44 165 HIS B CA 1
ATOM 3050 C C . HIS B 1 20 ? -62.736 24.974 -11.305 1.00 48.74 165 HIS B C 1
ATOM 3051 O O . HIS B 1 20 ? -61.664 24.385 -11.467 1.00 42.60 165 HIS B O 1
ATOM 3058 N N . LEU B 1 21 ? -62.938 26.278 -11.491 1.00 46.36 166 LEU B N 1
ATOM 3059 C CA . LEU B 1 21 ? -62.003 27.205 -12.076 1.00 43.84 166 LEU B CA 1
ATOM 3060 C C . LEU B 1 21 ? -61.895 28.383 -11.134 1.00 42.79 166 LEU B C 1
ATOM 3061 O O . LEU B 1 21 ? -62.898 28.968 -10.785 1.00 46.49 166 LEU B O 1
ATOM 3066 N N . LYS B 1 22 ? -60.689 28.696 -10.696 1.00 45.28 167 LYS B N 1
ATOM 3067 C CA . LYS B 1 22 ? -60.396 29.867 -9.873 1.00 45.09 167 LYS B CA 1
ATOM 3068 C C . LYS B 1 22 ? -59.559 30.739 -10.824 1.00 46.42 167 LYS B C 1
ATOM 3069 O O . LYS B 1 22 ? -58.755 30.213 -11.604 1.00 42.39 167 LYS B O 1
ATOM 3075 N N . ILE B 1 23 ? -59.728 32.052 -10.779 1.00 45.67 168 ILE B N 1
ATOM 3076 C CA . ILE B 1 23 ? -58.911 32.939 -11.588 1.00 42.45 168 ILE B CA 1
ATOM 3077 C C . ILE B 1 23 ? -58.563 34.161 -10.782 1.00 43.66 168 ILE B C 1
ATOM 3078 O O . ILE B 1 23 ? -59.358 34.637 -9.996 1.00 44.27 168 ILE B O 1
ATOM 3083 N N . LEU B 1 24 ? -57.341 34.646 -10.979 1.00 37.75 169 LEU B N 1
ATOM 3084 C CA . LEU B 1 24 ? -56.871 35.802 -10.307 1.00 39.99 169 LEU B CA 1
ATOM 3085 C C . LEU B 1 24 ? -57.469 37.053 -10.936 1.00 38.97 169 LEU B C 1
ATOM 3086 O O . LEU B 1 24 ? -57.682 37.087 -12.146 1.00 37.05 169 LEU B O 1
ATOM 3091 N N . GLU B 1 25 ? -57.712 38.075 -10.123 1.00 41.90 170 GLU B N 1
ATOM 3092 C CA . GLU B 1 25 ? -58.165 39.403 -10.603 1.00 47.30 170 GLU B CA 1
ATOM 3093 C C . GLU B 1 25 ? -57.118 39.993 -11.546 1.00 46.98 170 GLU B C 1
ATOM 3094 O O . GLU B 1 25 ? -55.918 39.728 -11.373 1.00 41.95 170 GLU B O 1
ATOM 3100 N N . LYS B 1 26 ? -57.542 40.796 -12.520 1.00 46.05 171 LYS B N 1
ATOM 3101 C CA . LYS B 1 26 ? -56.571 41.504 -13.357 1.00 47.85 171 LYS B CA 1
ATOM 3102 C C . LYS B 1 26 ? -55.604 42.223 -12.437 1.00 50.45 171 LYS B C 1
ATOM 3103 O O . LYS B 1 26 ? -56.002 42.810 -11.405 1.00 48.67 171 LYS B O 1
ATOM 3109 N N . PHE B 1 27 ? -54.327 42.177 -12.810 1.00 43.43 172 PHE B N 1
ATOM 3110 C CA . PHE B 1 27 ? -53.301 42.636 -11.911 1.00 45.49 172 PHE B CA 1
ATOM 3111 C C . PHE B 1 27 ? -53.401 44.130 -11.640 1.00 47.06 172 PHE B C 1
ATOM 3112 O O . PHE B 1 27 ? -53.066 44.576 -10.547 1.00 43.81 172 PHE B O 1
ATOM 3120 N N . THR B 1 28 ? -53.855 44.888 -12.636 1.00 51.38 173 THR B N 1
ATOM 3121 C CA . THR B 1 28 ? -53.958 46.350 -12.522 1.00 48.87 173 THR B CA 1
ATOM 3122 C C . THR B 1 28 ? -55.149 46.841 -11.646 1.00 56.23 173 THR B C 1
ATOM 3123 O O . THR B 1 28 ? -55.217 48.018 -11.299 1.00 52.14 173 THR B O 1
ATOM 3127 N N . GLN B 1 29 ? -56.058 45.945 -11.259 1.00 57.53 174 GLN B N 1
ATOM 3128 C CA . GLN B 1 29 ? -57.031 46.271 -10.201 1.00 63.01 174 GLN B CA 1
ATOM 3129 C C . GLN B 1 29 ? -56.385 46.344 -8.826 1.00 60.62 174 GLN B C 1
ATOM 3130 O O . GLN B 1 29 ? -56.726 47.223 -8.064 1.00 59.92 174 GLN B O 1
ATOM 3136 N N . ARG B 1 30 ? -55.462 45.429 -8.525 1.00 64.37 175 ARG B N 1
ATOM 3137 C CA . ARG B 1 30 ? -54.726 45.435 -7.241 1.00 71.35 175 ARG B CA 1
ATOM 3138 C C . ARG B 1 30 ? -53.820 46.674 -7.111 1.00 72.78 175 ARG B C 1
ATOM 3139 O O . ARG B 1 30 ? -53.727 47.249 -6.032 1.00 75.62 175 ARG B O 1
ATOM 3147 N N . SER B 1 31 ? -53.168 47.087 -8.197 1.00 67.61 176 SER B N 1
ATOM 3148 C CA . SER B 1 31 ? -52.238 48.217 -8.139 1.00 63.96 176 SER B CA 1
ATOM 3149 C C . SER B 1 31 ? -51.729 48.606 -9.528 1.00 62.02 176 SER B C 1
ATOM 3150 O O . SER B 1 31 ? -51.599 47.758 -10.428 1.00 64.88 176 SER B O 1
ATOM 3153 N N . GLU B 1 32 ? -51.414 49.889 -9.671 1.00 51.91 177 GLU B N 1
ATOM 3154 C CA . GLU B 1 32 ? -50.821 50.434 -10.889 1.00 52.05 177 GLU B CA 1
ATOM 3155 C C . GLU B 1 32 ? -49.362 49.972 -11.109 1.00 46.73 177 GLU B C 1
ATOM 3156 O O . GLU B 1 32 ? -48.855 49.989 -12.240 1.00 47.67 177 GLU B O 1
ATOM 3162 N N . LEU B 1 33 ? -48.704 49.513 -10.049 1.00 47.38 178 LEU B N 1
ATOM 3163 C CA . LEU B 1 33 ? -47.390 48.843 -10.142 1.00 51.96 178 LEU B CA 1
ATOM 3164 C C . LEU B 1 33 ? -47.259 47.667 -11.127 1.00 48.41 178 LEU B C 1
ATOM 3165 O O . LEU B 1 33 ? -46.157 47.333 -11.543 1.00 46.32 178 LEU B O 1
ATOM 3170 N N . PHE B 1 34 ? -48.383 47.033 -11.441 1.00 44.31 179 PHE B N 1
ATOM 3171 C CA . PHE B 1 34 ? -48.457 45.867 -12.303 1.00 42.52 179 PHE B CA 1
ATOM 3172 C C . PHE B 1 34 ? -48.910 46.201 -13.729 1.00 40.47 179 PHE B C 1
ATOM 3173 O O . PHE B 1 34 ? -49.398 45.334 -14.423 1.00 39.24 179 PHE B O 1
ATOM 3181 N N . ARG B 1 35 ? -48.713 47.443 -14.188 1.00 39.80 180 ARG B N 1
ATOM 3182 C CA . ARG B 1 35 ? -49.087 47.833 -15.545 1.00 45.16 180 ARG B CA 1
ATOM 3183 C C . ARG B 1 35 ? -48.314 46.938 -16.552 1.00 42.44 180 ARG B C 1
ATOM 3184 O O . ARG B 1 35 ? -48.828 46.556 -17.605 1.00 48.09 180 ARG B O 1
ATOM 3192 N N . GLY B 1 36 ? -47.096 46.555 -16.190 1.00 43.29 181 GLY B N 1
ATOM 3193 C CA . GLY B 1 36 ? -46.271 45.669 -16.995 1.00 41.21 181 GLY B CA 1
ATOM 3194 C C . GLY B 1 36 ? -46.765 44.242 -17.151 1.00 44.43 181 GLY B C 1
ATOM 3195 O O . GLY B 1 36 ? -46.377 43.591 -18.105 1.00 44.63 181 GLY B O 1
ATOM 3196 N N . ILE B 1 37 ? -47.607 43.749 -16.236 1.00 40.50 182 ILE B N 1
ATOM 3197 C CA . ILE B 1 37 ? -48.177 42.401 -16.362 1.00 42.11 182 ILE B CA 1
ATOM 3198 C C . ILE B 1 37 ? -49.641 42.419 -16.727 1.00 40.99 182 ILE B C 1
ATOM 3199 O O . ILE B 1 37 ? -50.304 41.374 -16.690 1.00 41.14 182 ILE B O 1
ATOM 3204 N N . GLU B 1 38 ? -50.138 43.568 -17.157 1.00 38.46 183 GLU B N 1
ATOM 3205 C CA . GLU B 1 38 ? -51.554 43.706 -17.439 1.00 42.30 183 GLU B CA 1
ATOM 3206 C C . GLU B 1 38 ? -52.133 42.722 -18.458 1.00 40.97 183 GLU B C 1
ATOM 3207 O O . GLU B 1 38 ? -53.350 42.435 -18.434 1.00 43.56 183 GLU B O 1
ATOM 3213 N N . LYS B 1 39 ? -51.314 42.267 -19.402 1.00 42.60 184 LYS B N 1
ATOM 3214 C CA . LYS B 1 39 ? -51.792 41.280 -20.402 1.00 40.88 184 LYS B CA 1
ATOM 3215 C C . LYS B 1 39 ? -51.981 39.863 -19.832 1.00 35.36 184 LYS B C 1
ATOM 3216 O O . LYS B 1 39 ? -52.501 39.013 -20.529 1.00 38.27 184 LYS B O 1
ATOM 3222 N N . TYR B 1 40 ? -51.558 39.585 -18.598 1.00 33.33 185 TYR B N 1
ATOM 3223 C CA . TYR B 1 40 ? -51.485 38.207 -18.116 1.00 33.43 185 TYR B CA 1
ATOM 3224 C C . TYR B 1 40 ? -52.567 37.960 -17.041 1.00 36.82 185 TYR B C 1
ATOM 3225 O O . TYR B 1 40 ? -52.869 38.833 -16.257 1.00 34.74 185 TYR B O 1
ATOM 3234 N N . ARG B 1 41 ? -53.140 36.766 -17.037 1.00 36.13 186 ARG B N 1
ATOM 3235 C CA . ARG B 1 41 ? -53.871 36.248 -15.897 1.00 35.58 186 ARG B CA 1
ATOM 3236 C C . ARG B 1 41 ? -53.317 34.885 -15.523 1.00 34.84 186 ARG B C 1
ATOM 3237 O O . ARG B 1 41 ? -52.714 34.168 -16.350 1.00 32.30 186 ARG B O 1
ATOM 3245 N N . VAL B 1 42 ? -53.535 34.518 -14.274 1.00 34.53 187 VAL B N 1
ATOM 3246 C CA . VAL B 1 42 ? -53.228 33.196 -13.799 1.00 35.17 187 VAL B CA 1
ATOM 3247 C C . VAL B 1 42 ? -54.510 32.527 -13.315 1.00 38.45 187 VAL B C 1
ATOM 3248 O O . VAL B 1 42 ? -55.307 33.135 -12.592 1.00 35.87 187 VAL B O 1
ATOM 3252 N N . ALA B 1 43 ? -54.682 31.253 -13.662 1.00 37.32 188 ALA B N 1
ATOM 3253 C CA . ALA B 1 43 ? -55.838 30.492 -13.206 1.00 37.45 188 ALA B CA 1
ATOM 3254 C C . ALA B 1 43 ? -55.444 29.095 -12.699 1.00 39.61 188 ALA B C 1
ATOM 3255 O O . ALA B 1 43 ? -54.330 28.616 -12.948 1.00 36.26 188 ALA B O 1
ATOM 3257 N N . VAL B 1 44 ? -56.382 28.470 -11.967 1.00 38.58 189 VAL B N 1
ATOM 3258 C CA . VAL B 1 44 ? -56.266 27.100 -11.437 1.00 35.82 189 VAL B CA 1
ATOM 3259 C C . VAL B 1 44 ? -57.561 26.390 -11.823 1.00 38.36 189 VAL B C 1
ATOM 3260 O O . VAL B 1 44 ? -58.622 26.898 -11.490 1.00 43.09 189 VAL B O 1
ATOM 3264 N N . LEU B 1 45 ? -57.465 25.296 -12.595 1.00 36.07 190 LEU B N 1
ATOM 3265 C CA . LEU B 1 45 ? -58.573 24.455 -12.960 1.00 37.66 190 LEU B CA 1
ATOM 3266 C C . LEU B 1 45 ? -58.423 23.145 -12.232 1.00 39.67 190 LEU B C 1
ATOM 3267 O O . LEU B 1 45 ? -57.357 22.540 -12.319 1.00 40.33 190 LEU B O 1
ATOM 3272 N N . GLU B 1 46 ? -59.491 22.655 -11.600 1.00 40.67 191 GLU B N 1
ATOM 3273 C CA . GLU B 1 46 ? -59.494 21.338 -10.945 1.00 41.12 191 GLU B CA 1
ATOM 3274 C C . GLU B 1 46 ? -60.576 20.444 -11.512 1.00 41.19 191 GLU B C 1
ATOM 3275 O O . GLU B 1 46 ? -61.687 20.911 -11.724 1.00 40.16 191 GLU B O 1
ATOM 3281 N N . PHE B 1 47 ? -60.250 19.169 -11.710 1.00 34.65 192 PHE B N 1
ATOM 3282 C CA . PHE B 1 47 ? -61.184 18.184 -12.185 1.00 38.55 192 PHE B CA 1
ATOM 3283 C C . PHE B 1 47 ? -61.261 17.012 -11.223 1.00 39.90 192 PHE B C 1
ATOM 3284 O O . PHE B 1 47 ? -60.253 16.394 -10.915 1.00 38.34 192 PHE B O 1
ATOM 3292 N N . GLU B 1 48 ? -62.465 16.669 -10.780 1.00 39.95 193 GLU B N 1
ATOM 3293 C CA . GLU B 1 48 ? -62.657 15.455 -9.974 1.00 40.22 193 GLU B CA 1
ATOM 3294 C C . GLU B 1 48 ? -62.366 14.205 -10.814 1.00 38.02 193 GLU B C 1
ATOM 3295 O O . GLU B 1 48 ? -62.358 14.264 -12.056 1.00 36.61 193 GLU B O 1
ATOM 3301 N N . PRO B 1 49 ? -62.171 13.049 -10.158 1.00 39.25 194 PRO B N 1
ATOM 3302 C CA . PRO B 1 49 ? -62.074 11.813 -10.953 1.00 38.92 194 PRO B CA 1
ATOM 3303 C C . PRO B 1 49 ? -63.134 11.650 -12.030 1.00 35.86 194 PRO B C 1
ATOM 3304 O O . PRO B 1 49 ? -64.282 12.047 -11.856 1.00 37.12 194 PRO B O 1
ATOM 3308 N N . GLN B 1 50 ? -62.715 11.112 -13.161 1.00 38.93 195 GLN B N 1
ATOM 3309 C CA . GLN B 1 50 ? -63.617 10.723 -14.253 1.00 43.89 195 GLN B CA 1
ATOM 3310 C C . GLN B 1 50 ? -64.564 11.847 -14.727 1.00 45.63 195 GLN B C 1
ATOM 3311 O O . GLN B 1 50 ? -65.782 11.675 -14.789 1.00 52.98 195 GLN B O 1
ATOM 3317 N N . SER B 1 51 ? -63.945 12.976 -15.056 1.00 44.46 196 SER B N 1
ATOM 3318 C CA . SER B 1 51 ? -64.583 14.215 -15.444 1.00 41.53 196 SER B CA 1
ATOM 3319 C C . SER B 1 51 ? -64.188 14.631 -16.858 1.00 41.16 196 SER B C 1
ATOM 3320 O O . SER B 1 51 ? -63.101 14.275 -17.347 1.00 36.92 196 SER B O 1
ATOM 3323 N N . PHE B 1 52 ? -65.055 15.473 -17.436 1.00 36.54 197 PHE B N 1
ATOM 3324 C CA . PHE B 1 52 ? -64.976 15.989 -18.778 1.00 35.93 197 PHE B CA 1
ATOM 3325 C C . PHE B 1 52 ? -65.343 17.452 -18.756 1.00 39.73 197 PHE B C 1
ATOM 3326 O O . PHE B 1 52 ? -66.378 17.813 -18.171 1.00 38.48 197 PHE B O 1
ATOM 3334 N N . MET B 1 53 ? -64.521 18.282 -19.405 1.00 34.59 198 MET B N 1
ATOM 3335 C CA . MET B 1 53 ? -64.842 19.668 -19.605 1.00 33.85 198 MET B CA 1
ATOM 3336 C C . MET B 1 53 ? -65.553 19.830 -20.939 1.00 33.34 198 MET B C 1
ATOM 3337 O O . MET B 1 53 ? -65.135 19.302 -21.962 1.00 34.85 198 MET B O 1
ATOM 3342 N N . VAL B 1 54 ? -66.628 20.595 -20.922 1.00 32.31 199 VAL B N 1
ATOM 3343 C CA . VAL B 1 54 ? -67.433 20.813 -22.104 1.00 34.60 199 VAL B CA 1
ATOM 3344 C C . VAL B 1 54 ? -66.542 21.610 -23.069 1.00 31.21 199 VAL B C 1
ATOM 3345 O O . VAL B 1 54 ? -65.864 22.551 -22.644 1.00 29.37 199 VAL B O 1
ATOM 3349 N N . PRO B 1 55 ? -66.546 21.246 -24.351 1.00 31.80 200 PRO B N 1
ATOM 3350 C CA . PRO B 1 55 ? -65.717 21.979 -25.307 1.00 32.60 200 PRO B CA 1
ATOM 3351 C C . PRO B 1 55 ? -65.900 23.487 -25.337 1.00 35.12 200 PRO B C 1
ATOM 3352 O O . PRO B 1 55 ? -67.027 23.970 -25.398 1.00 34.81 200 PRO B O 1
ATOM 3356 N N . ASN B 1 56 ? -64.775 24.198 -25.323 1.00 31.80 201 ASN B N 1
ATOM 3357 C CA . ASN B 1 56 ? -64.757 25.625 -25.389 1.00 32.66 201 ASN B CA 1
ATOM 3358 C C . ASN B 1 56 ? -63.415 26.133 -25.887 1.00 34.93 201 ASN B C 1
ATOM 3359 O O . ASN B 1 56 ? -62.425 25.374 -25.879 1.00 32.87 201 ASN B O 1
ATOM 3364 N N . HIS B 1 57 ? -63.394 27.409 -26.307 1.00 31.53 202 HIS B N 1
ATOM 3365 C CA . HIS B 1 57 ? -62.149 28.100 -26.617 1.00 30.84 202 HIS B CA 1
ATOM 3366 C C . HIS B 1 57 ? -61.958 29.321 -25.731 1.00 33.13 202 HIS B C 1
ATOM 3367 O O . HIS B 1 57 ? -62.917 29.940 -25.253 1.00 33.69 202 HIS B O 1
ATOM 3374 N N . CYS B 1 58 ? -60.704 29.644 -25.491 1.00 32.87 203 CYS B N 1
ATOM 3375 C CA . CYS B 1 58 ? -60.272 30.815 -24.752 1.00 33.00 203 CYS B CA 1
ATOM 3376 C C . CYS B 1 58 ? -59.808 31.852 -25.774 1.00 34.19 203 CYS B C 1
ATOM 3377 O O . CYS B 1 58 ? -59.205 31.503 -26.813 1.00 33.28 203 CYS B O 1
ATOM 3380 N N . ASP B 1 59 ? -60.127 33.125 -25.537 1.00 31.63 204 ASP B N 1
ATOM 3381 C CA . ASP B 1 59 ? -59.728 34.135 -26.495 1.00 33.69 204 ASP B CA 1
ATOM 3382 C C . ASP B 1 59 ? -58.238 34.468 -26.367 1.00 33.16 204 ASP B C 1
ATOM 3383 O O . ASP B 1 59 ? -57.664 35.081 -27.258 1.00 33.85 204 ASP B O 1
ATOM 3388 N N . GLY B 1 60 ? -57.622 34.112 -25.247 1.00 31.64 205 GLY B N 1
ATOM 3389 C CA . GLY B 1 60 ? -56.183 34.360 -25.060 1.00 31.13 205 GLY B CA 1
ATOM 3390 C C . GLY B 1 60 ? -55.389 33.096 -25.372 1.00 31.21 205 GLY B C 1
ATOM 3391 O O . GLY B 1 60 ? -55.922 32.001 -25.516 1.00 31.75 205 GLY B O 1
ATOM 3392 N N . GLU B 1 61 ? -54.107 33.292 -25.476 1.00 31.99 206 GLU B N 1
ATOM 3393 C CA . GLU B 1 61 ? -53.125 32.236 -25.511 1.00 32.57 206 GLU B CA 1
ATOM 3394 C C . GLU B 1 61 ? -53.052 31.676 -24.120 1.00 31.75 206 GLU B C 1
ATOM 3395 O O . GLU B 1 61 ? -53.075 32.434 -23.160 1.00 31.74 206 GLU B O 1
ATOM 3401 N N . VAL B 1 62 ? -52.891 30.355 -24.016 1.00 29.27 207 VAL B N 1
ATOM 3402 C CA . VAL B 1 62 ? -52.863 29.707 -22.739 1.00 28.22 207 VAL B CA 1
ATOM 3403 C C . VAL B 1 62 ? -51.694 28.691 -22.661 1.00 30.41 207 VAL B C 1
ATOM 3404 O O . VAL B 1 62 ? -51.308 28.055 -23.674 1.00 28.65 207 VAL B O 1
ATOM 3408 N N . ILE B 1 63 ? -51.140 28.578 -21.451 1.00 32.65 208 ILE B N 1
ATOM 3409 C CA . ILE B 1 63 ? -50.134 27.573 -21.103 1.00 33.90 208 ILE B CA 1
ATOM 3410 C C . ILE B 1 63 ? -50.649 26.887 -19.842 1.00 30.42 208 ILE B C 1
ATOM 3411 O O . ILE B 1 63 ? -50.882 27.552 -18.841 1.00 30.28 208 ILE B O 1
ATOM 3416 N N . TYR B 1 64 ? -50.834 25.570 -19.923 1.00 31.52 209 TYR B N 1
ATOM 3417 C CA . TYR B 1 64 ? -51.298 24.715 -18.823 1.00 31.64 209 TYR B CA 1
ATOM 3418 C C . TYR B 1 64 ? -50.119 23.915 -18.301 1.00 32.38 209 TYR B C 1
ATOM 3419 O O . TYR B 1 64 ? -49.331 23.354 -19.088 1.00 31.44 209 TYR B O 1
ATOM 3428 N N . VAL B 1 65 ? -49.983 23.899 -16.992 1.00 28.78 210 VAL B N 1
ATOM 3429 C CA . VAL B 1 65 ? -48.935 23.174 -16.308 1.00 32.68 210 VAL B CA 1
ATOM 3430 C C . VAL B 1 65 ? -49.652 22.210 -15.371 1.00 32.83 210 VAL B C 1
ATOM 3431 O O . VAL B 1 65 ? -50.379 22.696 -14.548 1.00 32.18 210 VAL B O 1
ATOM 3435 N N . VAL B 1 66 ? -49.489 20.882 -15.538 1.00 31.01 211 VAL B N 1
ATOM 3436 C CA . VAL B 1 66 ? -50.127 19.913 -14.658 1.00 28.94 211 VAL B CA 1
ATOM 3437 C C . VAL B 1 66 ? -49.447 19.892 -13.283 1.00 29.80 211 VAL B C 1
ATOM 3438 O O . VAL B 1 66 ? -48.325 19.437 -13.140 1.00 30.47 211 VAL B O 1
ATOM 3442 N N . ALA B 1 67 ? -50.117 20.427 -12.280 1.00 31.92 212 ALA B N 1
ATOM 3443 C CA . ALA B 1 67 ? -49.635 20.393 -10.878 1.00 32.45 212 ALA B CA 1
ATOM 3444 C C . ALA B 1 67 ? -49.806 19.020 -10.277 1.00 35.71 212 ALA B C 1
ATOM 3445 O O . ALA B 1 67 ? -48.911 18.541 -9.571 1.00 36.89 212 ALA B O 1
ATOM 3447 N N . LYS B 1 68 ? -50.933 18.360 -10.529 1.00 40.14 213 LYS B N 1
ATOM 3448 C CA . LYS B 1 68 ? -51.079 16.975 -10.017 1.00 44.47 213 LYS B CA 1
ATOM 3449 C C . LYS B 1 68 ? -52.107 16.209 -10.802 1.00 43.94 213 LYS B C 1
ATOM 3450 O O . LYS B 1 68 ? -53.016 16.814 -11.385 1.00 38.54 213 LYS B O 1
ATOM 3456 N N . GLY B 1 69 ? -51.950 14.882 -10.860 1.00 38.37 214 GLY B N 1
ATOM 3457 C CA . GLY B 1 69 ? -52.908 14.042 -11.574 1.00 37.61 214 GLY B CA 1
ATOM 3458 C C . GLY B 1 69 ? -52.494 13.724 -12.993 1.00 42.10 214 GLY B C 1
ATOM 3459 O O . GLY B 1 69 ? -51.378 14.051 -13.427 1.00 45.63 214 GLY B O 1
ATOM 3460 N N . ALA B 1 70 ? -53.398 13.047 -13.691 1.00 37.26 215 ALA B N 1
ATOM 3461 C CA . ALA B 1 70 ? -53.198 12.592 -15.047 1.00 40.76 215 ALA B CA 1
ATOM 3462 C C . ALA B 1 70 ? -54.472 12.910 -15.857 1.00 41.73 215 ALA B C 1
ATOM 3463 O O . ALA B 1 70 ? -55.588 12.943 -15.312 1.00 39.69 215 ALA B O 1
ATOM 3465 N N . GLY B 1 71 ? -54.310 13.076 -17.164 1.00 37.90 216 GLY B N 1
ATOM 3466 C CA . GLY B 1 71 ? -55.428 13.378 -18.017 1.00 37.63 216 GLY B CA 1
ATOM 3467 C C . GLY B 1 71 ? -55.160 13.384 -19.501 1.00 37.35 216 GLY B C 1
ATOM 3468 O O . GLY B 1 71 ? -54.126 12.887 -19.978 1.00 35.51 216 GLY B O 1
ATOM 3469 N N . ILE B 1 72 ? -56.143 13.900 -20.234 1.00 31.01 217 ILE B N 1
ATOM 3470 C CA . ILE B 1 72 ? -56.079 14.013 -21.655 1.00 31.84 217 ILE B CA 1
ATOM 3471 C C . ILE B 1 72 ? -56.580 15.407 -22.048 1.00 34.40 217 ILE B C 1
ATOM 3472 O O . ILE B 1 72 ? -57.562 15.903 -21.477 1.00 38.34 217 ILE B O 1
ATOM 3477 N N . ILE B 1 73 ? -55.908 16.024 -23.017 1.00 30.76 218 ILE B N 1
ATOM 3478 C CA . ILE B 1 73 ? -56.366 17.250 -23.676 1.00 30.56 218 ILE B CA 1
ATOM 3479 C C . ILE B 1 73 ? -56.679 16.860 -25.110 1.00 30.32 218 ILE B C 1
ATOM 3480 O O . ILE B 1 73 ? -56.011 16.021 -25.687 1.00 30.84 218 ILE B O 1
ATOM 3485 N N . SER B 1 74 ? -57.799 17.350 -25.635 1.00 28.16 219 SER B N 1
ATOM 3486 C CA . SER B 1 74 ? -58.125 17.172 -27.029 1.00 27.19 219 SER B CA 1
ATOM 3487 C C . SER B 1 74 ? -58.388 18.556 -27.575 1.00 27.30 219 SER B C 1
ATOM 3488 O O . SER B 1 74 ? -58.787 19.452 -26.823 1.00 26.63 219 SER B O 1
ATOM 3491 N N . ILE B 1 75 ? -58.120 18.714 -28.867 1.00 27.52 220 ILE B N 1
ATOM 3492 C CA . ILE B 1 75 ? -58.163 20.010 -29.532 1.00 29.21 220 ILE B CA 1
ATOM 3493 C C . ILE B 1 75 ? -58.789 19.782 -30.869 1.00 28.97 220 ILE B C 1
ATOM 3494 O O . ILE B 1 75 ? -58.363 18.909 -31.584 1.00 31.07 220 ILE B O 1
ATOM 3499 N N . ALA B 1 76 ? -59.816 20.551 -31.189 1.00 28.83 221 ALA B N 1
ATOM 3500 C CA . ALA B 1 76 ? -60.580 20.382 -32.427 1.00 30.75 221 ALA B CA 1
ATOM 3501 C C . ALA B 1 76 ? -60.430 21.678 -33.207 1.00 31.92 221 ALA B C 1
ATOM 3502 O O . ALA B 1 76 ? -60.908 22.722 -32.782 1.00 34.35 221 ALA B O 1
ATOM 3504 N N . GLU B 1 77 ? -59.786 21.583 -34.346 1.00 31.89 222 GLU B N 1
ATOM 3505 C CA . GLU B 1 77 ? -59.577 22.712 -35.199 1.00 31.75 222 GLU B CA 1
ATOM 3506 C C . GLU B 1 77 ? -60.440 22.478 -36.419 1.00 30.87 222 GLU B C 1
ATOM 3507 O O . GLU B 1 77 ? -61.038 21.440 -36.556 1.00 35.22 222 GLU B O 1
ATOM 3513 N N . GLN B 1 78 ? -60.604 23.493 -37.231 1.00 31.13 223 GLN B N 1
ATOM 3514 C CA . GLN B 1 78 ? -61.240 23.393 -38.531 1.00 35.51 223 GLN B CA 1
ATOM 3515 C C . GLN B 1 78 ? -60.615 22.281 -39.360 1.00 37.44 223 GLN B C 1
ATOM 3516 O O . GLN B 1 78 ? -61.300 21.569 -40.095 1.00 32.98 223 GLN B O 1
ATOM 3522 N N . LYS B 1 79 ? -59.302 22.166 -39.274 1.00 35.75 224 LYS B N 1
ATOM 3523 C CA . LYS B 1 79 ? -58.587 21.297 -40.225 1.00 44.20 224 LYS B CA 1
ATOM 3524 C C . LYS B 1 79 ? -57.743 20.225 -39.544 1.00 39.90 224 LYS B C 1
ATOM 3525 O O . LYS B 1 79 ? -57.026 19.554 -40.234 1.00 41.42 224 LYS B O 1
ATOM 3531 N N . ALA B 1 80 ? -57.855 20.045 -38.216 1.00 37.14 225 ALA B N 1
ATOM 3532 C CA . ALA B 1 80 ? -57.099 18.999 -37.492 1.00 36.66 225 ALA B CA 1
ATOM 3533 C C . ALA B 1 80 ? -57.737 18.632 -36.160 1.00 34.87 225 ALA B C 1
ATOM 3534 O O . ALA B 1 80 ? -58.415 19.475 -35.542 1.00 38.07 225 ALA B O 1
ATOM 3536 N N . LYS B 1 81 ? -57.475 17.393 -35.714 1.00 34.25 226 LYS B N 1
ATOM 3537 C CA . LYS B 1 81 ? -57.813 16.883 -34.387 1.00 32.71 226 LYS B CA 1
ATOM 3538 C C . LYS B 1 81 ? -56.525 16.422 -33.675 1.00 33.21 226 LYS B C 1
ATOM 3539 O O . LYS B 1 81 ? -55.696 15.753 -34.292 1.00 28.67 226 LYS B O 1
ATOM 3545 N N . TYR B 1 82 ? -56.405 16.725 -32.383 1.00 30.13 227 TYR B N 1
ATOM 3546 C CA . TYR B 1 82 ? -55.284 16.330 -31.550 1.00 29.98 227 TYR B CA 1
ATOM 3547 C C . TYR B 1 82 ? -55.806 15.732 -30.254 1.00 30.21 227 TYR B C 1
ATOM 3548 O O . TYR B 1 82 ? -56.902 16.092 -29.783 1.00 27.05 227 TYR B O 1
ATOM 3557 N N . TYR B 1 83 ? -54.997 14.815 -29.714 1.00 27.27 228 TYR B N 1
ATOM 3558 C CA . TYR B 1 83 ? -55.128 14.245 -28.410 1.00 27.76 228 TYR B CA 1
ATOM 3559 C C . TYR B 1 83 ? -53.730 14.175 -27.808 1.00 30.15 228 TYR B C 1
ATOM 3560 O O . TYR B 1 83 ? -52.805 13.713 -28.477 1.00 27.85 228 TYR B O 1
ATOM 3569 N N . PHE B 1 84 ? -53.574 14.602 -26.564 1.00 28.85 229 PHE B N 1
ATOM 3570 C CA . PHE B 1 84 ? -52.324 14.447 -25.837 1.00 31.73 229 PHE B CA 1
ATOM 3571 C C . PHE B 1 84 ? -52.635 14.040 -24.427 1.00 34.34 229 PHE B C 1
ATOM 3572 O O . PHE B 1 84 ? -53.512 14.643 -23.797 1.00 31.37 229 PHE B O 1
ATOM 3580 N N . VAL B 1 85 ? -51.936 13.025 -23.920 1.00 31.77 230 VAL B N 1
ATOM 3581 C CA . VAL B 1 85 ? -52.069 12.710 -22.523 1.00 31.26 230 VAL B CA 1
ATOM 3582 C C . VAL B 1 85 ? -51.229 13.700 -21.718 1.00 31.09 230 VAL B C 1
ATOM 3583 O O . VAL B 1 85 ? -50.179 14.188 -22.193 1.00 31.27 230 VAL B O 1
ATOM 3587 N N . LEU B 1 86 ? -51.696 13.977 -20.504 1.00 30.74 231 LEU B N 1
ATOM 3588 C CA . LEU B 1 86 ? -51.093 14.898 -19.580 1.00 34.21 231 LEU B CA 1
ATOM 3589 C C . LEU B 1 86 ? -50.693 14.190 -18.313 1.00 33.97 231 LEU B C 1
ATOM 3590 O O . LEU B 1 86 ? -51.429 13.364 -17.794 1.00 34.52 231 LEU B O 1
ATOM 3595 N N . LYS B 1 87 ? -49.494 14.475 -17.839 1.00 38.16 232 LYS B N 1
ATOM 3596 C CA . LYS B 1 87 ? -48.943 13.852 -16.614 1.00 41.20 232 LYS B CA 1
ATOM 3597 C C . LYS B 1 87 ? -48.407 14.997 -15.777 1.00 34.74 232 LYS B C 1
ATOM 3598 O O . LYS B 1 87 ? -48.258 16.119 -16.277 1.00 29.20 232 LYS B O 1
ATOM 3604 N N . LYS B 1 88 ? -48.092 14.700 -14.523 1.00 34.30 233 LYS B N 1
ATOM 3605 C CA . LYS B 1 88 ? -47.621 15.697 -13.594 1.00 35.99 233 LYS B CA 1
ATOM 3606 C C . LYS B 1 88 ? -46.372 16.391 -14.177 1.00 34.56 233 LYS B C 1
ATOM 3607 O O . LYS B 1 88 ? -45.459 15.743 -14.621 1.00 32.90 233 LYS B O 1
ATOM 3613 N N . ALA B 1 89 ? -46.397 17.712 -14.188 1.00 31.67 234 ALA B N 1
ATOM 3614 C CA . ALA B 1 89 ? -45.306 18.558 -14.595 1.00 31.65 234 ALA B CA 1
ATOM 3615 C C . ALA B 1 89 ? -45.197 18.729 -16.106 1.00 31.13 234 ALA B C 1
ATOM 3616 O O . ALA B 1 89 ? -44.249 19.331 -16.576 1.00 30.54 234 ALA B O 1
ATOM 3618 N N . ASP B 1 90 ? -46.192 18.253 -16.847 1.00 29.26 235 ASP B N 1
ATOM 3619 C CA . ASP B 1 90 ? -46.263 18.454 -18.300 1.00 31.86 235 ASP B CA 1
ATOM 3620 C C . ASP B 1 90 ? -46.725 19.946 -18.454 1.00 29.79 235 ASP B C 1
ATOM 3621 O O . ASP B 1 90 ? -47.411 20.493 -17.598 1.00 27.38 235 ASP B O 1
ATOM 3626 N N . VAL B 1 91 ? -46.252 20.608 -19.499 1.00 29.24 236 VAL B N 1
ATOM 3627 C CA . VAL B 1 91 ? -46.586 21.969 -19.842 1.00 28.19 236 VAL B CA 1
ATOM 3628 C C . VAL B 1 91 ? -47.123 21.887 -21.230 1.00 28.53 236 VAL B C 1
ATOM 3629 O O . VAL B 1 91 ? -46.512 21.244 -22.101 1.00 26.48 236 VAL B O 1
ATOM 3633 N N . LYS B 1 92 ? -48.267 22.530 -21.465 1.00 27.90 237 LYS B N 1
ATOM 3634 C CA . LYS B 1 92 ? -48.903 22.466 -22.776 1.00 28.16 237 LYS B CA 1
ATOM 3635 C C . LYS B 1 92 ? -49.310 23.871 -23.225 1.00 29.60 237 LYS B C 1
ATOM 3636 O O . LYS B 1 92 ? -50.067 24.536 -22.512 1.00 30.80 237 LYS B O 1
ATOM 3642 N N . ARG B 1 93 ? -48.855 24.315 -24.404 1.00 31.02 238 ARG B N 1
ATOM 3643 C CA . ARG B 1 93 ? -49.273 25.604 -24.976 1.00 28.24 238 ARG B CA 1
ATOM 3644 C C . ARG B 1 93 ? -50.500 25.294 -25.809 1.00 28.77 238 ARG B C 1
ATOM 3645 O O . ARG B 1 93 ? -50.488 24.317 -26.581 1.00 32.38 238 ARG B O 1
ATOM 3653 N N . VAL B 1 94 ? -51.554 26.096 -25.652 1.00 25.22 239 VAL B N 1
ATOM 3654 C CA . VAL B 1 94 ? -52.722 25.992 -26.501 1.00 26.59 239 VAL B CA 1
ATOM 3655 C C . VAL B 1 94 ? -52.909 27.317 -27.225 1.00 26.52 239 VAL B C 1
ATOM 3656 O O . VAL B 1 94 ? -53.004 28.380 -26.599 1.00 26.33 239 VAL B O 1
ATOM 3660 N N . PRO B 1 95 ? -52.970 27.280 -28.538 1.00 28.50 240 PRO B N 1
ATOM 3661 C CA . PRO B 1 95 ? -53.095 28.574 -29.209 1.00 31.30 240 PRO B CA 1
ATOM 3662 C C . PRO B 1 95 ? -54.445 29.271 -28.903 1.00 32.10 240 PRO B C 1
ATOM 3663 O O . PRO B 1 95 ? -55.444 28.604 -28.650 1.00 27.59 240 PRO B O 1
ATOM 3667 N N . ALA B 1 96 ? -54.446 30.597 -28.984 1.00 31.18 241 ALA B N 1
ATOM 3668 C CA . ALA B 1 96 ? -55.626 31.444 -28.797 1.00 29.55 241 ALA B CA 1
ATOM 3669 C C . ALA B 1 96 ? -56.716 30.965 -29.708 1.00 29.29 241 ALA B C 1
ATOM 3670 O O . ALA B 1 96 ? -56.473 30.706 -30.911 1.00 28.76 241 ALA B O 1
ATOM 3672 N N . GLY B 1 97 ? -57.926 30.818 -29.152 1.00 29.32 242 GLY B N 1
ATOM 3673 C CA . GLY B 1 97 ? -59.105 30.435 -29.938 1.00 25.86 242 GLY B CA 1
ATOM 3674 C C . GLY B 1 97 ? -59.234 28.984 -30.308 1.00 29.33 242 GLY B C 1
ATOM 3675 O O . GLY B 1 97 ? -60.151 28.622 -31.059 1.00 31.91 242 GLY B O 1
ATOM 3676 N N . ALA B 1 98 ? -58.333 28.119 -29.827 1.00 27.90 243 ALA B N 1
ATOM 3677 C CA . ALA B 1 98 ? -58.481 26.700 -30.109 1.00 28.66 243 ALA B CA 1
ATOM 3678 C C . ALA B 1 98 ? -59.555 26.107 -29.174 1.00 30.52 243 ALA B C 1
ATOM 3679 O O . ALA B 1 98 ? -59.549 26.305 -27.925 1.00 27.55 243 ALA B O 1
ATOM 3681 N N . THR B 1 99 ? -60.471 25.408 -29.808 1.00 26.42 244 THR B N 1
ATOM 3682 C CA . THR B 1 99 ? -61.457 24.617 -29.134 1.00 28.18 244 THR B CA 1
ATOM 3683 C C . THR B 1 99 ? -60.819 23.398 -28.518 1.00 26.41 244 THR B C 1
ATOM 3684 O O . THR B 1 99 ? -60.342 22.538 -29.221 1.00 30.35 244 THR B O 1
ATOM 3688 N N . ILE B 1 100 ? -60.829 23.332 -27.194 1.00 30.16 245 ILE B N 1
ATOM 3689 C CA . ILE B 1 100 ? -60.326 22.192 -26.461 1.00 28.18 245 ILE B CA 1
ATOM 3690 C C . ILE B 1 100 ? -61.358 21.535 -25.577 1.00 32.80 245 ILE B C 1
ATOM 3691 O O . ILE B 1 100 ? -62.404 22.125 -25.278 1.00 33.69 245 ILE B O 1
ATOM 3696 N N . TYR B 1 101 ? -61.058 20.310 -25.145 1.00 31.67 246 TYR B N 1
ATOM 3697 C CA . TYR B 1 101 ? -61.592 19.790 -23.889 1.00 31.46 246 TYR B CA 1
ATOM 3698 C C . TYR B 1 101 ? -60.545 19.019 -23.100 1.00 33.03 246 TYR B C 1
ATOM 3699 O O . TYR B 1 101 ? -59.559 18.583 -23.652 1.00 34.73 246 TYR B O 1
ATOM 3708 N N . PHE B 1 102 ? -60.781 18.871 -21.809 1.00 34.79 247 PHE B N 1
ATOM 3709 C CA . PHE B 1 102 ? -59.994 18.013 -20.953 1.00 31.34 247 PHE B CA 1
ATOM 3710 C C . PHE B 1 102 ? -60.809 16.808 -20.452 1.00 33.68 247 PHE B C 1
ATOM 3711 O O . PHE B 1 102 ? -62.037 16.896 -20.247 1.00 33.41 247 PHE B O 1
ATOM 3719 N N . VAL B 1 103 ? -60.102 15.712 -20.188 1.00 32.23 248 VAL B N 1
ATOM 3720 C CA . VAL B 1 103 ? -60.601 14.590 -19.395 1.00 32.82 248 VAL B CA 1
ATOM 3721 C C . VAL B 1 103 ? -59.671 14.254 -18.232 1.00 34.95 248 VAL B C 1
ATOM 3722 O O . VAL B 1 103 ? -58.446 14.183 -18.393 1.00 35.66 248 VAL B O 1
ATOM 3726 N N . ASN B 1 104 ? -60.237 14.061 -17.047 1.00 35.80 249 ASN B N 1
ATOM 3727 C CA . ASN B 1 104 ? -59.532 13.378 -15.978 1.00 35.10 249 ASN B CA 1
ATOM 3728 C C . ASN B 1 104 ? -59.870 11.885 -16.102 1.00 39.80 249 ASN B C 1
ATOM 3729 O O . ASN B 1 104 ? -60.959 11.466 -15.745 1.00 41.92 249 ASN B O 1
ATOM 3734 N N . ARG B 1 105 ? -58.950 11.092 -16.654 1.00 44.25 250 ARG B N 1
ATOM 3735 C CA . ARG B 1 105 ? -59.140 9.627 -16.783 1.00 47.08 250 ARG B CA 1
ATOM 3736 C C . ARG B 1 105 ? -59.042 8.851 -15.426 1.00 43.81 250 ARG B C 1
ATOM 3737 O O . ARG B 1 105 ? -59.572 7.761 -15.296 1.00 51.13 250 ARG B O 1
ATOM 3745 N N . ASP B 1 106 ? -58.410 9.418 -14.413 1.00 40.11 251 ASP B N 1
ATOM 3746 C CA . ASP B 1 106 ? -58.212 8.683 -13.149 1.00 45.04 251 ASP B CA 1
ATOM 3747 C C . ASP B 1 106 ? -59.504 8.416 -12.351 1.00 47.78 251 ASP B C 1
ATOM 3748 O O . ASP B 1 106 ? -60.395 9.295 -12.248 1.00 46.27 251 ASP B O 1
ATOM 3753 N N . ALA B 1 107 ? -59.576 7.214 -11.773 1.00 43.80 252 ALA B N 1
ATOM 3754 C CA . ALA B 1 107 ? -60.762 6.780 -11.047 1.00 45.46 252 ALA B CA 1
ATOM 3755 C C . ALA B 1 107 ? -60.793 7.384 -9.621 1.00 41.20 252 ALA B C 1
ATOM 3756 O O . ALA B 1 107 ? -61.864 7.488 -9.028 1.00 40.71 252 ALA B O 1
ATOM 3758 N N . ASN B 1 108 ? -59.651 7.840 -9.093 1.00 37.20 253 ASN B N 1
ATOM 3759 C CA . ASN B 1 108 ? -59.598 8.342 -7.693 1.00 37.79 253 ASN B CA 1
ATOM 3760 C C . ASN B 1 108 ? -58.967 9.687 -7.450 1.00 39.74 253 ASN B C 1
ATOM 3761 O O . ASN B 1 108 ? -59.298 10.333 -6.449 1.00 42.55 253 ASN B O 1
ATOM 3766 N N . GLN B 1 109 ? -58.034 10.113 -8.303 1.00 41.33 254 GLN B N 1
ATOM 3767 C CA . GLN B 1 109 ? -57.223 11.335 -8.011 1.00 45.05 254 GLN B CA 1
ATOM 3768 C C . GLN B 1 109 ? -57.728 12.564 -8.802 1.00 41.09 254 GLN B C 1
ATOM 3769 O O . GLN B 1 109 ? -58.232 12.440 -9.903 1.00 38.47 254 GLN B O 1
ATOM 3775 N N . LYS B 1 110 ? -57.610 13.738 -8.218 1.00 38.97 255 LYS B N 1
ATOM 3776 C CA . LYS B 1 110 ? -57.895 14.972 -8.944 1.00 42.22 255 LYS B CA 1
ATOM 3777 C C . LYS B 1 110 ? -56.832 15.236 -10.035 1.00 38.25 255 LYS B C 1
ATOM 3778 O O . LYS B 1 110 ? -55.700 14.736 -9.954 1.00 40.70 255 LYS B O 1
ATOM 3784 N N . LEU B 1 111 ? -57.237 15.972 -11.067 1.00 34.17 256 LEU B N 1
ATOM 3785 C CA . LEU B 1 111 ? -56.347 16.612 -12.012 1.00 32.48 256 LEU B CA 1
ATOM 3786 C C . LEU B 1 111 ? -56.388 18.100 -11.702 1.00 36.07 256 LEU B C 1
ATOM 3787 O O . LEU B 1 111 ? -57.494 18.734 -11.722 1.00 34.60 256 LEU B O 1
ATOM 3792 N N . VAL B 1 112 ? -55.224 18.666 -11.409 1.00 29.43 257 VAL B N 1
ATOM 3793 C CA . VAL B 1 112 ? -55.088 20.101 -11.171 1.00 31.23 257 VAL B CA 1
ATOM 3794 C C . VAL B 1 112 ? -54.095 20.722 -12.186 1.00 32.26 257 VAL B C 1
ATOM 3795 O O . VAL B 1 112 ? -52.948 20.254 -12.327 1.00 33.78 257 VAL B O 1
ATOM 3799 N N . VAL B 1 113 ? -54.529 21.752 -12.909 1.00 32.90 258 VAL B N 1
ATOM 3800 C CA . VAL B 1 113 ? -53.668 22.455 -13.871 1.00 34.54 258 VAL B CA 1
ATOM 3801 C C . VAL B 1 113 ? -53.629 23.917 -13.516 1.00 33.08 258 VAL B C 1
ATOM 3802 O O . VAL B 1 113 ? -54.652 24.509 -13.176 1.00 33.66 258 VAL B O 1
ATOM 3806 N N . TYR B 1 114 ? -52.412 24.465 -13.522 1.00 32.14 259 TYR B N 1
ATOM 3807 C CA . TYR B 1 114 ? -52.151 25.878 -13.336 1.00 31.31 259 TYR B CA 1
ATOM 3808 C C . TYR B 1 114 ? -52.122 26.508 -14.788 1.00 34.01 259 TYR B C 1
ATOM 3809 O O . TYR B 1 114 ? -51.692 25.866 -15.739 1.00 32.88 259 TYR B O 1
ATOM 3818 N N . VAL B 1 115 ? -52.681 27.695 -14.972 1.00 30.97 260 VAL B N 1
ATOM 3819 C CA . VAL B 1 115 ? -52.908 28.228 -16.312 1.00 30.85 260 VAL B CA 1
ATOM 3820 C C . VAL B 1 115 ? -52.384 29.653 -16.425 1.00 33.41 260 VAL B C 1
ATOM 3821 O O . VAL B 1 115 ? -52.661 30.486 -15.562 1.00 32.94 260 VAL B O 1
ATOM 3825 N N . LEU B 1 116 ? -51.647 29.957 -17.489 1.00 30.72 261 LEU B N 1
ATOM 3826 C CA . LEU B 1 116 ? -51.291 31.330 -17.752 1.00 29.71 261 LEU B CA 1
ATOM 3827 C C . LEU B 1 116 ? -52.079 31.704 -18.956 1.00 31.02 261 LEU B C 1
ATOM 3828 O O . LEU B 1 116 ? -52.115 30.957 -19.930 1.00 27.37 261 LEU B O 1
ATOM 3833 N N . VAL B 1 117 ? -52.693 32.888 -18.915 1.00 33.11 262 VAL B N 1
ATOM 3834 C CA . VAL B 1 117 ? -53.432 33.396 -20.068 1.00 30.11 262 VAL B CA 1
ATOM 3835 C C . VAL B 1 117 ? -52.753 34.654 -20.504 1.00 30.14 262 VAL B C 1
ATOM 3836 O O . VAL B 1 117 ? -52.416 35.494 -19.678 1.00 29.94 262 VAL B O 1
ATOM 3840 N N . LYS B 1 118 ? -52.575 34.829 -21.797 1.00 30.70 263 LYS B N 1
ATOM 3841 C CA . LYS B 1 118 ? -52.004 36.062 -22.294 1.00 31.58 263 LYS B CA 1
ATOM 3842 C C . LYS B 1 118 ? -52.952 36.574 -23.332 1.00 34.76 263 LYS B C 1
ATOM 3843 O O . LYS B 1 118 ? -53.115 35.920 -24.384 1.00 30.41 263 LYS B O 1
ATOM 3849 N N . SER B 1 119 ? -53.548 37.745 -23.044 1.00 32.14 264 SER B N 1
ATOM 3850 C CA . SER B 1 119 ? -54.497 38.380 -23.955 1.00 35.67 264 SER B CA 1
ATOM 3851 C C . SER B 1 119 ? -53.840 38.876 -25.249 1.00 34.34 264 SER B C 1
ATOM 3852 O O . SER B 1 119 ? -52.644 39.197 -25.289 1.00 33.53 264 SER B O 1
ATOM 3855 N N . THR B 1 120 ? -54.649 38.856 -26.292 1.00 36.58 265 THR B N 1
ATOM 3856 C CA . THR B 1 120 ? -54.300 39.330 -27.625 1.00 42.21 265 THR B CA 1
ATOM 3857 C C . THR B 1 120 ? -54.977 40.708 -27.846 1.00 41.96 265 THR B C 1
ATOM 3858 O O . THR B 1 120 ? -54.339 41.581 -28.393 1.00 43.61 265 THR B O 1
ATOM 3862 N N . ASN B 1 121 ? -56.222 40.920 -27.374 1.00 40.95 266 ASN B N 1
ATOM 3863 C CA . ASN B 1 121 ? -56.994 42.164 -27.684 1.00 44.16 266 ASN B CA 1
ATOM 3864 C C . ASN B 1 121 ? -56.935 43.194 -26.553 1.00 40.01 266 ASN B C 1
ATOM 3865 O O . ASN B 1 121 ? -55.851 43.751 -26.347 1.00 43.31 266 ASN B O 1
ATOM 3870 N N . ALA B 1 122 ? -58.025 43.466 -25.832 1.00 38.81 267 ALA B N 1
ATOM 3871 C CA . ALA B 1 122 ? -57.964 44.354 -24.628 1.00 44.05 267 ALA B CA 1
ATOM 3872 C C . ALA B 1 122 ? -57.057 43.702 -23.580 1.00 45.41 267 ALA B C 1
ATOM 3873 O O . ALA B 1 122 ? -57.245 42.538 -23.284 1.00 44.87 267 ALA B O 1
ATOM 3875 N N . PRO B 1 123 ? -56.077 44.434 -23.032 1.00 50.96 268 PRO B N 1
ATOM 3876 C CA . PRO B 1 123 ? -55.171 43.811 -22.058 1.00 49.03 268 PRO B CA 1
ATOM 3877 C C . PRO B 1 123 ? -55.837 43.159 -20.832 1.00 46.99 268 PRO B C 1
ATOM 3878 O O . PRO B 1 123 ? -56.688 43.763 -20.208 1.00 41.47 268 PRO B O 1
ATOM 3882 N N . GLY B 1 124 ? -55.461 41.909 -20.528 1.00 48.27 269 GLY B N 1
ATOM 3883 C CA . GLY B 1 124 ? -55.946 41.193 -19.347 1.00 46.20 269 GLY B CA 1
ATOM 3884 C C . GLY B 1 124 ? -57.357 40.641 -19.379 1.00 46.83 269 GLY B C 1
ATOM 3885 O O . GLY B 1 124 ? -57.827 40.083 -18.388 1.00 46.44 269 GLY B O 1
ATOM 3886 N N . GLU B 1 125 ? -58.056 40.774 -20.498 1.00 55.12 270 GLU B N 1
ATOM 3887 C CA . GLU B 1 125 ? -59.403 40.212 -20.597 1.00 56.80 270 GLU B CA 1
ATOM 3888 C C . GLU B 1 125 ? -59.201 38.779 -21.020 1.00 50.21 270 GLU B C 1
ATOM 3889 O O . GLU B 1 125 ? -58.206 38.444 -21.664 1.00 48.48 270 GLU B O 1
ATOM 3895 N N . ALA B 1 126 ? -60.115 37.939 -20.567 1.00 48.99 271 ALA B N 1
ATOM 3896 C CA . ALA B 1 126 ? -60.078 36.497 -20.779 1.00 47.31 271 ALA B CA 1
ATOM 3897 C C . ALA B 1 126 ? -61.523 35.960 -20.673 1.00 47.76 271 ALA B C 1
ATOM 3898 O O . ALA B 1 126 ? -62.236 36.205 -19.665 1.00 38.86 271 ALA B O 1
ATOM 3900 N N . GLN B 1 127 ? -61.955 35.269 -21.723 1.00 43.52 272 GLN B N 1
ATOM 3901 C CA . GLN B 1 127 ? -63.284 34.684 -21.767 1.00 45.73 272 GLN B CA 1
ATOM 3902 C C . GLN B 1 127 ? -63.175 33.312 -22.314 1.00 43.54 272 GLN B C 1
ATOM 3903 O O . GLN B 1 127 ? -62.307 33.059 -23.154 1.00 36.32 272 GLN B O 1
ATOM 3909 N N . GLU B 1 128 ? -64.046 32.449 -21.790 1.00 39.30 273 GLU B N 1
ATOM 3910 C CA . GLU B 1 128 ? -64.359 31.165 -22.345 1.00 40.65 273 GLU B CA 1
ATOM 3911 C C . GLU B 1 128 ? -65.588 31.259 -23.261 1.00 36.62 273 GLU B C 1
ATOM 3912 O O . GLU B 1 128 ? -66.548 31.952 -22.961 1.00 41.82 273 GLU B O 1
ATOM 3918 N N . TYR B 1 129 ? -65.532 30.549 -24.373 1.00 34.10 274 TYR B N 1
ATOM 3919 C CA . TYR B 1 129 ? -66.570 30.507 -25.373 1.00 32.80 274 TYR B CA 1
ATOM 3920 C C . TYR B 1 129 ? -66.995 29.074 -25.497 1.00 33.25 274 TYR B C 1
ATOM 3921 O O . TYR B 1 129 ? -66.333 28.287 -26.201 1.00 30.93 274 TYR B O 1
ATOM 3930 N N . PHE B 1 130 ? -68.115 28.727 -24.849 1.00 34.09 275 PHE B N 1
ATOM 3931 C CA . PHE B 1 130 ? -68.615 27.351 -24.877 1.00 37.30 275 PHE B CA 1
ATOM 3932 C C . PHE B 1 130 ? -69.396 27.080 -26.143 1.00 38.95 275 PHE B C 1
ATOM 3933 O O . PHE B 1 130 ? -70.508 27.593 -26.326 1.00 43.62 275 PHE B O 1
ATOM 3941 N N . SER B 1 131 ? -68.787 26.275 -27.001 1.00 37.31 276 SER B N 1
ATOM 3942 C CA . SER B 1 131 ? -69.398 25.741 -28.209 1.00 41.02 276 SER B CA 1
ATOM 3943 C C . SER B 1 131 ? -70.313 24.536 -27.874 1.00 41.21 276 SER B C 1
ATOM 3944 O O . SER B 1 131 ? -71.410 24.384 -28.400 1.00 42.84 276 SER B O 1
ATOM 3947 N N . GLY B 1 132 ? -69.823 23.644 -27.039 1.00 40.27 277 GLY B N 1
ATOM 3948 C CA . GLY B 1 132 ? -70.665 22.591 -26.522 1.00 45.23 277 GLY B CA 1
ATOM 3949 C C . GLY B 1 132 ? -71.619 23.132 -25.460 1.00 42.19 277 GLY B C 1
ATOM 3950 O O . GLY B 1 132 ? -71.658 24.353 -25.158 1.00 36.61 277 GLY B O 1
ATOM 3951 N N . GLY B 1 133 ? -72.342 22.199 -24.857 1.00 42.59 278 GLY B N 1
ATOM 3952 C CA . GLY B 1 133 ? -73.286 22.532 -23.784 1.00 46.60 278 GLY B CA 1
ATOM 3953 C C . GLY B 1 133 ? -74.646 22.908 -24.359 1.00 43.46 278 GLY B C 1
ATOM 3954 O O . GLY B 1 133 ? -75.053 22.402 -25.394 1.00 39.35 278 GLY B O 1
ATOM 3955 N N . GLY B 1 134 ? -75.360 23.781 -23.671 1.00 48.41 279 GLY B N 1
ATOM 3956 C CA . GLY B 1 134 ? -76.731 24.085 -24.069 1.00 48.90 279 GLY B CA 1
ATOM 3957 C C . GLY B 1 134 ? -77.303 25.105 -23.130 1.00 49.00 279 GLY B C 1
ATOM 3958 O O . GLY B 1 134 ? -77.219 26.301 -23.414 1.00 47.36 279 GLY B O 1
ATOM 3959 N N . GLN B 1 135 ? -77.813 24.633 -21.984 1.00 51.35 280 GLN B N 1
ATOM 3960 C CA . GLN B 1 135 ? -78.343 25.520 -20.936 1.00 50.47 280 GLN B CA 1
ATOM 3961 C C . GLN B 1 135 ? -77.285 25.937 -19.952 1.00 44.97 280 GLN B C 1
ATOM 3962 O O . GLN B 1 135 ? -77.101 27.116 -19.699 1.00 43.74 280 GLN B O 1
ATOM 3968 N N . ASN B 1 136 ? -76.584 24.962 -19.394 1.00 45.04 281 ASN B N 1
ATOM 3969 C CA . ASN B 1 136 ? -75.495 25.222 -18.422 1.00 47.29 281 ASN B CA 1
ATOM 3970 C C . ASN B 1 136 ? -74.369 24.181 -18.654 1.00 46.30 281 ASN B C 1
ATOM 3971 O O . ASN B 1 136 ? -74.524 23.005 -18.287 1.00 41.95 281 ASN B O 1
ATOM 3976 N N . PRO B 1 137 ? -73.255 24.600 -19.272 1.00 43.05 282 PRO B N 1
ATOM 3977 C CA . PRO B 1 137 ? -73.012 26.013 -19.588 1.00 43.56 282 PRO B CA 1
ATOM 3978 C C . PRO B 1 137 ? -73.864 26.436 -20.799 1.00 40.67 282 PRO B C 1
ATOM 3979 O O . PRO B 1 137 ? -74.305 25.588 -21.616 1.00 40.23 282 PRO B O 1
ATOM 3983 N N . GLU B 1 138 ? -74.111 27.731 -20.892 1.00 39.24 283 GLU B N 1
ATOM 3984 C CA . GLU B 1 138 ? -74.839 28.290 -22.035 1.00 42.81 283 GLU B CA 1
ATOM 3985 C C . GLU B 1 138 ? -73.992 28.147 -23.283 1.00 39.98 283 GLU B C 1
ATOM 3986 O O . GLU B 1 138 ? -72.896 28.643 -23.302 1.00 41.27 283 GLU B O 1
ATOM 3992 N N . SER B 1 139 ? -74.502 27.482 -24.307 1.00 38.25 284 SER B N 1
ATOM 3993 C CA . SER B 1 139 ? -73.813 27.415 -25.571 1.00 38.28 284 SER B CA 1
ATOM 3994 C C . SER B 1 139 ? -74.007 28.705 -26.367 1.00 42.48 284 SER B C 1
ATOM 3995 O O . SER B 1 139 ? -75.148 29.232 -26.471 1.00 37.63 284 SER B O 1
ATOM 3998 N N . PHE B 1 140 ? -72.921 29.155 -27.016 1.00 40.45 285 PHE B N 1
ATOM 3999 C CA . PHE B 1 140 ? -72.987 30.427 -27.766 1.00 39.75 285 PHE B CA 1
ATOM 4000 C C . PHE B 1 140 ? -73.834 30.226 -29.016 1.00 37.57 285 PHE B C 1
ATOM 4001 O O . PHE B 1 140 ? -74.197 31.174 -29.673 1.00 41.05 285 PHE B O 1
ATOM 4009 N N . TYR B 1 141 ? -74.136 28.986 -29.365 1.00 40.01 286 TYR B N 1
ATOM 4010 C CA . TYR B 1 141 ? -75.045 28.742 -30.482 1.00 41.89 286 TYR B CA 1
ATOM 4011 C C . TYR B 1 141 ? -76.434 29.394 -30.247 1.00 44.17 286 TYR B C 1
ATOM 4012 O O . TYR B 1 141 ? -77.064 29.866 -31.189 1.00 40.62 286 TYR B O 1
ATOM 4021 N N . ARG B 1 142 ? -76.843 29.482 -28.984 1.00 44.91 287 ARG B N 1
ATOM 4022 C CA . ARG B 1 142 ? -78.128 30.041 -28.612 1.00 46.05 287 ARG B CA 1
ATOM 4023 C C . ARG B 1 142 ? -78.218 31.564 -28.814 1.00 49.64 287 ARG B C 1
ATOM 4024 O O . ARG B 1 142 ? -79.317 32.105 -28.721 1.00 46.31 287 ARG B O 1
ATOM 4032 N N . ALA B 1 143 ? -77.090 32.243 -29.094 1.00 43.29 288 ALA B N 1
ATOM 4033 C CA . ALA B 1 143 ? -77.089 33.672 -29.472 1.00 38.82 288 ALA B CA 1
ATOM 4034 C C . ALA B 1 143 ? -77.549 33.928 -30.881 1.00 40.54 288 ALA B C 1
ATOM 4035 O O . ALA B 1 143 ? -77.777 35.065 -31.236 1.00 46.14 288 ALA B O 1
ATOM 4037 N N . PHE B 1 144 ? -77.591 32.914 -31.719 1.00 38.96 289 PHE B N 1
ATOM 4038 C CA . PHE B 1 144 ? -78.056 33.091 -33.079 1.00 46.66 289 PHE B CA 1
ATOM 4039 C C . PHE B 1 144 ? -79.582 32.776 -33.149 1.00 48.31 289 PHE B C 1
ATOM 4040 O O . PHE B 1 144 ? -80.074 31.884 -32.469 1.00 43.26 289 PHE B O 1
ATOM 4048 N N . SER B 1 145 ? -80.284 33.530 -33.988 1.00 45.31 290 SER B N 1
ATOM 4049 C CA . SER B 1 145 ? -81.688 33.353 -34.251 1.00 49.94 290 SER B CA 1
ATOM 4050 C C . SER B 1 145 ? -81.962 32.029 -34.923 1.00 53.08 290 SER B C 1
ATOM 4051 O O . SER B 1 145 ? -81.119 31.518 -35.666 1.00 54.87 290 SER B O 1
ATOM 4054 N N . SER B 1 146 ? -83.166 31.497 -34.705 1.00 54.30 291 SER B N 1
ATOM 4055 C CA . SER B 1 146 ? -83.524 30.125 -35.174 1.00 55.35 291 SER B CA 1
ATOM 4056 C C . SER B 1 146 ? -83.436 29.964 -36.680 1.00 52.98 291 SER B C 1
ATOM 4057 O O . SER B 1 146 ? -82.993 28.902 -37.195 1.00 51.47 291 SER B O 1
ATOM 4060 N N . ASP B 1 147 ? -83.869 31.014 -37.377 1.00 48.53 292 ASP B N 1
ATOM 4061 C CA . ASP B 1 147 ? -83.905 31.010 -38.844 1.00 55.63 292 ASP B CA 1
ATOM 4062 C C . ASP B 1 147 ? -82.487 30.794 -39.414 1.00 52.15 292 ASP B C 1
ATOM 4063 O O . ASP B 1 147 ? -82.323 30.034 -40.383 1.00 51.33 292 ASP B O 1
ATOM 4068 N N . ILE B 1 148 ? -81.502 31.438 -38.766 1.00 47.00 293 ILE B N 1
ATOM 4069 C CA . ILE B 1 148 ? -80.044 31.275 -39.022 1.00 44.39 293 ILE B CA 1
ATOM 4070 C C . ILE B 1 148 ? -79.560 29.862 -38.749 1.00 41.11 293 ILE B C 1
ATOM 4071 O O . ILE B 1 148 ? -79.032 29.211 -39.650 1.00 38.21 293 ILE B O 1
ATOM 4076 N N . LEU B 1 149 ? -79.774 29.392 -37.516 1.00 41.97 294 LEU B N 1
ATOM 4077 C CA . LEU B 1 149 ? -79.483 28.000 -37.138 1.00 43.28 294 LEU B CA 1
ATOM 4078 C C . LEU B 1 149 ? -80.154 26.938 -38.008 1.00 47.22 294 LEU B C 1
ATOM 4079 O O . LEU B 1 149 ? -79.515 25.933 -38.344 1.00 41.68 294 LEU B O 1
ATOM 4084 N N . GLU B 1 150 ? -81.410 27.157 -38.413 1.00 48.07 295 GLU B N 1
ATOM 4085 C CA . GLU B 1 150 ? -82.083 26.198 -39.291 1.00 49.16 295 GLU B CA 1
ATOM 4086 C C . GLU B 1 150 ? -81.375 26.097 -40.629 1.00 47.00 295 GLU B C 1
ATOM 4087 O O . GLU B 1 150 ? -81.112 24.977 -41.128 1.00 50.19 295 GLU B O 1
ATOM 4093 N N . LYS B 1 151 ? -81.110 27.242 -41.251 1.00 41.99 296 LYS B N 1
ATOM 4094 C CA . LYS B 1 151 ? -80.374 27.225 -42.517 1.00 48.38 296 LYS B CA 1
ATOM 4095 C C . LYS B 1 151 ? -78.911 26.718 -42.396 1.00 50.19 296 LYS B C 1
ATOM 4096 O O . LYS B 1 151 ? -78.409 25.984 -43.285 1.00 45.26 296 LYS B O 1
ATOM 4102 N N . ALA B 1 152 ? -78.242 27.091 -41.297 1.00 46.26 297 ALA B N 1
ATOM 4103 C CA . ALA B 1 152 ? -76.844 26.681 -41.085 1.00 45.94 297 ALA B CA 1
ATOM 4104 C C . ALA B 1 152 ? -76.778 25.159 -40.986 1.00 42.24 297 ALA B C 1
ATOM 4105 O O . ALA B 1 152 ? -76.022 24.498 -41.693 1.00 45.84 297 ALA B O 1
ATOM 4107 N N . PHE B 1 153 ? -77.632 24.623 -40.133 1.00 45.75 298 PHE B N 1
ATOM 4108 C CA . PHE B 1 153 ? -77.661 23.207 -39.844 1.00 46.16 298 PHE B CA 1
ATOM 4109 C C . PHE B 1 153 ? -78.468 22.389 -40.830 1.00 50.35 298 PHE B C 1
ATOM 4110 O O . PHE B 1 153 ? -78.260 21.176 -40.910 1.00 57.86 298 PHE B O 1
ATOM 4118 N N . ASN B 1 154 ? -79.361 23.043 -41.585 1.00 55.33 299 ASN B N 1
ATOM 4119 C CA . ASN B 1 154 ? -80.283 22.378 -42.532 1.00 52.66 299 ASN B CA 1
ATOM 4120 C C . ASN B 1 154 ? -81.197 21.407 -41.765 1.00 49.73 299 ASN B C 1
ATOM 4121 O O . ASN B 1 154 ? -81.347 20.261 -42.126 1.00 42.97 299 ASN B O 1
ATOM 4126 N N . THR B 1 155 ? -81.730 21.897 -40.653 1.00 50.28 300 THR B N 1
ATOM 4127 C CA . THR B 1 155 ? -82.535 21.118 -39.756 1.00 60.36 300 THR B CA 1
ATOM 4128 C C . THR B 1 155 ? -83.684 21.999 -39.269 1.00 61.66 300 THR B C 1
ATOM 4129 O O . THR B 1 155 ? -83.608 23.233 -39.325 1.00 57.68 300 THR B O 1
ATOM 4133 N N . ALA B 1 156 ? -84.757 21.355 -38.822 1.00 57.35 301 ALA B N 1
ATOM 4134 C CA . ALA B 1 156 ? -85.887 22.052 -38.247 1.00 58.43 301 ALA B CA 1
ATOM 4135 C C . ALA B 1 156 ? -85.531 22.518 -36.829 1.00 57.12 301 ALA B C 1
ATOM 4136 O O . ALA B 1 156 ? -84.676 21.912 -36.163 1.00 55.54 301 ALA B O 1
ATOM 4138 N N . ALA B 1 157 ? -86.188 23.597 -36.390 1.00 53.08 302 ALA B N 1
ATOM 4139 C CA . ALA B 1 157 ? -85.971 24.216 -35.083 1.00 60.11 302 ALA B CA 1
ATOM 4140 C C . ALA B 1 157 ? -86.088 23.246 -33.915 1.00 60.64 302 ALA B C 1
ATOM 4141 O O . ALA B 1 157 ? -85.424 23.443 -32.908 1.00 59.19 302 ALA B O 1
ATOM 4143 N N . ASP B 1 158 ? -86.956 22.232 -34.022 1.00 68.26 303 ASP B N 1
ATOM 4144 C CA . ASP B 1 158 ? -87.195 21.296 -32.885 1.00 67.80 303 ASP B CA 1
ATOM 4145 C C . ASP B 1 158 ? -85.919 20.478 -32.545 1.00 60.49 303 ASP B C 1
ATOM 4146 O O . ASP B 1 158 ? -85.592 20.239 -31.374 1.00 60.33 303 ASP B O 1
ATOM 4151 N N . ARG B 1 159 ? -85.200 20.084 -33.580 1.00 59.41 304 ARG B N 1
ATOM 4152 C CA . ARG B 1 159 ? -83.981 19.297 -33.417 1.00 67.23 304 ARG B CA 1
ATOM 4153 C C . ARG B 1 159 ? -82.844 20.157 -32.769 1.00 61.79 304 ARG B C 1
ATOM 4154 O O . ARG B 1 159 ? -82.031 19.638 -32.002 1.00 59.87 304 ARG B O 1
ATOM 4162 N N . LEU B 1 160 ? -82.844 21.465 -33.035 1.00 53.19 305 LEU B N 1
ATOM 4163 C CA . LEU B 1 160 ? -81.863 22.376 -32.469 1.00 52.34 305 LEU B CA 1
ATOM 4164 C C . LEU B 1 160 ? -82.200 22.733 -31.051 1.00 55.59 305 LEU B C 1
ATOM 4165 O O . LEU B 1 160 ? -81.288 22.956 -30.261 1.00 54.85 305 LEU B O 1
ATOM 4170 N N . GLU B 1 161 ? -83.490 22.811 -30.707 1.00 59.14 306 GLU B N 1
ATOM 4171 C CA . GLU B 1 161 ? -83.897 23.008 -29.286 1.00 64.47 306 GLU B CA 1
ATOM 4172 C C . GLU B 1 161 ? -83.548 21.773 -28.459 1.00 53.17 306 GLU B C 1
ATOM 4173 O O . GLU B 1 161 ? -83.185 21.887 -27.303 1.00 55.66 306 GLU B O 1
ATOM 4179 N N . ARG B 1 162 ? -83.648 20.599 -29.072 1.00 52.31 307 ARG B N 1
ATOM 4180 C CA . ARG B 1 162 ? -83.114 19.391 -28.487 1.00 57.70 307 ARG B CA 1
ATOM 4181 C C . ARG B 1 162 ? -81.580 19.537 -28.301 1.00 54.19 307 ARG B C 1
ATOM 4182 O O . ARG B 1 162 ? -81.082 19.540 -27.163 1.00 48.50 307 ARG B O 1
ATOM 4190 N N . LEU B 1 163 ? -80.870 19.759 -29.404 1.00 47.45 308 LEU B N 1
ATOM 4191 C CA . LEU B 1 163 ? -79.396 19.808 -29.395 1.00 50.84 308 LEU B CA 1
ATOM 4192 C C . LEU B 1 163 ? -78.808 20.676 -28.309 1.00 48.58 308 LEU B C 1
ATOM 4193 O O . LEU B 1 163 ? -77.904 20.244 -27.586 1.00 46.73 308 LEU B O 1
ATOM 4198 N N . PHE B 1 164 ? -79.378 21.862 -28.142 1.00 45.92 309 PHE B N 1
ATOM 4199 C CA . PHE B 1 164 ? -78.861 22.840 -27.217 1.00 44.87 309 PHE B CA 1
ATOM 4200 C C . PHE B 1 164 ? -79.665 22.962 -25.949 1.00 47.00 309 PHE B C 1
ATOM 4201 O O . PHE B 1 164 ? -79.548 23.972 -25.242 1.00 46.81 309 PHE B O 1
ATOM 4209 N N . GLY B 1 165 ? -80.471 21.950 -25.644 1.00 45.19 310 GLY B N 1
ATOM 4210 C CA . GLY B 1 165 ? -81.316 22.024 -24.471 1.00 51.32 310 GLY B CA 1
ATOM 4211 C C . GLY B 1 165 ? -81.145 20.925 -23.450 1.00 54.59 310 GLY B C 1
ATOM 4212 O O . GLY B 1 165 ? -81.723 21.041 -22.368 1.00 56.02 310 GLY B O 1
ATOM 4213 N N . GLN B 1 166 ? -80.389 19.859 -23.750 1.00 48.08 311 GLN B N 1
ATOM 4214 C CA . GLN B 1 166 ? -80.267 18.754 -22.770 1.00 50.15 311 GLN B CA 1
ATOM 4215 C C . GLN B 1 166 ? -79.225 18.959 -21.681 1.00 50.19 311 GLN B C 1
ATOM 4216 O O . GLN B 1 166 ? -79.325 18.326 -20.629 1.00 47.43 311 GLN B O 1
ATOM 4222 N N . GLN B 1 167 ? -78.210 19.799 -21.937 1.00 48.94 312 GLN B N 1
ATOM 4223 C CA . GLN B 1 167 ? -77.051 19.887 -21.053 1.00 47.24 312 GLN B CA 1
ATOM 4224 C C . GLN B 1 167 ? -77.230 20.979 -20.038 1.00 41.12 312 GLN B C 1
ATOM 4225 O O . GLN B 1 167 ? -77.253 22.174 -20.380 1.00 44.08 312 GLN B O 1
ATOM 4231 N N . LYS B 1 168 ? -77.261 20.587 -18.778 1.00 42.27 313 LYS B N 1
ATOM 4232 C CA . LYS B 1 168 ? -77.423 21.567 -17.693 1.00 48.10 313 LYS B CA 1
ATOM 4233 C C . LYS B 1 168 ? -76.544 21.281 -16.459 1.00 49.02 313 LYS B C 1
ATOM 4234 O O . LYS B 1 168 ? -76.634 22.013 -15.468 1.00 48.61 313 LYS B O 1
ATOM 4240 N N . GLN B 1 169 ? -75.636 20.297 -16.558 1.00 50.80 314 GLN B N 1
ATOM 4241 C CA . GLN B 1 169 ? -74.788 19.893 -15.427 1.00 52.01 314 GLN B CA 1
ATOM 4242 C C . GLN B 1 169 ? -73.602 20.865 -15.199 1.00 43.70 314 GLN B C 1
ATOM 4243 O O . GLN B 1 169 ? -72.918 20.784 -14.190 1.00 43.76 314 GLN B O 1
ATOM 4249 N N . GLY B 1 170 ? -73.366 21.787 -16.123 1.00 40.83 315 GLY B N 1
ATOM 4250 C CA . GLY B 1 170 ? -72.309 22.826 -15.960 1.00 46.13 315 GLY B CA 1
ATOM 4251 C C . GLY B 1 170 ? -71.012 22.502 -16.733 1.00 42.81 315 GLY B C 1
ATOM 4252 O O . GLY B 1 170 ? -70.943 21.515 -17.438 1.00 38.80 315 GLY B O 1
ATOM 4253 N N . PRO B 1 171 ? -70.003 23.368 -16.649 1.00 44.62 316 PRO B N 1
ATOM 4254 C CA . PRO B 1 171 ? -68.809 23.211 -17.515 1.00 47.33 316 PRO B CA 1
ATOM 4255 C C . PRO B 1 171 ? -67.970 21.958 -17.296 1.00 41.82 316 PRO B C 1
ATOM 4256 O O . PRO B 1 171 ? -67.326 21.516 -18.219 1.00 40.67 316 PRO B O 1
ATOM 4260 N N . VAL B 1 172 ? -67.916 21.448 -16.078 1.00 41.53 317 VAL B N 1
ATOM 4261 C CA . VAL B 1 172 ? -67.282 20.168 -15.841 1.00 39.60 317 VAL B CA 1
ATOM 4262 C C . VAL B 1 172 ? -68.339 19.178 -15.345 1.00 46.39 317 VAL B C 1
ATOM 4263 O O . VAL B 1 172 ? -69.001 19.429 -14.333 1.00 42.11 317 VAL B O 1
ATOM 4267 N N . ILE B 1 173 ? -68.445 18.072 -16.089 1.00 44.30 318 ILE B N 1
ATOM 4268 C CA . ILE B 1 173 ? -69.418 17.023 -15.909 1.00 44.01 318 ILE B CA 1
ATOM 4269 C C . ILE B 1 173 ? -68.775 15.611 -15.710 1.00 51.13 318 ILE B C 1
ATOM 4270 O O . ILE B 1 173 ? -67.578 15.396 -15.984 1.00 40.89 318 ILE B O 1
ATOM 4275 N N . LYS B 1 174 ? -69.583 14.647 -15.250 1.00 47.99 319 LYS B N 1
ATOM 4276 C CA . LYS B 1 174 ? -69.112 13.296 -15.031 1.00 47.91 319 LYS B CA 1
ATOM 4277 C C . LYS B 1 174 ? -69.093 12.543 -16.353 1.00 47.84 319 LYS B C 1
ATOM 4278 O O . LYS B 1 174 ? -69.870 12.803 -17.263 1.00 47.19 319 LYS B O 1
ATOM 4284 N N . ALA B 1 175 ? -68.146 11.627 -16.473 1.00 46.48 320 ALA B N 1
ATOM 4285 C CA . ALA B 1 175 ? -68.042 10.816 -17.654 1.00 47.32 320 ALA B CA 1
ATOM 4286 C C . ALA B 1 175 ? -68.004 9.367 -17.201 1.00 42.53 320 ALA B C 1
ATOM 4287 O O . ALA B 1 175 ? -67.463 9.076 -16.138 1.00 40.39 320 ALA B O 1
ATOM 4289 N N . SER B 1 176 ? -68.561 8.471 -18.009 1.00 39.60 321 SER B N 1
ATOM 4290 C CA . SER B 1 176 ? -68.559 7.044 -17.661 1.00 48.15 321 SER B CA 1
ATOM 4291 C C . SER B 1 176 ? -67.179 6.436 -17.945 1.00 51.63 321 SER B C 1
ATOM 4292 O O . SER B 1 176 ? -66.434 6.875 -18.866 1.00 42.26 321 SER B O 1
ATOM 4295 N N . GLU B 1 177 ? -66.861 5.414 -17.153 1.00 53.73 322 GLU B N 1
ATOM 4296 C CA . GLU B 1 177 ? -65.677 4.617 -17.356 1.00 51.09 322 GLU B CA 1
ATOM 4297 C C . GLU B 1 177 ? -65.542 4.196 -18.810 1.00 45.94 322 GLU B C 1
ATOM 4298 O O . GLU B 1 177 ? -64.435 4.148 -19.326 1.00 43.72 322 GLU B O 1
ATOM 4304 N N . GLU B 1 178 ? -66.648 3.908 -19.473 1.00 41.80 323 GLU B N 1
ATOM 4305 C CA . GLU B 1 178 ? -66.603 3.475 -20.848 1.00 48.17 323 GLU B CA 1
ATOM 4306 C C . GLU B 1 178 ? -66.379 4.669 -21.801 1.00 50.25 323 GLU B C 1
ATOM 4307 O O . GLU B 1 178 ? -65.750 4.525 -22.862 1.00 49.95 323 GLU B O 1
ATOM 4313 N N . GLN B 1 179 ? -66.924 5.828 -21.463 1.00 43.08 324 GLN B N 1
ATOM 4314 C CA . GLN B 1 179 ? -66.650 7.015 -22.257 1.00 42.25 324 GLN B CA 1
ATOM 4315 C C . GLN B 1 179 ? -65.171 7.397 -22.256 1.00 39.83 324 GLN B C 1
ATOM 4316 O O . GLN B 1 179 ? -64.628 7.750 -23.310 1.00 35.65 324 GLN B O 1
ATOM 4322 N N . ILE B 1 180 ? -64.564 7.309 -21.083 1.00 38.32 325 ILE B N 1
ATOM 4323 C CA . ILE B 1 180 ? -63.157 7.601 -20.885 1.00 43.95 325 ILE B CA 1
ATOM 4324 C C . ILE B 1 180 ? -62.292 6.608 -21.630 1.00 45.37 325 ILE B C 1
ATOM 4325 O O . ILE B 1 180 ? -61.337 7.018 -22.242 1.00 47.90 325 ILE B O 1
ATOM 4330 N N . ARG B 1 181 ? -62.615 5.321 -21.583 1.00 45.42 326 ARG B N 1
ATOM 4331 C CA . ARG B 1 181 ? -61.823 4.331 -22.301 1.00 45.71 326 ARG B CA 1
ATOM 4332 C C . ARG B 1 181 ? -61.899 4.527 -23.797 1.00 41.77 326 ARG B C 1
ATOM 4333 O O . ARG B 1 181 ? -60.934 4.242 -24.481 1.00 39.25 326 ARG B O 1
ATOM 4341 N N . ALA B 1 182 ? -63.051 4.950 -24.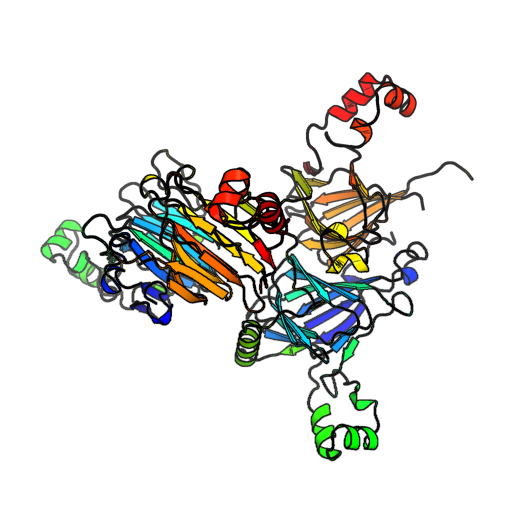323 1.00 36.10 327 ALA B N 1
ATOM 4342 C CA . ALA B 1 182 ? -63.151 5.235 -25.732 1.00 36.51 327 ALA B CA 1
ATOM 4343 C C . ALA B 1 182 ? -62.256 6.450 -26.111 1.00 35.13 327 ALA B C 1
ATOM 4344 O O . ALA B 1 182 ? -61.591 6.448 -27.136 1.00 34.19 327 ALA B O 1
ATOM 4346 N N . ILE B 1 183 ? -62.244 7.463 -25.266 1.00 34.67 328 ILE B N 1
ATOM 4347 C CA . ILE B 1 183 ? -61.449 8.648 -25.519 1.00 36.75 328 ILE B CA 1
ATOM 4348 C C . ILE B 1 183 ? -59.964 8.294 -25.427 1.00 34.90 328 ILE B C 1
ATOM 4349 O O . ILE B 1 183 ? -59.191 8.747 -26.272 1.00 33.12 328 ILE B O 1
ATOM 4354 N N . SER B 1 184 ? -59.591 7.485 -24.439 1.00 37.78 329 SER B N 1
ATOM 4355 C CA . SER B 1 184 ? -58.207 6.982 -24.274 1.00 40.30 329 SER B CA 1
ATOM 4356 C C . SER B 1 184 ? -57.732 6.234 -25.492 1.00 42.43 329 SER B C 1
ATOM 4357 O O . SER B 1 184 ? -56.597 6.410 -25.949 1.00 45.08 329 SER B O 1
ATOM 4360 N N . GLN B 1 185 ? -58.634 5.457 -26.059 1.00 40.76 330 GLN B N 1
ATOM 4361 C CA . GLN B 1 185 ? -58.364 4.763 -27.287 1.00 42.58 330 GLN B CA 1
ATOM 4362 C C . GLN B 1 185 ? -58.151 5.723 -28.450 1.00 46.75 330 GLN B C 1
ATOM 4363 O O . GLN B 1 185 ? -57.215 5.534 -29.271 1.00 46.21 330 GLN B O 1
ATOM 4369 N N . TYR B 1 186 ? -58.969 6.766 -28.551 1.00 42.38 331 TYR B N 1
ATOM 4370 C CA . TYR B 1 186 ? -58.796 7.700 -29.689 1.00 41.75 331 TYR B CA 1
ATOM 4371 C C . TYR B 1 186 ? -57.403 8.338 -29.628 1.00 37.86 331 TYR B C 1
ATOM 4372 O O . TYR B 1 186 ? -56.731 8.546 -30.656 1.00 32.77 331 TYR B O 1
ATOM 4381 N N . ALA B 1 187 ? -57.012 8.642 -28.403 1.00 31.79 332 ALA B N 1
ATOM 4382 C CA . ALA B 1 187 ? -55.805 9.367 -28.107 1.00 34.41 332 ALA B CA 1
ATOM 4383 C C . ALA B 1 187 ? -54.567 8.545 -28.492 1.00 36.81 332 ALA B C 1
ATOM 4384 O O . ALA B 1 187 ? -53.575 9.122 -28.895 1.00 41.10 332 ALA B O 1
ATOM 4386 N N . SER B 1 188 ? -54.690 7.212 -28.410 1.00 36.05 333 SER B N 1
ATOM 4387 C CA . SER B 1 188 ? -53.641 6.267 -28.685 1.00 35.63 333 SER B CA 1
ATOM 4388 C C . SER B 1 188 ? -53.472 6.030 -30.179 1.00 34.71 333 SER B C 1
ATOM 4389 O O . SER B 1 188 ? -52.510 5.430 -30.612 1.00 33.72 333 SER B O 1
ATOM 4392 N N . GLU B 1 189 ? -54.383 6.505 -31.003 1.00 37.91 334 GLU B N 1
ATOM 4393 C CA . GLU B 1 189 ? -54.286 6.205 -32.410 1.00 40.12 334 GLU B CA 1
ATOM 4394 C C . GLU B 1 189 ? -53.169 6.979 -33.159 1.00 39.69 334 GLU B C 1
ATOM 4395 O O . GLU B 1 189 ? -52.827 8.111 -32.807 1.00 40.33 334 GLU B O 1
ATOM 4401 N N . PRO B 1 190 ? -52.662 6.389 -34.240 1.00 40.84 335 PRO B N 1
ATOM 4402 C CA . PRO B 1 190 ? -51.689 7.084 -35.048 1.00 48.54 335 PRO B CA 1
ATOM 4403 C C . PRO B 1 190 ? -52.300 8.251 -35.805 1.00 50.05 335 PRO B C 1
ATOM 4404 O O . PRO B 1 190 ? -53.504 8.245 -36.084 1.00 59.27 335 PRO B O 1
ATOM 4408 N N . THR B 1 191 ? -51.469 9.252 -36.077 1.00 52.73 336 THR B N 1
ATOM 4409 C CA . THR B 1 191 ? -51.840 10.448 -36.878 1.00 53.83 336 THR B CA 1
ATOM 4410 C C . THR B 1 191 ? -50.704 10.877 -37.794 1.00 55.95 336 THR B C 1
ATOM 4411 O O . THR B 1 191 ? -49.544 10.473 -37.571 1.00 59.88 336 THR B O 1
ATOM 4415 N N . ALA B 1 192 ? -51.041 11.670 -38.824 1.00 70.24 337 ALA B N 1
ATOM 4416 C CA . ALA B 1 192 ? -50.043 12.288 -39.757 1.00 78.89 337 ALA B CA 1
ATOM 4417 C C . ALA B 1 192 ? -49.584 13.711 -39.305 1.00 84.84 337 ALA B C 1
ATOM 4418 O O . ALA B 1 192 ? -50.408 14.542 -38.867 1.00 69.57 337 ALA B O 1
ATOM 4420 N N . ALA B 1 193 ? -48.273 13.977 -39.425 1.00 89.94 338 ALA B N 1
ATOM 4421 C CA . ALA B 1 193 ? -47.656 15.240 -38.962 1.00 96.43 338 ALA B CA 1
ATOM 4422 C C . ALA B 1 193 ? -47.716 16.368 -40.035 1.00 94.44 338 ALA B C 1
ATOM 4423 O O . ALA B 1 193 ? -47.052 16.249 -41.062 1.00 101.55 338 ALA B O 1
ATOM 4425 N N . THR B 1 194 ? -48.516 17.427 -39.803 1.00 93.59 339 THR B N 1
ATOM 4426 C CA . THR B 1 194 ? -48.542 18.665 -40.657 1.00 97.19 339 THR B CA 1
ATOM 4427 C C . THR B 1 194 ? -47.379 19.649 -40.289 1.00 96.34 339 THR B C 1
ATOM 4428 O O . THR B 1 194 ? -46.834 19.579 -39.178 1.00 100.15 339 THR B O 1
ATOM 4432 N N . GLY B 1 195 ? -46.984 20.534 -41.219 1.00 88.15 340 GLY B N 1
ATOM 4433 C CA . GLY B 1 195 ? -46.074 21.663 -40.906 1.00 80.08 340 GLY B CA 1
ATOM 4434 C C . GLY B 1 195 ? -46.869 22.682 -40.087 1.00 73.19 340 GLY B C 1
ATOM 4435 O O . GLY B 1 195 ? -48.027 22.955 -40.403 1.00 63.82 340 GLY B O 1
ATOM 4436 N N . GLY B 1 196 ? -46.294 23.212 -39.004 1.00 66.08 341 GLY B N 1
ATOM 4437 C CA . GLY B 1 196 ? -47.053 24.135 -38.123 1.00 58.51 341 GLY B CA 1
ATOM 4438 C C . GLY B 1 196 ? -48.204 23.489 -37.355 1.00 51.64 341 GLY B C 1
ATOM 4439 O O . GLY B 1 196 ? -49.170 24.142 -36.980 1.00 50.96 341 GLY B O 1
ATOM 4440 N N . GLU B 1 197 ? -48.086 22.189 -37.112 1.00 44.93 342 GLU B N 1
ATOM 4441 C CA . GLU B 1 197 ? -48.999 21.472 -36.245 1.00 45.86 342 GLU B CA 1
ATOM 4442 C C . GLU B 1 197 ? -48.859 22.006 -34.792 1.00 37.70 342 GLU B C 1
ATOM 4443 O O . GLU B 1 197 ? -47.842 22.532 -34.375 1.00 39.33 342 GLU B O 1
ATOM 4449 N N . ILE B 1 198 ? -49.904 21.883 -34.022 1.00 35.92 343 ILE B N 1
ATOM 4450 C CA . ILE B 1 198 ? -49.784 22.194 -32.600 1.00 33.01 343 ILE B CA 1
ATOM 4451 C C . ILE B 1 198 ? -48.920 21.108 -31.989 1.00 36.11 343 ILE B C 1
ATOM 4452 O O . ILE B 1 198 ? -49.124 19.908 -32.246 1.00 33.84 343 ILE B O 1
ATOM 4457 N N . ARG B 1 199 ? -47.956 21.546 -31.190 1.00 36.34 344 ARG B N 1
ATOM 4458 C CA . ARG B 1 199 ? -47.017 20.648 -30.539 1.00 40.81 344 ARG B CA 1
ATOM 4459 C C . ARG B 1 199 ? -47.610 20.106 -29.243 1.00 39.55 344 ARG B C 1
ATOM 4460 O O . ARG B 1 199 ? -48.475 20.712 -28.590 1.00 33.63 344 ARG B O 1
ATOM 4468 N N . GLY B 1 200 ? -47.107 18.943 -28.862 1.00 35.50 345 GLY B N 1
ATOM 4469 C CA . GLY B 1 200 ? -47.581 18.268 -27.671 1.00 33.19 345 GLY B CA 1
ATOM 4470 C C . GLY B 1 200 ? -46.956 18.865 -26.466 1.00 30.80 345 GLY B C 1
ATOM 4471 O O . GLY B 1 200 ? -46.205 19.812 -26.552 1.00 34.04 345 GLY B O 1
ATOM 4472 N N . PRO B 1 201 ? -47.271 18.319 -25.308 1.00 31.87 346 PRO B N 1
ATOM 4473 C CA . PRO B 1 201 ? -46.748 18.841 -24.075 1.00 29.41 346 PRO B CA 1
ATOM 4474 C C . PRO B 1 201 ? -45.305 18.433 -23.831 1.00 34.87 346 PRO B C 1
ATOM 4475 O O . PRO B 1 201 ? -44.848 17.458 -24.381 1.00 33.07 346 PRO B O 1
ATOM 4479 N N . PHE B 1 202 ? -44.601 19.181 -23.004 1.00 29.61 347 PHE B N 1
ATOM 4480 C CA . PHE B 1 202 ? -43.255 18.793 -22.651 1.00 31.34 347 PHE B CA 1
ATOM 4481 C C . PHE B 1 202 ? -43.212 18.722 -21.136 1.00 31.98 347 PHE B C 1
ATOM 4482 O O . PHE B 1 202 ? -43.999 19.386 -20.432 1.00 33.01 347 PHE B O 1
ATOM 4490 N N . ASN B 1 203 ? -42.283 17.938 -20.630 1.00 30.85 348 ASN B N 1
ATOM 4491 C CA . ASN B 1 203 ? -42.166 17.773 -19.198 1.00 33.90 348 ASN B CA 1
ATOM 4492 C C . ASN B 1 203 ? -41.054 18.603 -18.645 1.00 32.12 348 ASN B C 1
ATOM 4493 O O . ASN B 1 203 ? -39.900 18.419 -18.958 1.00 32.56 348 ASN B O 1
ATOM 4498 N N . LEU B 1 204 ? -41.438 19.468 -17.749 1.00 32.21 349 LEU B N 1
ATOM 4499 C CA . LEU B 1 204 ? -40.549 20.402 -17.108 1.00 36.14 349 LEU B CA 1
ATOM 4500 C C . LEU B 1 204 ? -39.394 19.738 -16.372 1.00 34.74 349 LEU B C 1
ATOM 4501 O O . LEU B 1 204 ? -38.392 20.384 -16.169 1.00 32.58 349 LEU B O 1
ATOM 4506 N N . LEU B 1 205 ? -39.571 18.497 -15.901 1.00 38.34 350 LEU B N 1
ATOM 4507 C CA . LEU B 1 205 ? -38.534 17.757 -15.157 1.00 38.66 350 LEU B CA 1
ATOM 4508 C C . LEU B 1 205 ? -37.707 16.779 -15.998 1.00 38.12 350 LEU B C 1
ATOM 4509 O O . LEU B 1 205 ? -36.845 16.135 -15.446 1.00 36.39 350 LEU B O 1
ATOM 4514 N N . LYS B 1 206 ? -37.899 16.728 -17.319 1.00 38.44 351 LYS B N 1
ATOM 4515 C CA . LYS B 1 206 ? -37.027 15.954 -18.206 1.00 38.49 351 LYS B CA 1
ATOM 4516 C C . LYS B 1 206 ? -35.713 16.704 -18.406 1.00 39.85 351 LYS B C 1
ATOM 4517 O O . LYS B 1 206 ? -35.679 17.883 -18.746 1.00 37.55 351 LYS B O 1
ATOM 4523 N N . GLY B 1 207 ? -34.611 16.000 -18.198 1.00 38.91 352 GLY B N 1
ATOM 4524 C CA . GLY B 1 207 ? -33.309 16.622 -18.425 1.00 42.99 352 GLY B CA 1
ATOM 4525 C C . GLY B 1 207 ? -32.667 17.128 -17.133 1.00 41.03 352 GLY B C 1
ATOM 4526 O O . GLY B 1 207 ? -33.125 16.859 -15.997 1.00 41.10 352 GLY B O 1
ATOM 4527 N N . ALA B 1 208 ? -31.596 17.861 -17.340 1.00 35.92 353 ALA B N 1
ATOM 4528 C CA . ALA B 1 208 ? -30.784 18.354 -16.254 1.00 39.16 353 ALA B CA 1
ATOM 4529 C C . ALA B 1 208 ? -31.416 19.675 -15.796 1.00 35.71 353 ALA B C 1
ATOM 4530 O O . ALA B 1 208 ? -31.892 20.465 -16.625 1.00 33.38 353 ALA B O 1
ATOM 4532 N N . PRO B 1 209 ? -31.435 19.925 -14.471 1.00 34.25 354 PRO B N 1
ATOM 4533 C CA . PRO B 1 209 ? -31.774 21.292 -14.055 1.00 32.58 354 PRO B CA 1
ATOM 4534 C C . PRO B 1 209 ? -30.786 22.307 -14.581 1.00 31.70 354 PRO B C 1
ATOM 4535 O O . PRO B 1 209 ? -29.650 21.973 -14.862 1.00 31.67 354 PRO B O 1
ATOM 4539 N N . LEU B 1 210 ? -31.221 23.565 -14.639 1.00 36.41 355 LEU B N 1
ATOM 4540 C CA . LEU B 1 210 ? -30.322 24.661 -14.996 1.00 39.70 355 LEU B CA 1
ATOM 4541 C C . LEU B 1 210 ? -29.248 24.821 -13.904 1.00 38.65 355 LEU B C 1
ATOM 4542 O O . LEU B 1 210 ? -28.106 25.090 -14.200 1.00 40.30 355 LEU B O 1
ATOM 4547 N N . PHE B 1 211 ? -29.643 24.663 -12.639 1.00 37.89 356 PHE B N 1
ATOM 4548 C CA . PHE B 1 211 ? -28.690 24.574 -11.546 1.00 39.33 356 PHE B CA 1
ATOM 4549 C C . PHE B 1 211 ? -29.283 23.830 -10.332 1.00 40.89 356 PHE B C 1
ATOM 4550 O O . PHE B 1 211 ? -30.525 23.696 -10.181 1.00 39.24 356 PHE B O 1
ATOM 4558 N N . GLU B 1 212 ? -28.377 23.299 -9.511 1.00 39.64 357 GLU B N 1
ATOM 4559 C CA . GLU B 1 212 ? -28.741 22.470 -8.384 1.00 41.49 357 GLU B CA 1
ATOM 4560 C C . GLU B 1 212 ? -27.661 22.385 -7.355 1.00 40.62 357 GLU B C 1
ATOM 4561 O O . GLU B 1 212 ? -26.527 22.761 -7.598 1.00 38.90 357 GLU B O 1
ATOM 4567 N N . SER B 1 213 ? -28.054 21.923 -6.175 1.00 44.05 358 SER B N 1
ATOM 4568 C CA . SER B 1 213 ? -27.129 21.622 -5.098 1.00 43.94 358 SER B CA 1
ATOM 4569 C C . SER B 1 213 ? -27.861 20.642 -4.251 1.00 51.22 358 SER B C 1
ATOM 4570 O O . SER B 1 213 ? -29.028 20.320 -4.538 1.00 46.84 358 SER B O 1
ATOM 4573 N N . ARG B 1 214 ? -27.195 20.194 -3.193 1.00 57.97 359 ARG B N 1
ATOM 4574 C CA . ARG B 1 214 ? -27.757 19.240 -2.240 1.00 58.96 359 ARG B CA 1
ATOM 4575 C C . ARG B 1 214 ? -29.146 19.726 -1.768 1.00 55.35 359 ARG B C 1
ATOM 4576 O O . ARG B 1 214 ? -30.048 18.905 -1.555 1.00 50.16 359 ARG B O 1
ATOM 4584 N N . PHE B 1 215 ? -29.340 21.049 -1.665 1.00 48.14 360 PHE B N 1
ATOM 4585 C CA . PHE B 1 215 ? -30.550 21.615 -1.057 1.00 44.67 360 PHE B CA 1
ATOM 4586 C C . PHE B 1 215 ? -31.668 22.047 -2.014 1.00 43.17 360 PHE B C 1
ATOM 4587 O O . PHE B 1 215 ? -32.705 22.558 -1.561 1.00 41.40 360 PHE B O 1
ATOM 4595 N N . GLY B 1 216 ? -31.504 21.822 -3.313 1.00 38.38 361 GLY B N 1
ATOM 4596 C CA . GLY B 1 216 ? -32.529 22.262 -4.246 1.00 39.27 361 GLY B CA 1
ATOM 4597 C C . GLY B 1 216 ? -32.174 22.168 -5.710 1.00 40.16 361 GLY B C 1
ATOM 4598 O O . GLY B 1 216 ? -31.042 21.826 -6.065 1.00 35.66 361 GLY B O 1
ATOM 4599 N N . GLN B 1 217 ? -33.175 22.457 -6.555 1.00 39.54 362 GLN B N 1
ATOM 4600 C CA . GLN B 1 217 ? -33.017 22.474 -7.993 1.00 37.94 362 GLN B CA 1
ATOM 4601 C C . GLN B 1 217 ? -33.895 23.481 -8.686 1.00 35.95 362 GLN B C 1
ATOM 4602 O O . GLN B 1 217 ? -35.030 23.707 -8.282 1.00 33.72 362 GLN B O 1
ATOM 4608 N N . PHE B 1 218 ? -33.385 24.013 -9.791 1.00 33.87 363 PHE B N 1
ATOM 4609 C CA . PHE B 1 218 ? -34.154 24.886 -10.648 1.00 34.09 363 PHE B CA 1
ATOM 4610 C C . PHE B 1 218 ? -34.074 24.368 -12.069 1.00 32.68 363 PHE B C 1
ATOM 4611 O O . PHE B 1 218 ? -32.962 24.294 -12.645 1.00 30.26 363 PHE B O 1
ATOM 4619 N N . PHE B 1 219 ? -35.261 24.009 -12.588 1.00 30.65 364 PHE B N 1
ATOM 4620 C CA . PHE B 1 219 ? -35.481 23.532 -13.939 1.00 31.27 364 PHE B CA 1
ATOM 4621 C C . PHE B 1 219 ? -36.121 24.667 -14.710 1.00 30.82 364 PHE B C 1
ATOM 4622 O O . PHE B 1 219 ? -36.841 25.496 -14.124 1.00 30.23 364 PHE B O 1
ATOM 4630 N N . GLU B 1 220 ? -35.883 24.724 -16.017 1.00 31.45 365 GLU B N 1
ATOM 4631 C CA . GLU B 1 220 ? -36.545 25.758 -16.829 1.00 33.19 365 GLU B CA 1
ATOM 4632 C C . GLU B 1 220 ? -36.746 25.349 -18.282 1.00 33.06 365 GLU B C 1
ATOM 4633 O O . GLU B 1 220 ? -35.865 24.736 -18.869 1.00 34.01 365 GLU B O 1
ATOM 4639 N N . ALA B 1 221 ? -37.906 25.687 -18.856 1.00 27.33 366 ALA B N 1
ATOM 4640 C CA . ALA B 1 221 ? -38.112 25.604 -20.309 1.00 27.04 366 ALA B CA 1
ATOM 4641 C C . ALA B 1 221 ? -38.136 27.048 -20.801 1.00 28.65 366 ALA B C 1
ATOM 4642 O O . ALA B 1 221 ? -38.995 27.829 -20.402 1.00 29.50 366 ALA B O 1
ATOM 4644 N N . SER B 1 222 ? -37.200 27.421 -21.638 1.00 28.92 367 SER B N 1
ATOM 4645 C CA . SER B 1 222 ? -37.027 28.822 -22.030 1.00 30.89 367 SER B CA 1
ATOM 4646 C C . SER B 1 222 ? -37.595 29.042 -23.442 1.00 29.18 367 SER B C 1
ATOM 4647 O O . SER B 1 222 ? -37.750 28.084 -24.172 1.00 24.61 367 SER B O 1
ATOM 4650 N N . PRO B 1 223 ? -37.894 30.296 -23.818 1.00 29.37 368 PRO B N 1
ATOM 4651 C CA . PRO B 1 223 ? -38.356 30.554 -25.143 1.00 31.59 368 PRO B CA 1
ATOM 4652 C C . PRO B 1 223 ? -37.321 30.256 -26.230 1.00 35.58 368 PRO B C 1
ATOM 4653 O O . PRO B 1 223 ? -37.725 29.923 -27.308 1.00 38.28 368 PRO B O 1
ATOM 4657 N N . GLU B 1 224 ? -36.019 30.352 -25.937 1.00 35.43 369 GLU B N 1
ATOM 4658 C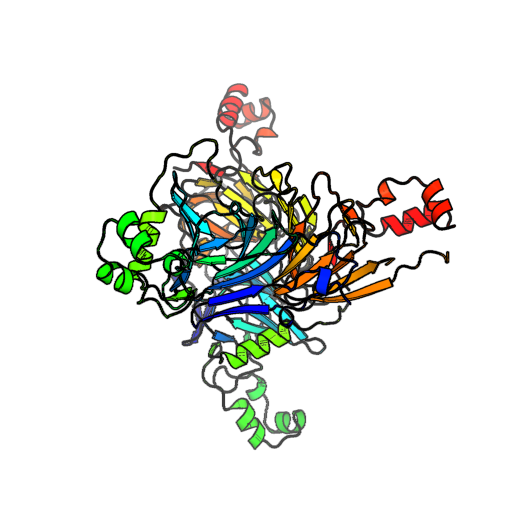 CA . GLU B 1 224 ? -34.989 30.010 -26.901 1.00 36.07 369 GLU B CA 1
ATOM 4659 C C . GLU B 1 224 ? -35.110 28.563 -27.309 1.00 34.46 369 GLU B C 1
ATOM 4660 O O . GLU B 1 224 ? -34.901 28.276 -28.453 1.00 33.24 369 GLU B O 1
ATOM 4666 N N . LEU B 1 225 ? -35.429 27.668 -26.366 1.00 35.19 370 LEU B N 1
ATOM 4667 C CA . LEU B 1 225 ? -35.447 26.204 -26.602 1.00 32.67 370 LEU B CA 1
ATOM 4668 C C . LEU B 1 225 ? -36.805 25.584 -26.935 1.00 34.09 370 LEU B C 1
ATOM 4669 O O . LEU B 1 225 ? -36.857 24.420 -27.272 1.00 39.70 370 LEU B O 1
ATOM 4674 N N . PHE B 1 226 ? -37.899 26.334 -26.802 1.00 31.38 371 PHE B N 1
ATOM 4675 C CA . PHE B 1 226 ? -39.280 25.787 -27.003 1.00 30.68 371 PHE B CA 1
ATOM 4676 C C . PHE B 1 226 ? -40.093 26.744 -27.895 1.00 31.72 371 PHE B C 1
ATOM 4677 O O . PHE B 1 226 ? -40.434 27.875 -27.485 1.00 28.22 371 PHE B O 1
ATOM 4685 N N . ALA B 1 227 ? -40.339 26.320 -29.138 1.00 31.18 372 ALA B N 1
ATOM 4686 C CA . ALA B 1 227 ? -41.007 27.147 -30.123 1.00 33.32 372 ALA B CA 1
ATOM 4687 C C . ALA B 1 227 ? -42.437 27.487 -29.680 1.00 37.11 372 ALA B C 1
ATOM 4688 O O . ALA B 1 227 ? -42.941 28.573 -29.985 1.00 35.12 372 ALA B O 1
ATOM 4690 N N . GLN B 1 228 ? -43.062 26.601 -28.901 1.00 36.47 373 GLN B N 1
ATOM 4691 C CA . GLN B 1 228 ? -44.386 26.907 -28.334 1.00 34.99 373 GLN B CA 1
ATOM 4692 C C . GLN B 1 228 ? -44.371 27.909 -27.172 1.00 37.02 373 GLN B C 1
ATOM 4693 O O . GLN B 1 228 ? -45.437 28.269 -26.682 1.00 31.92 373 GLN B O 1
ATOM 4699 N N . LEU B 1 229 ? -43.178 28.309 -26.681 1.00 34.96 374 LEU B N 1
ATOM 4700 C CA . LEU B 1 229 ? -43.060 29.457 -25.771 1.00 32.16 374 LEU B CA 1
ATOM 4701 C C . LEU B 1 229 ? -42.509 30.725 -26.449 1.00 34.57 374 LEU B C 1
ATOM 4702 O O . LEU B 1 229 ? -42.767 31.839 -25.965 1.00 29.51 374 LEU B O 1
ATOM 4707 N N . ARG B 1 230 ? -41.824 30.545 -27.585 1.00 30.02 375 ARG B N 1
ATOM 4708 C CA . ARG B 1 230 ? -41.013 31.574 -28.174 1.00 32.49 375 ARG B CA 1
ATOM 4709 C C . ARG B 1 230 ? -41.782 32.798 -28.593 1.00 32.95 375 ARG B C 1
ATOM 4710 O O . ARG B 1 230 ? -41.345 33.916 -28.308 1.00 33.93 375 ARG B O 1
ATOM 4718 N N . ASP B 1 231 ? -42.909 32.581 -29.272 1.00 31.47 376 ASP B N 1
ATOM 4719 C CA . ASP B 1 231 ? -43.778 33.670 -29.727 1.00 35.29 376 ASP B CA 1
ATOM 4720 C C . ASP B 1 231 ? -44.453 34.488 -28.591 1.00 37.13 376 ASP B C 1
ATOM 4721 O O . ASP B 1 231 ? -44.837 35.612 -28.834 1.00 36.95 376 ASP B O 1
ATOM 4726 N N . LEU B 1 232 ? -44.573 33.929 -27.380 1.00 34.50 377 LEU B N 1
ATOM 4727 C CA . LEU B 1 232 ? -45.122 34.634 -26.220 1.00 32.33 377 LEU B CA 1
ATOM 4728 C C . LEU B 1 232 ? -44.039 35.248 -25.380 1.00 32.21 377 LEU B C 1
ATOM 4729 O O . LEU B 1 232 ? -44.339 36.026 -24.467 1.00 32.88 377 LEU B O 1
ATOM 4734 N N . ASP B 1 233 ? -42.779 34.903 -25.683 1.00 33.42 378 ASP B N 1
ATOM 4735 C CA . ASP B 1 233 ? -41.599 35.327 -24.916 1.00 29.40 378 ASP B CA 1
ATOM 4736 C C . ASP B 1 233 ? -41.732 34.947 -23.424 1.00 29.61 378 ASP B C 1
ATOM 4737 O O . ASP B 1 233 ? -41.370 35.703 -22.545 1.00 30.87 378 ASP B O 1
ATOM 4742 N N . VAL B 1 234 ? -42.239 33.742 -23.173 1.00 33.25 379 VAL B N 1
ATOM 4743 C CA . VAL B 1 234 ? -42.443 33.184 -21.859 1.00 30.21 379 VAL B CA 1
ATOM 4744 C C . VAL B 1 234 ? -41.453 32.046 -21.559 1.00 31.16 379 VAL B C 1
ATOM 4745 O O . VAL B 1 234 ? -41.067 31.264 -22.464 1.00 30.59 379 VAL B O 1
ATOM 4749 N N . ALA B 1 235 ? -41.027 31.974 -20.293 1.00 27.25 380 ALA B N 1
ATOM 4750 C CA . ALA B 1 235 ? -40.291 30.843 -19.780 1.00 29.86 380 ALA B CA 1
ATOM 4751 C C . ALA B 1 235 ? -41.168 30.212 -18.742 1.00 29.42 380 ALA B C 1
ATOM 4752 O O . ALA B 1 235 ? -42.002 30.894 -18.133 1.00 33.03 380 ALA B O 1
ATOM 4754 N N . VAL B 1 236 ? -41.005 28.902 -18.552 1.00 29.86 381 VAL B N 1
ATOM 4755 C CA . VAL B 1 236 ? -41.659 28.229 -17.463 1.00 29.20 381 VAL B CA 1
ATOM 4756 C C . VAL B 1 236 ? -40.579 27.604 -16.592 1.00 29.88 381 VAL B C 1
ATOM 4757 O O . VAL B 1 236 ? -39.844 26.754 -17.036 1.00 30.61 381 VAL B O 1
ATOM 4761 N N . GLY B 1 237 ? -40.523 28.049 -15.352 1.00 30.61 382 GLY B N 1
ATOM 4762 C CA . GLY B 1 237 ? -39.546 27.597 -14.357 1.00 35.19 382 GLY B CA 1
ATOM 4763 C C . GLY B 1 237 ? -40.133 26.719 -13.282 1.00 32.73 382 GLY B C 1
ATOM 4764 O O . GLY B 1 237 ? -41.297 26.821 -12.988 1.00 36.46 382 GLY B O 1
ATOM 4765 N N . TYR B 1 238 ? -39.311 25.832 -12.723 1.00 34.53 383 TYR B N 1
ATOM 4766 C CA . TYR B 1 238 ? -39.706 24.941 -11.635 1.00 34.73 383 TYR B CA 1
ATOM 4767 C C . TYR B 1 238 ? -38.630 24.972 -10.574 1.00 32.99 383 TYR B C 1
ATOM 4768 O O . TYR B 1 238 ? -37.487 24.543 -10.815 1.00 29.78 383 TYR B O 1
ATOM 4777 N N . MET B 1 239 ? -38.980 25.479 -9.392 1.00 35.84 384 MET B N 1
ATOM 4778 C CA . MET B 1 239 ? -38.057 25.500 -8.252 1.00 37.82 384 MET B CA 1
ATOM 4779 C C . MET B 1 239 ? -38.480 24.454 -7.192 1.00 39.16 384 MET B C 1
ATOM 4780 O O . MET B 1 239 ? -39.618 24.459 -6.720 1.00 37.51 384 MET B O 1
ATOM 4785 N N . ASN B 1 240 ? -37.553 23.556 -6.845 1.00 40.66 385 ASN B N 1
ATOM 4786 C CA . ASN B 1 240 ? -37.757 22.502 -5.821 1.00 41.33 385 ASN B CA 1
ATOM 4787 C C . ASN B 1 240 ? -36.765 22.813 -4.730 1.00 42.45 385 ASN B C 1
ATOM 4788 O O . ASN B 1 240 ? -35.554 22.714 -4.952 1.00 38.00 385 ASN B O 1
ATOM 4793 N N . ILE B 1 241 ? -37.245 23.276 -3.582 1.00 42.27 386 ILE B N 1
ATOM 4794 C CA . ILE B 1 241 ? -36.338 23.562 -2.475 1.00 43.11 386 ILE B CA 1
ATOM 4795 C C . ILE B 1 241 ? -36.512 22.422 -1.494 1.00 45.17 386 ILE B C 1
ATOM 4796 O O . ILE B 1 241 ? -37.621 22.176 -1.041 1.00 45.68 386 ILE B O 1
ATOM 4801 N N . ASN B 1 242 ? -35.431 21.719 -1.187 1.00 43.17 387 ASN B N 1
ATOM 4802 C CA . ASN B 1 242 ? -35.495 20.607 -0.221 1.00 45.22 387 ASN B CA 1
ATOM 4803 C C . ASN B 1 242 ? -35.787 21.108 1.197 1.00 47.63 387 ASN B C 1
ATOM 4804 O O . ASN B 1 242 ? -35.486 22.270 1.556 1.00 41.93 387 ASN B O 1
ATOM 4809 N N . GLN B 1 243 ? -36.399 20.214 1.969 1.00 50.44 388 GLN B N 1
ATOM 4810 C CA . GLN B 1 243 ? -36.767 20.412 3.378 1.00 52.40 388 GLN B CA 1
ATOM 4811 C C . GLN B 1 243 ? -35.560 20.999 4.124 1.00 45.47 388 GLN B C 1
ATOM 4812 O O . GLN B 1 243 ? -34.443 20.498 4.002 1.00 47.04 388 GLN B O 1
ATOM 4818 N N . GLY B 1 244 ? -35.772 22.086 4.838 1.00 45.09 389 GLY B N 1
ATOM 4819 C CA . GLY B 1 244 ? -34.682 22.737 5.573 1.00 50.37 389 GLY B CA 1
ATOM 4820 C C . GLY B 1 244 ? -33.780 23.619 4.734 1.00 51.47 389 GLY B C 1
ATOM 4821 O O . GLY B 1 244 ? -32.749 24.118 5.222 1.00 50.95 389 GLY B O 1
ATOM 4822 N N . GLY B 1 245 ? -34.183 23.843 3.488 1.00 47.95 390 GLY B N 1
ATOM 4823 C CA . GLY B 1 245 ? -33.367 24.576 2.513 1.00 46.36 390 GLY B CA 1
ATOM 4824 C C . GLY B 1 245 ? -33.897 25.966 2.221 1.00 41.73 390 GLY B C 1
ATOM 4825 O O . GLY B 1 245 ? -35.032 26.324 2.577 1.00 44.16 390 GLY B O 1
ATOM 4826 N N . MET B 1 246 ? -33.042 26.774 1.616 1.00 39.79 391 MET B N 1
ATOM 4827 C CA . MET B 1 246 ? -33.448 28.030 1.018 1.00 39.66 391 MET B CA 1
ATOM 4828 C C . MET B 1 246 ? -32.735 28.200 -0.333 1.00 39.99 391 MET B C 1
ATOM 4829 O O . MET B 1 246 ? -31.641 27.660 -0.552 1.00 40.53 391 MET B O 1
ATOM 4834 N N . VAL B 1 247 ? -33.340 28.978 -1.222 1.00 38.41 392 VAL B N 1
ATOM 4835 C CA . VAL B 1 247 ? -32.603 29.463 -2.398 1.00 40.06 392 VAL B CA 1
ATOM 4836 C C . VAL B 1 247 ? -31.868 30.748 -1.987 1.00 35.24 392 VAL B C 1
ATOM 4837 O O . VAL B 1 247 ? -32.481 31.658 -1.425 1.00 33.93 392 VAL B O 1
ATOM 4841 N N . LEU B 1 248 ? -30.569 30.812 -2.266 1.00 31.51 393 LEU B N 1
ATOM 4842 C CA . LEU B 1 248 ? -29.782 31.991 -1.936 1.00 34.13 393 LEU B CA 1
ATOM 4843 C C . LEU B 1 248 ? -30.353 33.192 -2.633 1.00 33.05 393 LEU B C 1
ATOM 4844 O O . LEU B 1 248 ? -30.865 33.073 -3.773 1.00 34.53 393 LEU B O 1
ATOM 4849 N N . PRO B 1 249 ? -30.271 34.360 -1.987 1.00 33.39 394 PRO B N 1
ATOM 4850 C CA . PRO B 1 249 ? -30.866 35.538 -2.632 1.00 34.58 394 PRO B CA 1
ATOM 4851 C C . PRO B 1 249 ? -30.342 35.714 -4.087 1.00 36.77 394 PRO B C 1
ATOM 4852 O O . PRO B 1 249 ? -29.138 35.497 -4.346 1.00 34.72 394 PRO B O 1
ATOM 4856 N N . TYR B 1 250 ? -31.239 36.030 -5.011 1.00 37.13 395 TYR B N 1
ATOM 4857 C CA . TYR B 1 250 ? -30.875 36.300 -6.404 1.00 34.06 395 TYR B CA 1
ATOM 4858 C C . TYR B 1 250 ? -31.832 37.326 -6.991 1.00 34.13 395 TYR B C 1
ATOM 4859 O O . TYR B 1 250 ? -32.802 37.703 -6.342 1.00 33.53 395 TYR B O 1
ATOM 4868 N N . TYR B 1 251 ? -31.568 37.773 -8.228 1.00 30.46 396 TYR B N 1
ATOM 4869 C CA . TYR B 1 251 ? -32.558 38.467 -8.977 1.00 28.13 396 TYR B CA 1
ATOM 4870 C C . TYR B 1 251 ? -32.551 37.980 -10.434 1.00 29.85 396 TYR B C 1
ATOM 4871 O O . TYR B 1 251 ? -31.531 37.507 -10.938 1.00 29.52 396 TYR B O 1
ATOM 4880 N N . ASN B 1 252 ? -33.709 38.136 -11.097 1.00 30.93 397 ASN B N 1
ATOM 4881 C CA . ASN B 1 252 ? -33.868 37.875 -12.523 1.00 30.70 397 ASN B CA 1
ATOM 4882 C C . ASN B 1 252 ? -33.517 39.140 -13.249 1.00 30.53 397 ASN B C 1
ATOM 4883 O O . ASN B 1 252 ? -34.075 40.180 -12.966 1.00 29.71 397 ASN B O 1
ATOM 4888 N N . THR B 1 253 ? -32.571 39.071 -14.188 1.00 30.22 398 THR B N 1
ATOM 4889 C CA . THR B 1 253 ? -32.188 40.293 -14.924 1.00 28.87 398 THR B CA 1
ATOM 4890 C C . THR B 1 253 ? -33.294 41.012 -15.644 1.00 28.83 398 THR B C 1
ATOM 4891 O O . THR B 1 253 ? -33.320 42.269 -15.728 1.00 29.17 398 THR B O 1
ATOM 4895 N N . LYS B 1 254 ? -34.243 40.254 -16.162 1.00 28.74 399 LYS B N 1
ATOM 4896 C CA . LYS B 1 254 ? -35.151 40.842 -17.179 1.00 32.77 399 LYS B CA 1
ATOM 4897 C C . LYS B 1 254 ? -36.610 40.455 -17.045 1.00 29.95 399 LYS B C 1
ATOM 4898 O O . LYS B 1 254 ? -37.509 41.148 -17.574 1.00 29.41 399 LYS B O 1
ATOM 4904 N N . SER B 1 255 ? -36.837 39.305 -16.409 1.00 28.84 400 SER B N 1
ATOM 4905 C CA . SER B 1 255 ? -38.078 38.582 -16.467 1.00 29.90 400 SER B CA 1
ATOM 4906 C C . SER B 1 255 ? -38.816 38.596 -15.139 1.00 27.28 400 SER B C 1
ATOM 4907 O O . SER B 1 255 ? -38.377 37.990 -14.150 1.00 31.39 400 SER B O 1
ATOM 4910 N N . THR B 1 256 ? -39.975 39.222 -15.153 1.00 29.78 401 THR B N 1
ATOM 4911 C CA . THR B 1 256 ? -40.932 39.169 -14.039 1.00 30.71 401 THR B CA 1
ATOM 4912 C C . THR B 1 256 ? -41.498 37.735 -14.017 1.00 30.56 401 THR B C 1
ATOM 4913 O O . THR B 1 256 ? -41.696 37.102 -15.080 1.00 31.55 401 THR B O 1
ATOM 4917 N N . ARG B 1 257 ? -41.639 37.192 -12.834 1.00 28.66 402 ARG B N 1
ATOM 4918 C CA . ARG B 1 257 ? -42.118 35.840 -12.656 1.00 32.49 402 ARG B CA 1
ATOM 4919 C C . ARG B 1 257 ? -43.416 35.808 -11.858 1.00 34.04 402 ARG B C 1
ATOM 4920 O O . ARG B 1 257 ? -43.538 36.463 -10.799 1.00 33.95 402 ARG B O 1
ATOM 4928 N N . LEU B 1 258 ? -44.372 35.053 -12.379 1.00 31.92 403 LEU B N 1
ATOM 4929 C CA . LEU B 1 258 ? -45.651 34.814 -11.727 1.00 34.36 403 LEU B CA 1
ATOM 4930 C C . LEU B 1 258 ? -45.504 33.431 -11.097 1.00 33.26 403 LEU B C 1
ATOM 4931 O O . LEU B 1 258 ? -45.587 32.430 -11.797 1.00 33.43 403 LEU B O 1
ATOM 4936 N N . VAL B 1 259 ? -45.231 33.410 -9.790 1.00 31.95 404 VAL B N 1
ATOM 4937 C CA . VAL B 1 259 ? -44.880 32.207 -9.045 1.00 32.25 404 VAL B CA 1
ATOM 4938 C C . VAL B 1 259 ? -46.028 31.595 -8.233 1.00 35.81 404 VAL B C 1
ATOM 4939 O O . VAL B 1 259 ? -46.730 32.288 -7.470 1.00 32.38 404 VAL B O 1
ATOM 4943 N N . MET B 1 260 ? -46.221 30.288 -8.453 1.00 38.25 405 MET B N 1
ATOM 4944 C CA . MET B 1 260 ? -47.326 29.533 -7.903 1.00 38.53 405 MET B CA 1
ATOM 4945 C C . MET B 1 260 ? -46.763 28.384 -7.112 1.00 38.73 405 MET B C 1
ATOM 4946 O O . MET B 1 260 ? -45.829 27.694 -7.578 1.00 35.98 405 MET B O 1
ATOM 4951 N N . VAL B 1 261 ? -47.353 28.158 -5.935 1.00 38.85 406 VAL B N 1
ATOM 4952 C CA . VAL B 1 261 ? -46.866 27.134 -5.023 1.00 40.15 406 VAL B CA 1
ATOM 4953 C C . VAL B 1 261 ? -47.541 25.838 -5.440 1.00 41.44 406 VAL B C 1
ATOM 4954 O O . VAL B 1 261 ? -48.769 25.777 -5.477 1.00 40.20 406 VAL B O 1
ATOM 4958 N N . ILE B 1 262 ? -46.738 24.840 -5.823 1.00 42.34 407 ILE B N 1
ATOM 4959 C CA . ILE B 1 262 ? -47.263 23.543 -6.208 1.00 46.28 407 ILE B CA 1
ATOM 4960 C C . ILE B 1 262 ? -47.415 22.684 -4.950 1.00 49.08 407 ILE B C 1
ATOM 4961 O O . ILE B 1 262 ? -48.443 22.059 -4.767 1.00 51.77 407 ILE B O 1
ATOM 4966 N N . GLU B 1 263 ? -46.388 22.635 -4.104 1.00 47.71 408 GLU B N 1
ATOM 4967 C CA . GLU B 1 263 ? -46.371 21.712 -2.961 1.00 51.81 408 GLU B CA 1
ATOM 4968 C C . GLU B 1 263 ? -45.627 22.354 -1.814 1.00 51.39 408 GLU B C 1
ATOM 4969 O O . GLU B 1 263 ? -44.694 23.134 -2.014 1.00 52.04 408 GLU B O 1
ATOM 4975 N N . GLY B 1 264 ? -46.085 22.061 -0.605 1.00 51.98 409 GLY B N 1
ATOM 4976 C CA . GLY B 1 264 ? -45.363 22.402 0.598 1.00 47.41 409 GLY B CA 1
ATOM 4977 C C . GLY B 1 264 ? -45.708 23.780 1.079 1.00 47.70 409 GLY B C 1
ATOM 4978 O O . GLY B 1 264 ? -46.731 24.359 0.687 1.00 51.41 409 GLY B O 1
ATOM 4979 N N . ASN B 1 265 ? -44.822 24.306 1.909 1.00 43.92 410 ASN B N 1
ATOM 4980 C CA . ASN B 1 265 ? -45.051 25.528 2.642 1.00 54.28 410 ASN B CA 1
ATOM 4981 C C . ASN B 1 265 ? -43.774 26.358 2.584 1.00 48.10 410 ASN B C 1
ATOM 4982 O O . ASN B 1 265 ? -42.703 25.774 2.545 1.00 45.39 410 ASN B O 1
ATOM 4987 N N . GLY B 1 266 ? -43.866 27.692 2.619 1.00 45.85 411 GLY B N 1
ATOM 4988 C CA . GLY B 1 266 ? -42.658 28.493 2.648 1.00 44.69 411 GLY B CA 1
ATOM 4989 C C . GLY B 1 266 ? -42.805 29.954 2.960 1.00 46.15 411 GLY B C 1
ATOM 4990 O O . GLY B 1 266 ? -43.892 30.433 3.223 1.00 48.90 411 GLY B O 1
ATOM 4991 N N . ARG B 1 267 ? -41.680 30.663 2.973 1.00 45.17 412 ARG B N 1
ATOM 4992 C CA . ARG B 1 267 ? -41.697 32.116 3.128 1.00 45.18 412 ARG B CA 1
ATOM 4993 C C . ARG B 1 267 ? -40.705 32.758 2.179 1.00 44.54 412 ARG B C 1
ATOM 4994 O O . ARG B 1 267 ? -39.810 32.089 1.612 1.00 38.77 412 ARG B O 1
ATOM 5002 N N . PHE B 1 268 ? -40.856 34.064 2.030 1.00 39.99 413 PHE B N 1
ATOM 5003 C CA . PHE B 1 268 ? -40.004 34.791 1.127 1.00 46.23 413 PHE B CA 1
ATOM 5004 C C . PHE B 1 268 ? -39.726 36.158 1.663 1.00 44.28 413 PHE B C 1
ATOM 5005 O O . PHE B 1 268 ? -40.575 36.754 2.346 1.00 42.32 413 PHE B O 1
ATOM 5013 N N . GLU B 1 269 ? -38.583 36.677 1.236 1.00 42.21 414 GLU B N 1
ATOM 5014 C CA . GLU B 1 269 ? -38.249 38.072 1.393 1.00 41.17 414 GLU B CA 1
ATOM 5015 C C . GLU B 1 269 ? -37.825 38.648 0.077 1.00 40.40 414 GLU B C 1
ATOM 5016 O O . GLU B 1 269 ? -37.125 37.985 -0.672 1.00 44.76 414 GLU B O 1
ATOM 5022 N N . MET B 1 270 ? -38.184 39.905 -0.154 1.00 40.47 415 MET B N 1
ATOM 5023 C CA . MET B 1 270 ? -37.953 40.601 -1.405 1.00 44.77 415 MET B CA 1
ATOM 5024 C C . MET B 1 270 ? -37.625 42.073 -1.175 1.00 43.91 415 MET B C 1
ATOM 5025 O O . MET B 1 270 ? -38.308 42.742 -0.395 1.00 48.31 415 MET B O 1
ATOM 5030 N N . ALA B 1 271 ? -36.585 42.570 -1.850 1.00 38.02 416 ALA B N 1
ATOM 5031 C CA . ALA B 1 271 ? -36.203 43.993 -1.780 1.00 36.59 416 ALA B CA 1
ATOM 5032 C C . ALA B 1 271 ? -36.852 44.734 -2.884 1.00 38.05 416 ALA B C 1
ATOM 5033 O O . ALA B 1 271 ? -36.730 44.341 -4.068 1.00 42.17 416 ALA B O 1
ATOM 5035 N N . CYS B 1 272 ? -37.467 45.860 -2.536 1.00 38.41 417 CYS B N 1
ATOM 5036 C CA . CYS B 1 272 ? -38.288 46.637 -3.478 1.00 40.90 417 CYS B CA 1
ATOM 5037 C C . CYS B 1 272 ? -38.214 48.147 -3.214 1.00 47.96 417 CYS B C 1
ATOM 5038 O O . CYS B 1 272 ? -38.589 48.601 -2.122 1.00 51.35 417 CYS B O 1
ATOM 5041 N N . PRO B 1 273 ? -37.733 48.932 -4.197 1.00 47.27 418 PRO B N 1
ATOM 5042 C CA . PRO B 1 273 ? -37.624 50.384 -4.016 1.00 47.46 418 PRO B CA 1
ATOM 5043 C C . PRO B 1 273 ? -38.841 51.184 -4.445 1.00 48.67 418 PRO B C 1
ATOM 5044 O O . PRO B 1 273 ? -38.736 52.401 -4.489 1.00 50.21 418 PRO B O 1
ATOM 5048 N N . HIS B 1 274 ? -39.937 50.533 -4.837 1.00 52.54 419 HIS B N 1
ATOM 5049 C CA . HIS B 1 274 ? -41.131 51.259 -5.314 1.00 59.38 419 HIS B CA 1
ATOM 5050 C C . HIS B 1 274 ? -42.060 51.757 -4.162 1.00 54.02 419 HIS B C 1
ATOM 5051 O O . HIS B 1 274 ? -42.251 51.035 -3.173 1.00 54.29 419 HIS B O 1
ATOM 5058 N N . ALA B 1 295 ? -35.116 64.692 -5.458 1.00 92.88 440 ALA B N 1
ATOM 5059 C CA . ALA B 1 295 ? -35.224 63.330 -4.967 1.00 100.05 440 ALA B CA 1
ATOM 5060 C C . ALA B 1 295 ? -34.163 63.043 -3.852 1.00 105.15 440 ALA B C 1
ATOM 5061 O O . ALA B 1 295 ? -33.016 63.514 -3.924 1.00 90.55 440 ALA B O 1
ATOM 5063 N N . GLY B 1 296 ? -34.591 62.316 -2.809 1.00 105.92 441 GLY B N 1
ATOM 5064 C CA . GLY B 1 296 ? -33.738 61.892 -1.684 1.00 96.75 441 GLY B CA 1
ATOM 5065 C C . GLY B 1 296 ? -33.448 60.402 -1.785 1.00 92.58 441 GLY B C 1
ATOM 5066 O O . GLY B 1 296 ? -34.242 59.659 -2.358 1.00 90.32 441 GLY B O 1
ATOM 5067 N N . ASP B 1 297 ? -32.330 59.980 -1.186 1.00 91.16 442 ASP B N 1
ATOM 5068 C CA . ASP B 1 297 ? -31.685 58.635 -1.374 1.00 88.17 442 ASP B CA 1
ATOM 5069 C C . ASP B 1 297 ? -32.613 57.384 -1.443 1.00 89.04 442 ASP B C 1
ATOM 5070 O O . ASP B 1 297 ? -33.562 57.251 -0.657 1.00 89.16 442 ASP B O 1
ATOM 5075 N N . VAL B 1 298 ? -32.290 56.455 -2.351 1.00 78.00 443 VAL B N 1
ATOM 5076 C CA . VAL B 1 298 ? -33.140 55.272 -2.622 1.00 70.47 443 VAL B CA 1
ATOM 5077 C C . VAL B 1 298 ? -33.148 54.260 -1.453 1.00 67.94 443 VAL B C 1
ATOM 5078 O O . VAL B 1 298 ? -32.102 53.882 -0.921 1.00 64.23 443 VAL B O 1
ATOM 5082 N N . HIS B 1 299 ? -34.350 53.832 -1.074 1.00 58.05 444 HIS B N 1
ATOM 5083 C CA . HIS B 1 299 ? -34.567 52.974 0.064 1.00 55.26 444 HIS B CA 1
ATOM 5084 C C . HIS B 1 299 ? -35.192 51.702 -0.498 1.00 50.55 444 HIS B C 1
ATOM 5085 O O . HIS B 1 299 ? -36.086 51.785 -1.344 1.00 47.66 444 HIS B O 1
ATOM 5092 N N . TYR B 1 300 ? -34.734 50.541 -0.041 1.00 43.48 445 TYR B N 1
ATOM 5093 C CA . TYR B 1 300 ? -35.318 49.251 -0.443 1.00 45.33 445 TYR B CA 1
ATOM 5094 C C . TYR B 1 300 ? -36.235 48.708 0.652 1.00 44.57 445 TYR B C 1
ATOM 5095 O O . TYR B 1 300 ? -35.789 48.396 1.731 1.00 49.40 445 TYR B O 1
ATOM 5104 N N . GLN B 1 301 ? -37.531 48.648 0.370 1.00 53.11 446 GLN B N 1
ATOM 5105 C CA . GLN B 1 301 ? -38.514 48.157 1.328 1.00 54.21 446 GLN B CA 1
ATOM 5106 C C . GLN B 1 301 ? -38.400 46.633 1.460 1.00 57.67 446 GLN B C 1
ATOM 5107 O O . GLN B 1 301 ? -38.095 45.906 0.493 1.00 51.23 446 GLN B O 1
ATOM 5113 N N . LYS B 1 302 ? -38.712 46.169 2.662 1.00 54.97 447 LYS B N 1
ATOM 5114 C CA . LYS B 1 302 ? -38.730 44.766 3.015 1.00 56.34 447 LYS B CA 1
ATOM 5115 C C . LYS B 1 302 ? -40.136 44.285 2.620 1.00 54.98 447 LYS B C 1
ATOM 5116 O O . LYS B 1 302 ? -41.111 44.831 3.112 1.00 60.41 447 LYS B O 1
ATOM 5122 N N . VAL B 1 303 ? -40.249 43.368 1.657 1.00 47.32 448 VAL B N 1
ATOM 5123 C CA . VAL B 1 303 ? -41.521 42.771 1.281 1.00 44.90 448 VAL B CA 1
ATOM 5124 C C . VAL B 1 303 ? -41.371 41.337 1.716 1.00 48.11 448 VAL B C 1
ATOM 5125 O O . VAL B 1 303 ? -40.371 40.734 1.398 1.00 50.37 448 VAL B O 1
ATOM 5129 N N . ARG B 1 304 ? -42.324 40.808 2.485 1.00 46.80 449 ARG B N 1
ATOM 5130 C CA . ARG B 1 304 ? -42.164 39.518 3.175 1.00 49.46 449 ARG B CA 1
ATOM 5131 C C . ARG B 1 304 ? -43.495 38.824 3.186 1.00 46.32 449 ARG B C 1
ATOM 5132 O O . ARG B 1 304 ? -44.521 39.484 3.094 1.00 42.28 449 ARG B O 1
ATOM 5140 N N . GLY B 1 305 ? -43.492 37.502 3.352 1.00 41.96 450 GLY B N 1
ATOM 5141 C CA . GLY B 1 305 ? -44.747 36.791 3.507 1.00 41.19 450 GLY B CA 1
ATOM 5142 C C . GLY B 1 305 ? -44.588 35.301 3.491 1.00 44.12 450 GLY B C 1
ATOM 5143 O O . GLY B 1 305 ? -43.456 34.775 3.340 1.00 39.90 450 GLY B O 1
ATOM 5144 N N . ASN B 1 306 ? -45.726 34.615 3.625 1.00 44.12 451 ASN B N 1
ATOM 5145 C CA . ASN B 1 306 ? -45.738 33.153 3.641 1.00 50.14 451 ASN B CA 1
ATOM 5146 C C . ASN B 1 306 ? -46.373 32.642 2.387 1.00 44.50 451 ASN B C 1
ATOM 5147 O O . ASN B 1 306 ? -47.143 33.356 1.737 1.00 43.95 451 ASN B O 1
ATOM 5152 N N . LEU B 1 307 ? -46.076 31.383 2.091 1.00 40.09 452 LEU B N 1
ATOM 5153 C CA . LEU B 1 307 ? -46.564 30.734 0.894 1.00 42.94 452 LEU B CA 1
ATOM 5154 C C . LEU B 1 307 ? -47.171 29.419 1.221 1.00 44.19 452 LEU B C 1
ATOM 5155 O O . LEU B 1 307 ? -46.531 28.600 1.872 1.00 43.93 452 LEU B O 1
ATOM 5160 N N . ASN B 1 308 ? -48.384 29.208 0.705 1.00 46.75 453 ASN B N 1
ATOM 5161 C CA . ASN B 1 308 ? -49.053 27.915 0.715 1.00 47.52 453 ASN B CA 1
ATOM 5162 C C . ASN B 1 308 ? -49.536 27.517 -0.677 1.00 46.84 453 ASN B C 1
ATOM 5163 O O . ASN B 1 308 ? -49.692 28.369 -1.584 1.00 47.43 453 ASN B O 1
ATOM 5168 N N . VAL B 1 309 ? -49.847 26.226 -0.805 1.00 42.33 454 VAL B N 1
ATOM 5169 C CA . VAL B 1 309 ? -50.298 25.656 -2.053 1.00 44.34 454 VAL B CA 1
ATOM 5170 C C . VAL B 1 309 ? -51.373 26.526 -2.678 1.00 43.78 454 VAL B C 1
ATOM 5171 O O . VAL B 1 309 ? -52.309 26.946 -2.000 1.00 44.63 454 VAL B O 1
ATOM 5175 N N . GLY B 1 310 ? -51.195 26.841 -3.962 1.00 42.01 455 GLY B N 1
ATOM 5176 C CA . GLY B 1 310 ? -52.170 27.647 -4.701 1.00 43.54 455 GLY B CA 1
ATOM 5177 C C . GLY B 1 310 ? -51.942 29.154 -4.687 1.00 41.50 455 GLY B C 1
ATOM 5178 O O . GLY B 1 310 ? -52.531 29.873 -5.500 1.00 50.45 455 GLY B O 1
ATOM 5179 N N . ASP B 1 311 ? -51.107 29.635 -3.774 1.00 43.72 456 ASP B N 1
ATOM 5180 C CA . ASP B 1 311 ? -50.759 31.069 -3.711 1.00 43.75 456 ASP B CA 1
ATOM 5181 C C . ASP B 1 311 ? -49.942 31.516 -4.922 1.00 40.12 456 ASP B C 1
ATOM 5182 O O . ASP B 1 311 ? -49.151 30.755 -5.453 1.00 36.60 456 ASP B O 1
ATOM 5187 N N . LEU B 1 312 ? -50.175 32.755 -5.333 1.00 39.94 457 LEU B N 1
ATOM 5188 C CA . LEU B 1 312 ? -49.464 33.409 -6.412 1.00 38.81 457 LEU B CA 1
ATOM 5189 C C . LEU B 1 312 ? -48.626 34.542 -5.854 1.00 37.96 457 LEU B C 1
ATOM 5190 O O . LEU B 1 312 ? -49.132 35.332 -5.052 1.00 39.71 457 LEU B O 1
ATOM 5195 N N . LEU B 1 313 ? -47.350 34.613 -6.238 1.00 35.25 458 LEU B N 1
ATOM 5196 C CA . LEU B 1 313 ? -46.463 35.742 -5.873 1.00 36.06 458 LEU B CA 1
ATOM 5197 C C . LEU B 1 313 ? -45.868 36.341 -7.139 1.00 36.36 458 LEU B C 1
ATOM 5198 O O . LEU B 1 313 ? -45.275 35.641 -7.954 1.00 37.06 458 LEU B O 1
ATOM 5203 N N . VAL B 1 314 ? -46.068 37.630 -7.319 1.00 36.98 459 VAL B N 1
ATOM 5204 C CA . VAL B 1 314 ? -45.432 38.370 -8.404 1.00 36.89 459 VAL B CA 1
ATOM 5205 C C . VAL B 1 314 ? -44.035 38.757 -7.929 1.00 33.76 459 VAL B C 1
ATOM 5206 O O . VAL B 1 314 ? -43.899 39.427 -6.925 1.00 34.79 459 VAL B O 1
ATOM 5210 N N . VAL B 1 315 ? -43.005 38.234 -8.601 1.00 32.56 460 VAL B N 1
ATOM 5211 C CA . VAL B 1 315 ? -41.608 38.606 -8.363 1.00 31.26 460 VAL B CA 1
ATOM 5212 C C . VAL B 1 315 ? -41.167 39.394 -9.585 1.00 34.74 460 VAL B C 1
ATOM 5213 O O . VAL B 1 315 ? -40.866 38.804 -10.651 1.00 34.52 460 VAL B O 1
ATOM 5217 N N . PRO B 1 316 ? -41.143 40.723 -9.469 1.00 33.50 461 PRO B N 1
ATOM 5218 C CA . PRO B 1 316 ? -40.761 41.521 -10.628 1.00 32.28 461 PRO B CA 1
ATOM 5219 C C . PRO B 1 316 ? -39.269 41.463 -10.978 1.00 36.10 461 PRO B C 1
ATOM 5220 O O . PRO B 1 316 ? -38.438 41.232 -10.107 1.00 31.35 461 PRO B O 1
ATOM 5224 N N . ALA B 1 317 ? -38.960 41.684 -12.270 1.00 34.49 462 ALA B N 1
ATOM 5225 C CA . ALA B 1 317 ? -37.606 41.747 -12.742 1.00 33.24 462 ALA B CA 1
ATOM 5226 C C . ALA B 1 317 ? -36.721 42.661 -11.896 1.00 32.21 462 ALA B C 1
ATOM 5227 O O . ALA B 1 317 ? -37.156 43.711 -11.423 1.00 32.46 462 ALA B O 1
ATOM 5229 N N . ALA B 1 318 ? -35.470 42.239 -11.730 1.00 31.79 463 ALA B N 1
ATOM 5230 C CA . ALA B 1 318 ? -34.416 43.028 -11.107 1.00 31.25 463 ALA B CA 1
ATOM 5231 C C . ALA B 1 318 ? -34.582 43.196 -9.579 1.00 31.58 463 ALA B C 1
ATOM 5232 O O . ALA B 1 318 ? -33.738 43.820 -8.942 1.00 31.06 463 ALA B O 1
ATOM 5234 N N . HIS B 1 319 ? -35.573 42.523 -8.975 1.00 30.14 464 HIS B N 1
ATOM 5235 C CA . HIS B 1 319 ? -35.780 42.569 -7.494 1.00 31.56 464 HIS B CA 1
ATOM 5236 C C . HIS B 1 319 ? -35.144 41.391 -6.838 1.00 28.80 464 HIS B C 1
ATOM 5237 O O . HIS B 1 319 ? -35.510 40.257 -7.142 1.00 26.62 464 HIS B O 1
ATOM 5244 N N . PRO B 1 320 ? -34.213 41.635 -5.919 1.00 29.92 465 PRO B N 1
ATOM 5245 C CA . PRO B 1 320 ? -33.627 40.549 -5.162 1.00 32.72 465 PRO B CA 1
ATOM 5246 C C . PRO B 1 320 ? -34.669 39.813 -4.360 1.00 33.54 465 PRO B C 1
ATOM 5247 O O . PRO B 1 320 ? -35.573 40.452 -3.866 1.00 33.28 465 PRO B O 1
ATOM 5251 N N . ILE B 1 321 ? -34.544 38.492 -4.250 1.00 35.67 466 ILE B N 1
ATOM 5252 C CA . ILE B 1 321 ? -35.552 37.678 -3.613 1.00 35.36 466 ILE B CA 1
ATOM 5253 C C . ILE B 1 321 ? -34.918 36.418 -3.062 1.00 37.46 466 ILE B C 1
ATOM 5254 O O . ILE B 1 321 ? -33.879 35.986 -3.563 1.00 32.08 466 ILE B O 1
ATOM 5259 N N . THR B 1 322 ? -35.520 35.895 -1.976 1.00 35.98 467 THR B N 1
ATOM 5260 C CA . THR B 1 322 ? -35.187 34.623 -1.418 1.00 36.71 467 THR B CA 1
ATOM 5261 C C . THR B 1 322 ? -36.474 33.902 -1.029 1.00 37.58 467 THR B C 1
ATOM 5262 O O . THR B 1 322 ? -37.479 34.508 -0.678 1.00 36.43 467 THR B O 1
ATOM 5266 N N . PHE B 1 323 ? -36.417 32.590 -1.132 1.00 38.90 468 PHE B N 1
ATOM 5267 C CA . PHE B 1 323 ? -37.512 31.710 -0.761 1.00 43.75 468 PHE B CA 1
ATOM 5268 C C . PHE B 1 323 ? -36.904 30.741 0.215 1.00 44.64 468 PHE B C 1
ATOM 5269 O O . PHE B 1 323 ? -35.784 30.249 -0.042 1.00 43.59 468 PHE B O 1
ATOM 5277 N N . THR B 1 324 ? -37.636 30.475 1.308 1.00 47.11 469 THR B N 1
ATOM 5278 C CA . THR B 1 324 ? -37.215 29.544 2.394 1.00 43.90 469 THR B CA 1
ATOM 5279 C C . THR B 1 324 ? -38.320 28.471 2.601 1.00 43.84 469 THR B C 1
ATOM 5280 O O . THR B 1 324 ? -39.508 28.793 2.716 1.00 43.01 469 THR B O 1
ATOM 5284 N N . ALA B 1 325 ? -37.924 27.197 2.585 1.00 43.69 470 ALA B N 1
ATOM 5285 C CA . ALA B 1 325 ? -38.818 26.083 2.865 1.00 48.81 470 ALA B CA 1
ATOM 5286 C C . ALA B 1 325 ? -39.123 26.061 4.365 1.00 50.09 470 ALA B C 1
ATOM 5287 O O . ALA B 1 325 ? -38.230 26.310 5.144 1.00 48.67 470 ALA B O 1
ATOM 5289 N N . THR B 1 326 ? -40.383 25.837 4.743 1.00 56.67 471 THR B N 1
ATOM 5290 C CA . THR B 1 326 ? -40.854 25.871 6.158 1.00 57.02 471 THR B CA 1
ATOM 5291 C C . THR B 1 326 ? -41.689 24.614 6.399 1.00 61.79 471 THR B C 1
ATOM 5292 O O . THR B 1 326 ? -42.026 23.903 5.451 1.00 67.81 471 THR B O 1
ATOM 5296 N N . GLY B 1 327 ? -42.032 24.326 7.654 1.00 76.88 472 GLY B N 1
ATOM 5297 C CA . GLY B 1 327 ? -42.638 23.017 8.012 1.00 72.81 472 GLY B CA 1
ATOM 5298 C C . GLY B 1 327 ? -41.532 21.975 7.893 1.00 78.09 472 GLY B C 1
ATOM 5299 O O . GLY B 1 327 ? -40.357 22.275 8.139 1.00 81.21 472 GLY B O 1
ATOM 5300 N N . GLY B 1 328 ? -41.882 20.761 7.495 1.00 74.28 473 GLY B N 1
ATOM 5301 C CA . GLY B 1 328 ? -40.872 19.739 7.199 1.00 80.68 473 GLY B CA 1
ATOM 5302 C C . GLY B 1 328 ? -40.952 19.387 5.739 1.00 79.55 473 GLY B C 1
ATOM 5303 O O . GLY B 1 328 ? -40.555 18.297 5.319 1.00 79.73 473 GLY B O 1
ATOM 5304 N N . SER B 1 329 ? -41.448 20.348 4.966 1.00 84.40 474 SER B N 1
ATOM 5305 C CA . SER B 1 329 ? -41.908 20.129 3.601 1.00 82.68 474 SER B CA 1
ATOM 5306 C C . SER B 1 329 ? -40.843 20.584 2.607 1.00 67.03 474 SER B C 1
ATOM 5307 O O . SER B 1 329 ? -40.108 21.526 2.873 1.00 61.06 474 SER B O 1
ATOM 5310 N N . ASN B 1 330 ? -40.733 19.857 1.501 1.00 64.66 475 ASN B N 1
ATOM 5311 C CA . ASN B 1 330 ? -40.128 20.379 0.289 1.00 63.81 475 ASN B CA 1
ATOM 5312 C C . ASN B 1 330 ? -41.063 21.465 -0.226 1.00 59.42 475 ASN B C 1
ATOM 5313 O O . ASN B 1 330 ? -42.234 21.156 -0.436 1.00 57.31 475 ASN B O 1
ATOM 5318 N N . LEU B 1 331 ? -40.567 22.704 -0.408 1.00 46.72 476 LEU B N 1
ATOM 5319 C CA . LEU B 1 331 ? -41.268 23.762 -1.188 1.00 45.80 476 LEU B CA 1
ATOM 5320 C C . LEU B 1 331 ? -40.992 23.676 -2.734 1.00 45.47 476 LEU B C 1
ATOM 5321 O O . LEU B 1 331 ? -39.848 23.901 -3.214 1.00 41.01 476 LEU B O 1
ATOM 5326 N N . ARG B 1 332 ? -42.045 23.309 -3.471 1.00 42.50 477 ARG B N 1
ATOM 5327 C CA . ARG B 1 332 ? -42.050 23.190 -4.932 1.00 46.37 477 ARG B CA 1
ATOM 5328 C C . ARG B 1 332 ? -42.951 24.312 -5.520 1.00 45.94 477 ARG B C 1
ATOM 5329 O O . ARG B 1 332 ? -44.062 24.587 -4.995 1.00 38.65 477 ARG B O 1
ATOM 5337 N N . MET B 1 333 ? -42.443 24.986 -6.568 1.00 39.23 478 MET B N 1
ATOM 5338 C CA . MET B 1 333 ? -43.124 26.151 -7.175 1.00 38.30 478 MET B CA 1
ATOM 5339 C C . MET B 1 333 ? -42.886 26.171 -8.676 1.00 39.53 478 MET B C 1
ATOM 5340 O O . MET B 1 333 ? -41.784 25.858 -9.129 1.00 38.10 478 MET B O 1
ATOM 5345 N N . VAL B 1 334 ? -43.924 26.526 -9.434 1.00 37.25 479 VAL B N 1
ATOM 5346 C CA . VAL B 1 334 ? -43.802 26.764 -10.857 1.00 38.37 479 VAL B CA 1
ATOM 5347 C C . VAL B 1 334 ? -43.890 28.273 -11.044 1.00 36.43 479 VAL B C 1
ATOM 5348 O O . VAL B 1 334 ? -44.573 28.947 -10.274 1.00 35.65 479 VAL B O 1
ATOM 5352 N N . GLY B 1 335 ? -43.107 28.798 -11.997 1.00 34.84 480 GLY B N 1
ATOM 5353 C CA . GLY B 1 335 ? -43.081 30.232 -12.313 1.00 31.38 480 GLY B CA 1
ATOM 5354 C C . GLY B 1 335 ? -43.259 30.489 -13.778 1.00 31.64 480 GLY B C 1
ATOM 5355 O O . GLY B 1 335 ? -42.523 29.920 -14.578 1.00 32.47 480 GLY B O 1
ATOM 5356 N N . PHE B 1 336 ? -44.195 31.371 -14.136 1.00 29.09 481 PHE B N 1
ATOM 5357 C CA . PHE B 1 336 ? -44.324 31.847 -15.505 1.00 28.60 481 PHE B CA 1
ATOM 5358 C C . PHE B 1 336 ? -43.495 33.071 -15.608 1.00 28.65 481 PHE B C 1
ATOM 5359 O O . PHE B 1 336 ? -43.798 34.064 -14.970 1.00 28.50 481 PHE B O 1
ATOM 5367 N N . GLY B 1 337 ? -42.442 33.011 -16.427 1.00 31.31 482 GLY B N 1
ATOM 5368 C CA . GLY B 1 337 ? -41.528 34.149 -16.631 1.00 29.40 482 GLY B CA 1
ATOM 5369 C C . GLY B 1 337 ? -41.995 34.918 -17.856 1.00 30.86 482 GLY B C 1
ATOM 5370 O O . GLY B 1 337 ? -42.150 34.338 -18.920 1.00 32.66 482 GLY B O 1
ATOM 5371 N N . ILE B 1 338 ? -42.268 36.208 -17.716 1.00 29.97 483 ILE B N 1
ATOM 5372 C CA . ILE B 1 338 ? -42.608 37.035 -18.868 1.00 30.57 483 ILE B CA 1
ATOM 5373 C C . ILE B 1 338 ? -41.360 37.805 -19.332 1.00 32.12 483 ILE B C 1
ATOM 5374 O O . ILE B 1 338 ? -40.330 37.868 -18.590 1.00 29.52 483 ILE B O 1
ATOM 5379 N N . ASN B 1 339 ? -41.432 38.345 -20.570 1.00 30.10 484 ASN B N 1
ATOM 5380 C CA . ASN B 1 339 ? -40.270 38.951 -21.261 1.00 28.42 484 ASN B CA 1
ATOM 5381 C C . ASN B 1 339 ? -38.986 38.106 -21.100 1.00 31.76 484 ASN B C 1
ATOM 5382 O O . ASN B 1 339 ? -37.951 38.613 -20.712 1.00 28.96 484 ASN B O 1
ATOM 5387 N N . ALA B 1 340 ? -39.074 36.800 -21.366 1.00 30.40 485 ALA B N 1
ATOM 5388 C CA . ALA B 1 340 ? -38.099 35.868 -20.820 1.00 32.20 485 ALA B CA 1
ATOM 5389 C C . ALA B 1 340 ? -36.793 35.737 -21.574 1.00 31.29 485 ALA B C 1
ATOM 5390 O O . ALA B 1 340 ? -35.839 35.214 -21.005 1.00 29.64 485 ALA B O 1
ATOM 5392 N N . GLN B 1 341 ? -36.728 36.203 -22.835 1.00 33.63 486 GLN B N 1
ATOM 5393 C CA . GLN B 1 341 ? -35.598 35.893 -23.655 1.00 36.45 486 GLN B CA 1
ATOM 5394 C C . GLN B 1 341 ? -34.366 36.533 -23.052 1.00 32.87 486 GLN B C 1
ATOM 5395 O O . GLN B 1 341 ? -34.398 37.693 -22.642 1.00 30.50 486 GLN B O 1
ATOM 5401 N N . ASN B 1 342 ? -33.310 35.743 -22.947 1.00 33.16 487 ASN B N 1
ATOM 5402 C CA . ASN B 1 342 ? -32.009 36.171 -22.418 1.00 34.74 487 ASN B CA 1
ATOM 5403 C C . ASN B 1 342 ? -32.017 36.517 -20.910 1.00 32.40 487 ASN B C 1
ATOM 5404 O O . ASN B 1 342 ? -31.044 37.067 -20.389 1.00 33.11 487 ASN B O 1
ATOM 5409 N N . ASN B 1 343 ? -33.065 36.134 -20.185 1.00 31.95 488 ASN B N 1
ATOM 5410 C CA . ASN B 1 343 ? -33.100 36.345 -18.717 1.00 32.04 488 ASN B CA 1
ATOM 5411 C C . ASN B 1 343 ? -32.025 35.544 -18.015 1.00 31.66 488 ASN B C 1
ATOM 5412 O O . ASN B 1 343 ? -31.694 34.435 -18.429 1.00 32.46 488 ASN B O 1
ATOM 5417 N N . LYS B 1 344 ? -31.458 36.126 -16.984 1.00 31.70 489 LYS B N 1
ATOM 5418 C CA . LYS B 1 344 ? -30.497 35.431 -16.169 1.00 35.50 489 LYS B CA 1
ATOM 5419 C C . LYS B 1 344 ? -30.805 35.646 -14.723 1.00 30.12 489 LYS B C 1
ATOM 5420 O O . LYS B 1 344 ? -31.427 36.621 -14.369 1.00 31.34 489 LYS B O 1
ATOM 5426 N N . LYS B 1 345 ? -30.340 34.709 -13.924 1.00 32.16 490 LYS B N 1
ATOM 5427 C CA . LYS B 1 345 ? -30.363 34.781 -12.489 1.00 33.60 490 LYS B CA 1
ATOM 5428 C C . LYS B 1 345 ? -29.009 35.197 -11.979 1.00 32.72 490 LYS B C 1
ATOM 5429 O O . LYS B 1 345 ? -28.041 34.426 -12.056 1.00 35.01 490 LYS B O 1
ATOM 5435 N N . LYS B 1 346 ? -28.952 36.413 -11.445 1.00 33.98 491 LYS B N 1
ATOM 5436 C CA . LYS B 1 346 ? -27.762 36.904 -10.736 1.00 35.21 491 LYS B CA 1
ATOM 5437 C C . LYS B 1 346 ? -27.866 36.539 -9.282 1.00 33.76 491 LYS B C 1
ATOM 5438 O O . LYS B 1 346 ? -28.672 37.096 -8.587 1.00 35.70 491 LYS B O 1
ATOM 5444 N N . PHE B 1 347 ? -27.014 35.629 -8.829 1.00 36.83 492 PHE B N 1
ATOM 5445 C CA . PHE B 1 347 ? -26.965 35.263 -7.423 1.00 37.30 492 PHE B CA 1
ATOM 5446 C C . PHE B 1 347 ? -26.145 36.269 -6.667 1.00 36.01 492 PHE B C 1
ATOM 5447 O O . PHE B 1 347 ? -25.153 36.785 -7.176 1.00 36.63 492 PHE B O 1
ATOM 5455 N N . LEU B 1 348 ? -26.635 36.596 -5.477 1.00 36.77 493 LEU B N 1
ATOM 5456 C CA . LEU B 1 348 ? -26.085 37.632 -4.631 1.00 33.55 493 LEU B CA 1
ATOM 5457 C C . LEU B 1 348 ? -25.228 37.097 -3.490 1.00 36.46 493 LEU B C 1
ATOM 5458 O O . LEU B 1 348 ? -24.560 37.876 -2.817 1.00 32.23 493 LEU B O 1
ATOM 5463 N N . ALA B 1 349 ? -25.185 35.755 -3.343 1.00 37.28 494 ALA B N 1
ATOM 5464 C CA . ALA B 1 349 ? -24.340 35.080 -2.381 1.00 37.77 494 ALA B CA 1
ATOM 5465 C C . ALA B 1 349 ? -24.116 33.668 -2.867 1.00 38.68 494 ALA B C 1
ATOM 5466 O O . ALA B 1 349 ? -24.801 33.204 -3.837 1.00 38.00 494 ALA B O 1
ATOM 5468 N N . GLY B 1 350 ? -23.208 32.962 -2.189 1.00 35.73 495 GLY B N 1
ATOM 5469 C CA . GLY B 1 350 ? -22.817 31.588 -2.577 1.00 35.57 495 GLY B CA 1
ATOM 5470 C C . GLY B 1 350 ? -21.564 31.625 -3.423 1.00 35.91 495 GLY B C 1
ATOM 5471 O O . GLY B 1 350 ? -21.153 32.703 -3.851 1.00 40.57 495 GLY B O 1
ATOM 5472 N N . LYS B 1 351 ? -20.943 30.480 -3.657 1.00 38.35 496 LYS B N 1
ATOM 5473 C CA . LYS B 1 351 ? -19.642 30.438 -4.371 1.00 44.12 496 LYS B CA 1
ATOM 5474 C C . LYS B 1 351 ? -19.731 31.001 -5.804 1.00 43.82 496 LYS B C 1
ATOM 5475 O O . LYS B 1 351 ? -18.849 31.734 -6.230 1.00 51.41 496 LYS B O 1
ATOM 5481 N N . GLN B 1 352 ? -20.781 30.628 -6.537 1.00 41.47 497 GLN B N 1
ATOM 5482 C CA . GLN B 1 352 ? -21.081 31.208 -7.833 1.00 41.83 497 GLN B CA 1
ATOM 5483 C C . GLN B 1 352 ? -22.115 32.291 -7.593 1.00 38.13 497 GLN B C 1
ATOM 5484 O O . GLN B 1 352 ? -23.270 32.001 -7.343 1.00 38.08 497 GLN B O 1
ATOM 5490 N N . ASN B 1 353 ? -21.683 33.534 -7.689 1.00 37.52 498 ASN B N 1
ATOM 5491 C CA . ASN B 1 353 ? -22.530 34.714 -7.533 1.00 37.03 498 ASN B CA 1
ATOM 5492 C C . ASN B 1 353 ? -21.875 35.843 -8.346 1.00 35.96 498 ASN B C 1
ATOM 5493 O O . ASN B 1 353 ? -20.728 35.666 -8.812 1.00 38.85 498 ASN B O 1
ATOM 5498 N N . ILE B 1 354 ? -22.553 36.989 -8.479 1.00 34.71 499 ILE B N 1
ATOM 5499 C CA . ILE B 1 354 ? -22.009 38.137 -9.245 1.00 35.38 499 ILE B CA 1
ATOM 5500 C C . ILE B 1 354 ? -20.649 38.666 -8.784 1.00 34.69 499 ILE B C 1
ATOM 5501 O O . ILE B 1 354 ? -19.831 39.076 -9.594 1.00 33.85 499 ILE B O 1
ATOM 5506 N N . TRP B 1 355 ? -20.428 38.655 -7.478 1.00 36.11 500 TRP B N 1
ATOM 5507 C CA . TRP B 1 355 ? -19.218 39.234 -6.852 1.00 34.47 500 TRP B CA 1
ATOM 5508 C C . TRP B 1 355 ? -17.969 38.488 -7.196 1.00 36.08 500 TRP B C 1
ATOM 5509 O O . TRP B 1 355 ? -16.890 39.037 -7.074 1.00 37.29 500 TRP B O 1
ATOM 5520 N N . ARG B 1 356 ? -18.116 37.232 -7.622 1.00 35.13 501 ARG B N 1
ATOM 5521 C CA . ARG B 1 356 ? -17.020 36.462 -8.212 1.00 38.76 501 ARG B CA 1
ATOM 5522 C C . ARG B 1 356 ? -16.470 37.190 -9.482 1.00 38.01 501 ARG B C 1
ATOM 5523 O O . ARG B 1 356 ? -15.316 37.043 -9.810 1.00 35.57 501 ARG B O 1
ATOM 5531 N N . ASN B 1 357 ? -17.301 37.981 -10.169 1.00 32.87 502 ASN B N 1
ATOM 5532 C CA . ASN B 1 357 ? -16.866 38.733 -11.361 1.00 34.59 502 ASN B CA 1
ATOM 5533 C C . ASN B 1 357 ? -16.650 40.232 -11.086 1.00 36.17 502 ASN B C 1
ATOM 5534 O O . ASN B 1 357 ? -16.824 41.087 -11.986 1.00 34.59 502 ASN B O 1
ATOM 5539 N N . VAL B 1 358 ? -16.277 40.539 -9.838 1.00 30.60 503 VAL B N 1
ATOM 5540 C CA . VAL B 1 358 ? -15.821 41.863 -9.438 1.00 30.12 503 VAL B CA 1
ATOM 5541 C C . VAL B 1 358 ? -14.411 41.688 -8.859 1.00 34.71 503 VAL B C 1
ATOM 5542 O O . VAL B 1 358 ? -14.159 40.753 -8.086 1.00 31.49 503 VAL B O 1
ATOM 5546 N N . ASP B 1 359 ? -13.476 42.545 -9.236 1.00 34.69 504 ASP B N 1
ATOM 5547 C CA . ASP B 1 359 ? -12.097 42.363 -8.756 1.00 36.07 504 ASP B CA 1
ATOM 5548 C C . ASP B 1 359 ? -11.930 43.101 -7.432 1.00 39.00 504 ASP B C 1
ATOM 5549 O O . ASP B 1 359 ? -12.757 43.969 -7.069 1.00 35.80 504 ASP B O 1
ATOM 5554 N N . ARG B 1 360 ? -10.826 42.781 -6.759 1.00 38.68 505 ARG B N 1
ATOM 5555 C CA . ARG B 1 360 ? -10.589 43.149 -5.364 1.00 40.77 505 ARG B CA 1
ATOM 5556 C C . ARG B 1 360 ? -10.748 44.632 -5.084 1.00 36.47 505 ARG B C 1
ATOM 5557 O O . ARG B 1 360 ? -11.514 45.031 -4.231 1.00 41.55 505 ARG B O 1
ATOM 5565 N N . GLU B 1 361 ? -10.065 45.457 -5.825 1.00 35.33 506 GLU B N 1
ATOM 5566 C CA . GLU B 1 361 ? -10.146 46.907 -5.600 1.00 34.09 506 GLU B CA 1
ATOM 5567 C C . GLU B 1 361 ? -11.540 47.456 -5.757 1.00 39.08 506 GLU B C 1
ATOM 5568 O O . GLU B 1 361 ? -11.898 48.462 -5.107 1.00 37.76 506 GLU B O 1
ATOM 5574 N N . ALA B 1 362 ? -12.328 46.818 -6.629 1.00 36.32 507 ALA B N 1
ATOM 5575 C CA . ALA B 1 362 ? -13.693 47.249 -6.834 1.00 36.70 507 ALA B CA 1
ATOM 5576 C C . ALA B 1 362 ? -14.585 46.890 -5.630 1.00 31.53 507 ALA B C 1
ATOM 5577 O O . ALA B 1 362 ? -15.449 47.678 -5.222 1.00 32.06 507 ALA B O 1
ATOM 5579 N N . LYS B 1 363 ? -14.344 45.721 -5.052 1.00 33.50 508 LYS B N 1
ATOM 5580 C CA . LYS B 1 363 ? -14.956 45.345 -3.767 1.00 39.14 508 LYS B CA 1
ATOM 5581 C C . LYS B 1 363 ? -14.594 46.316 -2.651 1.00 39.73 508 LYS B C 1
ATOM 5582 O O . LYS B 1 363 ? -15.466 46.776 -1.916 1.00 35.85 508 LYS B O 1
ATOM 5588 N N . GLU B 1 364 ? -13.311 46.667 -2.604 1.00 40.50 509 GLU B N 1
ATOM 5589 C CA . GLU B 1 364 ? -12.797 47.625 -1.639 1.00 44.49 509 GLU B CA 1
ATOM 5590 C C . GLU B 1 364 ? -13.513 48.939 -1.764 1.00 41.87 509 GLU B C 1
ATOM 5591 O O . GLU B 1 364 ? -14.108 49.409 -0.805 1.00 41.25 509 GLU B O 1
ATOM 5597 N N . LEU B 1 365 ? -13.507 49.517 -2.954 1.00 41.23 510 LEU B N 1
ATOM 5598 C CA . LEU B 1 365 ? -14.150 50.805 -3.148 1.00 40.99 510 LEU B CA 1
ATOM 5599 C C . LEU B 1 365 ? -15.659 50.748 -2.844 1.00 43.18 510 LEU B C 1
ATOM 5600 O O . LEU B 1 365 ? -16.283 51.745 -2.450 1.00 40.95 510 LEU B O 1
ATOM 5605 N N . SER B 1 366 ? -16.256 49.588 -3.073 1.00 41.61 511 SER B N 1
ATOM 5606 C CA . SER B 1 366 ? -17.699 49.495 -3.012 1.00 45.07 511 SER B CA 1
ATOM 5607 C C . SER B 1 366 ? -18.166 49.514 -1.545 1.00 43.26 511 SER B C 1
ATOM 5608 O O . SER B 1 366 ? -19.185 50.155 -1.190 1.00 41.15 511 SER B O 1
ATOM 5611 N N . PHE B 1 367 ? -17.424 48.804 -0.707 1.00 43.15 512 PHE B N 1
ATOM 5612 C CA . PHE B 1 367 ? -17.830 48.613 0.663 1.00 49.36 512 PHE B CA 1
ATOM 5613 C C . PHE B 1 367 ? -17.009 49.420 1.661 1.00 51.18 512 PHE B C 1
ATOM 5614 O O . PHE B 1 367 ? -17.268 49.304 2.856 1.00 54.71 512 PHE B O 1
ATOM 5622 N N . ASN B 1 368 ? -16.104 50.288 1.173 1.00 49.48 513 ASN B N 1
ATOM 5623 C CA . ASN B 1 368 ? -15.167 51.047 2.024 1.00 52.74 513 ASN B CA 1
ATOM 5624 C C . ASN B 1 368 ? -14.476 50.156 3.078 1.00 52.69 513 ASN B C 1
ATOM 5625 O O . ASN B 1 368 ? -14.523 50.424 4.269 1.00 47.73 513 ASN B O 1
ATOM 5630 N N . MET B 1 369 ? -13.857 49.082 2.618 1.00 46.91 514 MET B N 1
ATOM 5631 C CA . MET B 1 369 ? -13.340 48.078 3.501 1.00 55.51 514 MET B CA 1
ATOM 5632 C C . MET B 1 369 ? -12.225 47.347 2.748 1.00 54.18 514 MET B C 1
ATOM 5633 O O . MET B 1 369 ? -12.287 47.274 1.554 1.00 52.25 514 MET B O 1
ATOM 5638 N N . PRO B 1 370 ? -11.179 46.858 3.438 1.00 52.57 515 PRO B N 1
ATOM 5639 C CA . PRO B 1 370 ? -10.071 46.301 2.668 1.00 51.83 515 PRO B CA 1
ATOM 5640 C C . PRO B 1 370 ? -10.543 45.154 1.772 1.00 53.53 515 PRO B C 1
ATOM 5641 O O . PRO B 1 370 ? -11.365 44.316 2.194 1.00 40.58 515 PRO B O 1
ATOM 5645 N N . GLY B 1 371 ? -10.037 45.130 0.544 1.00 48.01 516 GLY B N 1
ATOM 5646 C CA . GLY B 1 371 ? -10.613 44.248 -0.459 1.00 49.14 516 GLY B CA 1
ATOM 5647 C C . GLY B 1 371 ? -10.561 42.768 -0.132 1.00 47.65 516 GLY B C 1
ATOM 5648 O O . GLY B 1 371 ? -11.534 42.039 -0.409 1.00 43.93 516 GLY B O 1
ATOM 5649 N N . ARG B 1 372 ? -9.422 42.334 0.414 1.00 45.16 517 ARG B N 1
ATOM 5650 C CA . ARG B 1 372 ? -9.216 40.967 0.881 1.00 53.76 517 ARG B CA 1
ATOM 5651 C C . ARG B 1 372 ? -10.228 40.574 1.971 1.00 52.09 517 ARG B C 1
ATOM 5652 O O . ARG B 1 372 ? -10.584 39.415 2.096 1.00 48.67 517 ARG B O 1
ATOM 5660 N N . GLU B 1 373 ? -10.688 41.530 2.754 1.00 47.52 518 GLU B N 1
ATOM 5661 C CA . GLU B 1 373 ? -11.623 41.234 3.806 1.00 51.26 518 GLU B CA 1
ATOM 5662 C C . GLU B 1 373 ? -13.021 41.049 3.205 1.00 49.51 518 GLU B C 1
ATOM 5663 O O . GLU B 1 373 ? -13.751 40.174 3.606 1.00 44.71 518 GLU B O 1
ATOM 5669 N N . VAL B 1 374 ? -13.370 41.855 2.213 1.00 47.29 519 VAL B N 1
ATOM 5670 C CA . VAL B 1 374 ? -14.615 41.649 1.483 1.00 45.82 519 VAL B CA 1
ATOM 5671 C C . VAL B 1 374 ? -14.644 40.283 0.810 1.00 44.83 519 VAL B C 1
ATOM 5672 O O . VAL B 1 374 ? -15.672 39.587 0.894 1.00 45.35 519 VAL B O 1
ATOM 5676 N N . GLU B 1 375 ? -13.532 39.890 0.191 1.00 41.38 520 GLU B N 1
ATOM 5677 C CA . GLU B 1 375 ? -13.423 38.579 -0.455 1.00 45.75 520 GLU B CA 1
ATOM 5678 C C . GLU B 1 375 ? -13.626 37.458 0.543 1.00 50.18 520 GLU B C 1
ATOM 5679 O O . GLU B 1 375 ? -14.295 36.478 0.246 1.00 52.74 520 GLU B O 1
ATOM 5685 N N . GLU B 1 376 ? -13.003 37.602 1.709 1.00 54.48 521 GLU B N 1
ATOM 5686 C CA . GLU B 1 376 ? -13.002 36.580 2.754 1.00 56.87 521 GLU B CA 1
ATOM 5687 C C . GLU B 1 376 ? -14.441 36.350 3.204 1.00 53.57 521 GLU B C 1
ATOM 5688 O O . GLU B 1 376 ? -14.875 35.205 3.330 1.00 52.36 521 GLU B O 1
ATOM 5694 N N . ILE B 1 377 ? -15.192 37.436 3.386 1.00 49.05 522 ILE B N 1
ATOM 5695 C CA . ILE B 1 377 ? -16.623 37.331 3.686 1.00 52.50 522 ILE B CA 1
ATOM 5696 C C . ILE B 1 377 ? -17.396 36.633 2.542 1.00 57.04 522 ILE B C 1
ATOM 5697 O O . ILE B 1 377 ? -18.095 35.672 2.806 1.00 60.33 522 ILE B O 1
ATOM 5702 N N . PHE B 1 378 ? -17.238 37.091 1.295 1.00 56.46 523 PHE B N 1
ATOM 5703 C CA . PHE B 1 378 ? -17.969 36.503 0.135 1.00 54.30 523 PHE B CA 1
ATOM 5704 C C . PHE B 1 378 ? -17.612 35.051 -0.172 1.00 51.93 523 PHE B C 1
ATOM 5705 O O . PHE B 1 378 ? -18.445 34.331 -0.694 1.00 58.73 523 PHE B O 1
ATOM 5713 N N . GLN B 1 379 ? -16.410 34.613 0.201 1.00 53.68 524 GLN B N 1
ATOM 5714 C CA . GLN B 1 379 ? -15.980 33.229 0.022 1.00 56.80 524 GLN B CA 1
ATOM 5715 C C . GLN B 1 379 ? -16.324 32.268 1.183 1.00 54.68 524 GLN B C 1
ATOM 5716 O O . GLN B 1 379 ? -16.111 31.072 1.014 1.00 47.24 524 GLN B O 1
ATOM 5722 N N . LYS B 1 380 ? -16.820 32.748 2.339 1.00 53.81 525 LYS B N 1
ATOM 5723 C CA . LYS B 1 380 ? -17.237 31.832 3.446 1.00 57.28 525 LYS B CA 1
ATOM 5724 C C . LYS B 1 380 ? -18.306 30.802 2.992 1.00 55.13 525 LYS B C 1
ATOM 5725 O O . LYS B 1 380 ? -18.264 29.632 3.383 1.00 46.08 525 LYS B O 1
ATOM 5731 N N . GLN B 1 381 ? -19.277 31.254 2.189 1.00 53.38 526 GLN B N 1
ATOM 5732 C CA . GLN B 1 381 ? -20.275 30.351 1.639 1.00 47.90 526 GLN B CA 1
ATOM 5733 C C . GLN B 1 381 ? -19.650 29.553 0.492 1.00 49.84 526 GLN B C 1
ATOM 5734 O O . GLN B 1 381 ? -19.425 30.082 -0.597 1.00 57.80 526 GLN B O 1
ATOM 5740 N N . ASP B 1 382 ? -19.343 28.292 0.782 1.00 48.93 527 ASP B N 1
ATOM 5741 C CA . ASP B 1 382 ? -18.733 27.348 -0.160 1.00 52.85 527 ASP B CA 1
ATOM 5742 C C . ASP B 1 382 ? -19.776 26.668 -1.069 1.00 45.28 527 ASP B C 1
ATOM 5743 O O . ASP B 1 382 ? -19.412 26.034 -2.027 1.00 45.63 527 ASP B O 1
ATOM 5748 N N . GLU B 1 383 ? -21.055 26.738 -0.729 1.00 48.67 528 GLU B N 1
ATOM 5749 C CA . GLU B 1 383 ? -22.119 26.121 -1.563 1.00 46.59 528 GLU B CA 1
ATOM 5750 C C . GLU B 1 383 ? -22.680 27.161 -2.555 1.00 42.36 528 GLU B C 1
ATOM 5751 O O . GLU B 1 383 ? -22.563 28.383 -2.342 1.00 37.87 528 GLU B O 1
ATOM 5757 N N . SER B 1 384 ? -23.326 26.681 -3.613 1.00 40.25 529 SER B N 1
ATOM 5758 C CA . SER B 1 384 ? -24.086 27.571 -4.485 1.00 38.42 529 SER B CA 1
ATOM 5759 C C . SER B 1 384 ? -25.583 27.231 -4.581 1.00 38.34 529 SER B C 1
ATOM 5760 O O . SER B 1 384 ? -26.029 26.081 -4.290 1.00 34.81 529 SER B O 1
ATOM 5763 N N . TYR B 1 385 ? -26.334 28.272 -4.992 1.00 33.81 530 TYR B N 1
ATOM 5764 C CA . TYR B 1 385 ? -27.730 28.218 -5.424 1.00 34.31 530 TYR B CA 1
ATOM 5765 C C . TYR B 1 385 ? -28.748 27.973 -4.304 1.00 36.82 530 TYR B C 1
ATOM 5766 O O . TYR B 1 385 ? -29.641 28.825 -4.053 1.00 32.95 530 TYR B O 1
ATOM 5775 N N . PHE B 1 386 ? -28.617 26.818 -3.656 1.00 36.48 531 PHE B N 1
ATOM 5776 C CA . PHE B 1 386 ? -29.478 26.416 -2.554 1.00 39.02 531 PHE B CA 1
ATOM 5777 C C . PHE B 1 386 ? -28.621 25.933 -1.379 1.00 38.41 531 PHE B C 1
ATOM 5778 O O . PHE B 1 386 ? -27.676 25.176 -1.592 1.00 37.08 531 PHE B O 1
ATOM 5786 N N . VAL B 1 387 ? -28.990 26.311 -0.157 1.00 39.67 532 VAL B N 1
ATOM 5787 C CA . VAL B 1 387 ? -28.241 25.951 1.077 1.00 40.98 532 VAL B CA 1
ATOM 5788 C C . VAL B 1 387 ? -29.174 25.708 2.292 1.00 44.69 532 VAL B C 1
ATOM 5789 O O . VAL B 1 387 ? -30.343 26.098 2.258 1.00 37.97 532 VAL B O 1
ATOM 5793 N N . ALA B 1 388 ? -28.638 25.144 3.388 1.00 46.44 533 ALA B N 1
ATOM 5794 C CA . ALA B 1 388 ? -29.415 24.998 4.645 1.00 43.04 533 ALA B CA 1
ATOM 5795 C C . ALA B 1 388 ? -29.966 26.385 5.021 1.00 37.67 533 ALA B C 1
ATOM 5796 O O . ALA B 1 388 ? -29.230 27.363 5.002 1.00 41.10 533 ALA B O 1
ATOM 5798 N N . GLY B 1 389 ? -31.272 26.489 5.267 1.00 38.46 534 GLY B N 1
ATOM 5799 C CA . GLY B 1 389 ? -31.930 27.758 5.652 1.00 43.22 534 GLY B CA 1
ATOM 5800 C C . GLY B 1 389 ? -32.081 27.941 7.180 1.00 49.31 534 GLY B C 1
ATOM 5801 O O . GLY B 1 389 ? -31.670 27.088 7.949 1.00 55.45 534 GLY B O 1
ATOM 5802 N N . PRO B 1 390 ? -32.664 29.061 7.630 1.00 54.61 535 PRO B N 1
ATOM 5803 C CA . PRO B 1 390 ? -32.709 29.415 9.075 1.00 60.71 535 PRO B CA 1
ATOM 5804 C C . PRO B 1 390 ? -33.661 28.631 10.024 1.00 61.62 535 PRO B C 1
ATOM 5805 O O . PRO B 1 390 ? -34.671 28.047 9.601 1.00 65.51 535 PRO B O 1
#

Sequence (740 aa):
NPYLFESAGFASAFRTGEGHLKILEKFTQRSELFRGIEKYRVAVLEFEPQSFMVPNHCDGEVIYVVAKGAGIISIAEQKAKYYFVLKKADVKRVPAGATIYFVNRDANQKLVVYVLVKSTNAPGEAQEYFSGGGQNPESFYRAFSSDILEKAFNTAADRLERLFGQQKQGPVIKASEEQIRAISQYASEPTAATGGEIRGPFNLLKGAPLFESRFGQFFEASPELFAQLRDLDVAVGYMNINQGGMVLPYYNTKSTRLVMVIEGNGRFEMACPHAGDVHYQKVRGNLNVGDLLVVPAAHPITFTATGGSNLRMVGFGINAQNNKKKFLAGKQNIWRNVDREAKELSFNMPGREVEEIFQKQDESYFVAGPNPYLFESAGFASAFRTGEGHLKILEKFTQRSELFRGIEKYRVAVLEFEPQSFMVPNHCDGEVIYVVAKGAGIISIAEQKAKYYFVLKKADVKRVPAGATIYFVNRDANQKLVVYVLVKSTNAPGEAQEYFSGGGQNPESFYRAFSSDILEKAFNTAADRLERLFGQQKQGPVIKASEEQIRAISQYASEPTAATGGEIRGPFNLLKGAPLFESRFGQFFEASPELFAQLRDLDVAVGYMNINQGGMVLPYYNTKSTRLVMVIEGNGRFEMACPHAGDVHYQKVRGNLNVGDLLVVPAAHPITFTATGGSNLRMVGFGINAQNNKKKFLAGKQNIWRNVDREAKELSFNMPGREVEEIFQKQDESYFVAGP

Radius of gyration: 30.24 Å; Cα contacts (8 Å, |Δi|>4): 1852; chains: 2; bounding box: 78×104×71 Å

InterPro domains:
  IPR006045 Cupin 1 [PF00190] (42-157)
  IPR006045 Cupin 1 [PF00190] (202-374)
  IPR006045 Cupin 1 [SM00835] (6-161)
  IPR006045 Cupin 1 [SM00835] (202-375)
  IPR011051 RmlC-like cupin domain superfamily [SSF51182] (1-190)
  IPR011051 RmlC-like cupin domain superfamily [SSF51182] (168-387)
  IPR014710 RmlC-like jelly roll fold [G3DSA:2.60.120.10] (1-188)
  IPR014710 RmlC-like jelly roll fold [G3DSA:2.60.120.10] (191-390)
  IPR050253 Seed Storage and Functional Proteins [PTHR31189] (1-390)

Solvent-accessible surface area: 36060 Å² total; per-residue (Å²): 83,44,8,17,6,90,48,94,51,12,58,55,75,25,157,31,69,31,4,24,17,43,27,0,61,51,0,25,136,91,23,117,91,6,114,63,7,40,85,10,28,0,4,16,6,36,0,55,33,56,0,41,2,4,36,5,42,22,53,1,31,4,0,14,1,2,4,86,8,30,0,0,0,5,0,56,65,185,164,31,127,24,47,39,60,1,98,100,8,19,0,1,23,3,39,39,41,9,35,8,38,0,0,0,79,47,69,85,88,65,0,12,0,5,6,2,8,35,9,89,135,57,54,0,99,27,114,49,89,24,24,20,17,0,87,74,9,119,0,67,71,105,88,108,63,59,101,94,17,60,180,79,80,137,45,61,30,98,164,11,127,160,106,18,25,107,36,142,80,1,10,1,20,150,12,57,134,100,104,10,130,31,31,25,102,128,22,89,88,128,117,96,91,98,74,88,56,23,139,26,36,26,51,8,61,143,64,90,21,120,24,60,24,124,69,0,15,9,13,54,2,18,4,76,138,58,39,24,0,128,100,10,45,0,1,0,3,6,10,2,0,22,47,32,0,30,0,9,44,10,53,3,52,88,0,18,11,0,13,0,1,13,44,12,35,3,86,2,57,6,28,4,61,142,156,76,144,100,124,116,104,133,15,126,20,100,2,74,80,10,4,0,0,2,3,22,26,62,13,43,2,20,2,11,6,23,11,4,28,31,0,54,3,0,8,0,0,3,73,4,95,97,30,126,33,48,10,48,32,2,126,70,14,51,49,149,106,42,123,99,114,50,16,67,145,64,98,144,55,98,2,131,73,4,23,71,90,49,109,142,59,102,65,17,49,0,13,64,20,101,97,38,7,20,4,89,45,93,53,12,65,56,75,23,154,32,69,35,5,22,18,42,30,1,56,49,0,23,132,85,26,113,94,6,120,63,6,36,98,9,28,0,4,15,8,35,0,55,32,42,0,41,3,4,35,6,40,22,54,1,29,4,1,16,2,2,4,101,22,18,0,0,0,4,1,59,53,185,154,34,139,31,31,9,19,1,86,112,5,19,0,0,24,2,40,40,41,10,34,6,37,0,0,0,77,49,62,78,106,66,0,11,0,6,6,2,8,39,13,96,137,58,55,0,95,26,111,56,87,24,22,21,17,0,85,77,8,117,0,68,70,113,87,109,65,66,97,92,16,57,173,78,77,139,51,55,35,98,143,12,132,143,104,16,28,103,36,139,105,2,10,1,20,138,12,56,108,107,101,10,133,31,22,24,115,105,5,40,79,99,117,100,66,99,73,86,69,20,133,13,24,25,36,9,64,43,30,88,24,116,23,93,26,168,40,0,46,9,16,51,3,17,4,86,102,24,32,26,0,126,100,9,39,0,2,0,2,11,11,6,0,36,97,33,0,31,0,9,45,10,53,4,49,84,0,19,10,0,15,0,0,14,59,21,62,1,90,2,52,4,30,2,62,137,165,74,148,103,136,122,96,136,8,109,20,100,1,70,82,9,5,0,0,1,3,22,29,63,14,44,3,19,4,10,9,44,75,63,32,50,0,62,4,0,8,0,0,2,70,4,105,98,28,110,33,61,9,43,33,1,108,84,16,51,48,144,137,42,119,88,111,47,16,73,153,66,86,146,69,83,2,162,81,5,51,91,107,49,123,149,61,98,69,17,50,0,11,67,26,136

Foldseek 3Di:
DLFWQFLVQWCWPDDFPFWTKTKHDQSVVSHPVCPVVRQKIKMKIKGHAQKKFQKKFKQFKKKKFWLWAKWKKWWDDPPDIAIAIDDHQWMFIDGGPIIMMITRHHPHIMTMIMMMTGHDPPGNDMDIARCGEAVAVNHCVVVDDQVVVCVVVVHHSVVVCVRRPPGDRHGMGHDDNVNSVVVVVVNVDDDDDDPVDRDYIDRQPPDAAPDDDPFWGKTKDALVRDVSCVVQRKMKMKIKGFAQKKFFKKFKAFWKKWKAWSDAKWKKWKWPQPVPDTDTDTDIDIHDHGMIGIRGGPIIMMIGGYDDGITMMMIMIGNNVPIDIAGPAAPDHCCVVPDQVCQCVVVVHRRVVSVVVRCPHHGHGMGRHD/DLQWQFLVNWCWPDDFPFWTKTKHDQSPVSHPVCVVVQQKIKMKIKGFAQKKFFKKFKQFKKKKFWLAAKWKKWWDDPVDIAIAIDHHQWIFIDHGGIIMMMTRLDRGDMTMIMMMTGHDPPGNDMDIAGCAEAVAVNHCVVVDDQVVVCVVVVHHSVVVCVRRPPGHSHRMDHHDNVRSVVSVVVNPDDDDDDDVDRDYIDGQPPDDFPDDDPFWGKTKDFLVNDVSCVVQRKMKMKIKGAFQKKFFKKFKAQWKKWKFWSDAKKKKWKWPQPVPDTDTDTDIDIDDHGMIGTGGGPIIMMMGGDDRITTMMMIIIGNGPPIDIAGPAAPDHCCVVPDQVRQCVVVVHHSVVSVVVRPPRHGHGMDRDD

Organism: Capsicum annuum (NCBI:txid4072)

Nearest PDB structures (foldseek):
  5yjs-assembly2_B  TM=1.001E+00  e=1.228E-74  Capsicum annuum
  7u1h-assembly1_B  TM=9.460E-01  e=4.576E-44  Lens culinaris
  3smh-assembly2_E  TM=9.535E-01  e=6.619E-43  Arachis hypogaea
  2eaa-assembly1_C  TM=9.378E-01  e=1.420E-42  Vigna angularis
  7u1h-assembly1_A-2  TM=9.248E-01  e=6.903E-42  Lens culinaris

CATH classification: 2.60.120.10 (+1 more: 2.60.120.10)

B-factor: mean 37.26, std 15.27, range [13.85, 105.92]

Secondary structure (DSSP, 8-state):
-TTEE-GGGSEEEEE-SSEEEEE---HHHH-GGGGGGTTEEEEEEEE-SSEEEPPEEESSEEEEEEEES-EEEEEE-SS-EEEEEE-TTEEEEE-TT-EEEEEE--SS--EEEEEEEE-SSSTT---EEESS-BBTTBPGGGGS-HHHHHHHHTS-HHHHHHHTTS--S-SEEE--HHHHHHHHHHHTS---PPTTPPP--EETTSS--SEEETTEEEEEE-TTT-HHHHTTT-EEEEEEE-TTEEEPPEEESS--EEEEEEESEEEEEEEE---PPP--EEEEEEE-TT-EEEE-TT--EEEEEESSS-EEEEEEESS-TT--EEESSSSSSGGGGS-HHHHHHHHTS-HHHHHHHHHS----SEEE--/-TTEE-GGG-EEEEE-SSEEEEEPPPHHHH-GGGGGGTTEEEEEEEE-TTEEEPPEEESSEEEEEEEES-EEEEEE-SS-EEEEEE-TTEEEEE-TT-EEEEEE--SS--EEEEEEEE-SSSTT---EEESS-BTTTBPGGGGS-HHHHHHHHTS-HHHHHHHTTS--S-SEEE--HHHHHHHHHHHHS-----TTPPP--EETTSS--SEEETTEEEEEE-TTT-HHHHTTT-EEEEEEE-TTEEEEEEEESS--EEEEEEESEEEEEEEE--------EEEEEEEETT-EEEE-TT--EEEEEETT--EEEEEEESS-TT--EEESSSSSSGGGGS-HHHHHHHHTS-HHHHHHHHHS----SEEE--